Protein AF-A0AA38Y2V7-F1 (afdb_monomer_lite)

Radius of gyration: 34.86 Å; chains: 1; bounding box: 77×50×111 Å

pLDDT: mean 77.85, std 14.24, range [28.84, 93.88]

Organism: NCBI:txid1002370

Sequence (461 aa):
MAALSSLKLQSGSRLTAGSDRFQRSSAPWQPYGTHKTETGMARQELNAADKAVRKSFVPEAESLGCKTKVDQMDNILAVRPGKNSRAPPIVIGLHLDAQPTDGQYDGILGVLSGLEVLRTLHENAHQSEGSIGVVNWTKYAPTSRTKVVFTEVTNVTGWSDGVSFILGVGTCMYAYIATEGASHIAEEIPNPGKGVPRTMMLSLGISAVSVIPWTLAFLFSTNDLDAVASSTFPVLEVYQQALNNRSGATFLAVWLLVIYFGSVVSVVAATGRLTWAFARDNGLPYSPTFARLHPTLQMSVNATIASSIVVACYGAIYVGSTTAFNSFISMSILSLNVTYAIPQGIVVFRGRDMVLPHARQFNLGKIFGPFCNIFCVCWVCLYTALFCLPIFLPAEVEDMNYVSVVVAGCALIIVIMWFSGKRKTFVGPIINMELLEAAKIQHVDAETQATVLAGEKELEN

Foldseek 3Di:
DPPCVPPPPPPPDDLDDDPVVLVPQPQPFAFQDDDPLFQWGPFAFPDPRLVVSLVSLVVLLVVLQWDWDQDPQRKIKTKHAAPDPPDDEAEWFFACGIDRRDHHCVRNVRQVVLSSVSVSCSVVVHGHNGMYMYIHDRDPPDPPLVCCLPPNDDDPFADDSVLLVVLVVLVCVVVLPPLQLCVLCLVVDQPSLPRRVVSSVVVVVVSVVVVVVVVVLLSSQDPDPVCLVPDPHSQLVSQCSNPVDNVRSVVVVVVVVVVVVVVVVSVLQSQLSVQLLCLVLVNDDVSVLQVDADPPVRGRPVSSVVVVVVVVVLVCVCVVAVLVNVLVVLLVSLVVLVVVLVVLVVCLVVDVVVPDDPPRPDDPDDPSSNVVSVCSNVVSVVSNVSSQAFSHPPDDPNRHNCNVVVVVVVVVVSVCSCVVPCVPRRDDDPDPVVVVVVVVVVSVVVVVVVVVVVVVVVVVD

InterPro domains:
  IPR002293 Amino acid/polyamine transporter I [PF13520] (155-408)

Secondary structure (DSSP, 8-state):
--SSTT----TT------HHHHHTSSS---BSSSSTT---BS--TTSHHHHHHHHHHHHHHHHTTPEEEE-TT--EEEEE--S-TTSPPEEEEE-S---TTS-TTTTHHHHHHHHHHHHHHHHTT---SS-EEEEE------SHHHHHHHH-----SSS-HHHHHHHHHHHHGGGGTTTTHHHHTGGGSSSHHHHHHHHHHHHHHHHHHHHHHHHHHHHHH-S-HHHHHH-SSHHHHHHHHHHS-HHHHHHHHHHHHHHHHHHHHHHHHHHHHHHHHHHHTT-STTHHHHTPPPTTT-S-HHHHHHHHHHHHHHHHHHHH-HHHHHHHHHHHHHHHHHHHHHHHHHHHHH-HHHHS-SS-SS--TTTHHHHHHHHHHHHHHHHHHHTTS-SSSS--TTT---HHHHHHHHHHHHHHHIIIIIHHH-------HHHHHHHHHHHHHHHHHHHHHHHHHHH--

Structure (mmCIF, N/CA/C/O backbone):
data_AF-A0AA38Y2V7-F1
#
_entry.id   AF-A0AA38Y2V7-F1
#
loop_
_atom_site.group_PDB
_atom_site.id
_atom_site.type_symbol
_atom_site.label_atom_id
_atom_site.label_alt_id
_atom_site.label_comp_id
_atom_site.label_asym_id
_atom_site.label_entity_id
_atom_site.label_seq_id
_atom_site.pdbx_PDB_ins_code
_atom_site.Cartn_x
_atom_site.Cartn_y
_atom_site.Cartn_z
_atom_site.occupancy
_atom_site.B_iso_or_equiv
_atom_site.auth_seq_id
_atom_site.auth_comp_id
_atom_site.auth_asym_id
_atom_site.auth_atom_id
_atom_site.pdbx_PDB_model_num
ATOM 1 N N . MET A 1 1 ? 9.267 6.075 -73.401 1.00 35.22 1 MET A N 1
ATOM 2 C CA . MET A 1 1 ? 10.513 5.299 -73.613 1.00 35.22 1 MET A CA 1
ATOM 3 C C . MET A 1 1 ? 11.680 6.112 -74.210 1.00 35.22 1 MET A C 1
ATOM 5 O O . MET A 1 1 ? 12.669 5.508 -74.589 1.00 35.22 1 MET A O 1
ATOM 9 N N . ALA A 1 2 ? 11.654 7.455 -74.234 1.00 31.31 2 ALA A N 1
ATOM 10 C CA . ALA A 1 2 ? 12.731 8.262 -74.842 1.00 31.31 2 ALA A CA 1
ATOM 11 C C . ALA A 1 2 ? 13.718 8.921 -73.843 1.00 31.31 2 ALA A C 1
ATOM 13 O O . ALA A 1 2 ? 14.652 9.582 -74.273 1.00 31.31 2 ALA A O 1
ATOM 14 N N . ALA A 1 3 ? 13.548 8.735 -72.524 1.00 34.91 3 ALA A N 1
ATOM 15 C CA . ALA A 1 3 ? 14.407 9.339 -71.487 1.00 34.91 3 ALA A CA 1
ATOM 16 C C . ALA A 1 3 ? 15.443 8.373 -70.867 1.00 34.91 3 ALA A C 1
ATOM 18 O O . ALA A 1 3 ? 16.230 8.775 -70.019 1.00 34.91 3 ALA A O 1
ATOM 19 N N . LEU A 1 4 ? 15.454 7.101 -71.286 1.00 33.53 4 LEU A N 1
ATOM 20 C CA . LEU A 1 4 ? 16.393 6.072 -70.808 1.00 33.53 4 LEU A CA 1
ATOM 21 C C . LEU A 1 4 ? 17.615 5.893 -71.728 1.00 33.53 4 LEU A C 1
ATOM 23 O O . LEU A 1 4 ? 18.554 5.195 -71.365 1.00 33.53 4 LEU A O 1
ATOM 27 N N . SER A 1 5 ? 17.635 6.526 -72.906 1.00 28.84 5 SER A N 1
ATOM 28 C CA . SER A 1 5 ? 18.707 6.380 -73.905 1.00 28.84 5 SER A CA 1
ATOM 29 C C . SER A 1 5 ? 19.94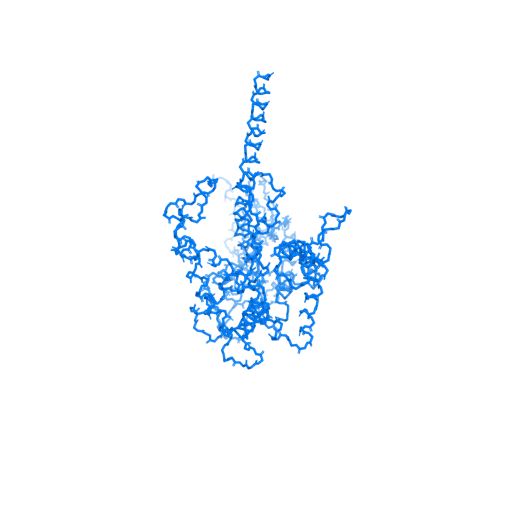3 7.253 -73.643 1.00 28.84 5 SER A C 1
ATOM 31 O O . SER A 1 5 ? 20.964 7.069 -74.304 1.00 28.84 5 SER A O 1
ATOM 33 N N . SER A 1 6 ? 19.894 8.176 -72.676 1.00 31.44 6 SER A N 1
ATOM 34 C CA . SER A 1 6 ? 21.051 8.983 -72.252 1.00 31.44 6 SER A CA 1
ATOM 35 C C . SER A 1 6 ? 21.864 8.348 -71.117 1.00 31.44 6 SER A C 1
ATOM 37 O O . SER A 1 6 ? 22.943 8.840 -70.788 1.00 31.44 6 SER A O 1
ATOM 39 N N . LEU A 1 7 ? 21.411 7.219 -70.562 1.00 34.72 7 LEU A N 1
ATOM 40 C CA . LEU A 1 7 ? 22.193 6.379 -69.654 1.00 34.72 7 LEU A CA 1
ATOM 41 C C . LEU A 1 7 ? 23.211 5.560 -70.459 1.00 34.72 7 LEU A C 1
ATOM 43 O O . LEU A 1 7 ? 23.081 4.349 -70.632 1.00 34.72 7 LEU A O 1
ATOM 47 N N . LYS A 1 8 ? 24.275 6.216 -70.937 1.00 30.91 8 LYS A N 1
ATOM 48 C CA . LYS A 1 8 ? 25.525 5.510 -71.241 1.00 30.91 8 LYS A CA 1
ATOM 49 C C . LYS A 1 8 ? 26.168 5.105 -69.914 1.00 30.91 8 LYS A C 1
ATOM 51 O O . LYS A 1 8 ? 27.098 5.749 -69.442 1.00 30.91 8 LYS A O 1
ATOM 56 N N . LEU A 1 9 ? 25.662 4.030 -69.312 1.00 37.00 9 LEU A N 1
ATOM 57 C CA . LEU A 1 9 ? 26.455 3.228 -68.388 1.00 37.00 9 LEU A CA 1
ATOM 58 C C . LEU A 1 9 ? 27.639 2.704 -69.207 1.00 37.00 9 LEU A C 1
ATOM 60 O O . LEU A 1 9 ? 27.469 1.833 -70.061 1.00 37.00 9 LEU A O 1
ATOM 64 N N . GLN A 1 10 ? 28.821 3.298 -69.026 1.00 33.59 10 GLN A N 1
ATOM 65 C CA . GLN A 1 10 ? 30.044 2.719 -69.567 1.00 33.59 10 GLN A CA 1
ATOM 66 C C . GLN A 1 10 ? 30.139 1.289 -69.031 1.00 33.59 10 GLN A C 1
ATOM 68 O O . GLN A 1 10 ? 30.156 1.066 -67.821 1.00 33.59 10 GLN A O 1
ATOM 73 N N . SER A 1 11 ? 30.146 0.319 -69.944 1.00 35.00 11 SER A N 1
ATOM 74 C CA . SER A 1 11 ? 30.354 -1.095 -69.644 1.00 35.00 11 SER A CA 1
ATOM 75 C C . SER A 1 11 ? 31.752 -1.264 -69.040 1.00 35.00 11 SER A C 1
ATOM 77 O O . SER A 1 11 ? 32.722 -1.466 -69.763 1.00 35.00 11 SER A O 1
ATOM 79 N N . GLY A 1 12 ? 31.858 -1.095 -67.720 1.00 34.78 12 GLY A N 1
ATOM 80 C CA . GLY A 1 12 ? 33.118 -1.138 -66.978 1.00 34.78 12 GLY A CA 1
ATOM 81 C C . GLY A 1 12 ? 33.041 -0.651 -65.525 1.00 34.78 12 GLY A C 1
ATOM 82 O O . GLY A 1 12 ? 33.829 -1.116 -64.709 1.00 34.78 12 GLY A O 1
ATOM 83 N N . SER A 1 13 ? 32.084 0.205 -65.150 1.00 34.28 13 SER A N 1
ATOM 84 C CA . SER A 1 13 ? 31.950 0.700 -63.769 1.00 34.28 13 SER A CA 1
ATOM 85 C C . SER A 1 13 ? 30.692 0.155 -63.091 1.00 34.28 13 SER A C 1
ATOM 87 O O . SER A 1 13 ? 29.621 0.760 -63.097 1.00 34.28 13 SER A O 1
ATOM 89 N N . ARG A 1 14 ? 30.812 -1.015 -62.454 1.00 34.31 14 ARG A N 1
ATOM 90 C CA . ARG A 1 14 ? 29.877 -1.372 -61.378 1.00 34.31 14 ARG A CA 1
ATOM 91 C C . ARG A 1 14 ? 30.003 -0.290 -60.299 1.00 34.31 14 ARG A C 1
ATOM 93 O O . ARG A 1 14 ? 31.118 0.014 -59.887 1.00 34.31 14 ARG A O 1
ATOM 100 N N . LEU A 1 15 ? 28.889 0.274 -59.834 1.00 36.06 15 LEU A N 1
ATOM 101 C CA . LEU A 1 15 ? 28.863 1.042 -58.587 1.00 36.06 15 LEU A CA 1
ATOM 102 C C . LEU A 1 15 ? 29.192 0.066 -57.449 1.00 36.06 15 LEU A C 1
ATOM 104 O O . LEU A 1 15 ? 28.314 -0.626 -56.939 1.00 36.06 15 LEU A O 1
ATOM 108 N N . THR A 1 16 ? 30.473 -0.095 -57.132 1.00 38.25 16 THR A N 1
ATOM 109 C CA . THR A 1 16 ? 30.928 -0.986 -56.064 1.00 38.25 16 THR A CA 1
ATOM 110 C C . THR A 1 16 ? 31.008 -0.203 -54.762 1.00 38.25 16 THR A C 1
ATOM 112 O O . THR A 1 16 ? 31.886 0.646 -54.604 1.00 38.25 16 THR A O 1
ATOM 115 N N . ALA A 1 17 ? 30.111 -0.509 -53.823 1.00 39.97 17 ALA A N 1
ATOM 116 C CA . ALA A 1 17 ? 30.271 -0.117 -52.427 1.00 39.97 17 ALA A CA 1
ATOM 117 C C . ALA A 1 17 ? 31.561 -0.758 -51.881 1.00 39.97 17 ALA A C 1
ATOM 119 O O . ALA A 1 17 ? 31.767 -1.964 -52.023 1.00 39.97 17 ALA A O 1
ATOM 120 N N . GLY A 1 18 ? 32.460 0.048 -51.315 1.00 40.62 18 GLY A N 1
ATOM 121 C CA . GLY A 1 18 ? 33.759 -0.431 -50.833 1.00 40.62 18 GLY A CA 1
ATOM 122 C C . GLY A 1 18 ? 33.665 -0.992 -49.413 1.00 40.62 18 GLY A C 1
ATOM 123 O O . GLY A 1 18 ? 33.327 -0.249 -48.493 1.00 40.62 18 GLY A O 1
ATOM 124 N N . SER A 1 19 ? 34.026 -2.264 -49.211 1.00 40.84 19 SER A N 1
ATOM 125 C CA . SER A 1 19 ? 34.099 -2.906 -47.882 1.00 40.84 19 SER A CA 1
ATOM 126 C C . SER A 1 19 ? 35.005 -2.149 -46.902 1.00 40.84 19 SER A C 1
ATOM 128 O O . SER A 1 19 ? 34.692 -2.033 -45.719 1.00 40.84 19 SER A O 1
ATOM 130 N N . ASP A 1 20 ? 36.085 -1.555 -47.408 1.00 40.97 20 ASP A N 1
ATOM 131 C CA . ASP A 1 20 ? 37.102 -0.864 -46.606 1.00 40.97 20 ASP A CA 1
ATOM 132 C C . ASP A 1 20 ? 36.594 0.465 -46.021 1.00 40.97 20 ASP A C 1
ATOM 134 O O . ASP A 1 20 ? 37.109 0.959 -45.017 1.00 40.97 20 ASP A O 1
ATOM 138 N N . ARG A 1 21 ? 35.554 1.055 -46.629 1.00 50.12 21 ARG A N 1
ATOM 139 C CA . ARG A 1 21 ? 34.921 2.295 -46.149 1.00 50.12 21 ARG A CA 1
ATOM 140 C C . ARG A 1 21 ? 33.938 2.044 -45.008 1.00 50.12 21 ARG A C 1
ATOM 142 O O . ARG A 1 21 ? 33.753 2.919 -44.168 1.00 50.12 21 ARG A O 1
ATOM 149 N N . PHE A 1 22 ? 33.375 0.839 -44.935 1.00 48.75 22 PHE A N 1
ATOM 150 C CA . PHE A 1 22 ? 32.491 0.411 -43.851 1.00 48.75 22 PHE A CA 1
ATOM 151 C C . PHE A 1 22 ? 33.241 0.327 -42.507 1.00 48.75 22 PHE A C 1
ATOM 153 O O . PHE A 1 22 ? 32.727 0.745 -41.469 1.00 48.75 22 PHE A O 1
ATOM 160 N N . GLN A 1 23 ? 34.501 -0.124 -42.546 1.00 45.75 23 GLN A N 1
ATOM 161 C CA . GLN A 1 23 ? 35.381 -0.244 -41.375 1.00 45.75 23 GLN A CA 1
ATOM 162 C C . GLN A 1 23 ? 35.992 1.089 -40.905 1.00 45.75 23 GLN A C 1
ATOM 164 O O . GLN A 1 23 ? 36.409 1.188 -39.756 1.00 45.75 23 GLN A O 1
ATOM 169 N N . ARG A 1 24 ? 36.039 2.120 -41.764 1.00 44.22 24 ARG A N 1
ATOM 170 C CA . ARG A 1 24 ? 36.603 3.450 -41.443 1.00 44.22 24 ARG A CA 1
ATOM 171 C C . ARG A 1 24 ? 35.622 4.417 -40.778 1.00 44.22 24 ARG A C 1
ATOM 173 O O . ARG A 1 24 ? 36.034 5.522 -40.429 1.00 44.22 24 ARG A O 1
ATOM 180 N N . SER A 1 25 ? 34.350 4.046 -40.614 1.00 51.22 25 SER A N 1
ATOM 181 C CA . SER A 1 25 ? 33.422 4.873 -39.834 1.00 51.22 25 SER A CA 1
ATOM 182 C C . SER A 1 25 ? 33.950 4.996 -38.399 1.00 51.22 25 SER A C 1
ATOM 184 O O . SER A 1 25 ? 34.342 4.009 -37.783 1.00 51.22 25 SER A O 1
ATOM 186 N N . SER A 1 26 ? 34.031 6.227 -37.892 1.00 40.75 26 SER A N 1
ATOM 187 C CA . SER A 1 26 ? 34.765 6.649 -36.684 1.00 40.75 26 SER A CA 1
ATOM 188 C C . SER A 1 26 ? 34.208 6.123 -35.352 1.00 40.75 26 SER A C 1
ATOM 190 O O . SER A 1 26 ? 34.566 6.617 -34.282 1.00 40.75 26 SER A O 1
ATOM 192 N N . ALA A 1 27 ? 33.331 5.123 -35.392 1.00 49.03 27 ALA A N 1
ATOM 193 C CA . ALA A 1 27 ? 32.748 4.523 -34.211 1.00 49.03 27 ALA A CA 1
ATOM 194 C C . ALA A 1 27 ? 33.721 3.497 -33.603 1.00 49.03 27 ALA A C 1
ATOM 196 O O . ALA A 1 27 ? 34.149 2.583 -34.312 1.00 49.03 27 ALA A O 1
ATOM 197 N N . PRO A 1 28 ? 34.064 3.586 -32.305 1.00 51.97 28 PRO A N 1
ATOM 198 C CA . PRO A 1 28 ? 34.851 2.547 -31.659 1.00 51.97 28 PRO A CA 1
ATOM 199 C C . PRO A 1 28 ? 34.069 1.230 -31.686 1.00 51.97 28 PRO A C 1
ATOM 201 O O . PRO A 1 28 ? 32.980 1.117 -31.120 1.00 51.97 28 PRO A O 1
ATOM 204 N N . TRP A 1 29 ? 34.632 0.234 -32.367 1.00 57.38 29 TRP A N 1
ATOM 205 C CA . TRP A 1 29 ? 34.098 -1.117 -32.400 1.00 57.38 29 TRP A CA 1
ATOM 206 C C . TRP A 1 29 ? 34.487 -1.831 -31.099 1.00 57.38 29 TRP A C 1
ATOM 208 O O . TRP A 1 29 ? 35.524 -2.483 -31.037 1.00 57.38 29 TRP A O 1
ATOM 218 N N . GLN A 1 30 ? 33.687 -1.666 -30.043 1.00 59.66 30 GLN A N 1
ATOM 219 C CA . GLN A 1 30 ? 33.859 -2.418 -28.797 1.00 59.66 30 GLN A CA 1
ATOM 220 C C . GLN A 1 30 ? 32.959 -3.663 -28.797 1.00 59.66 30 GLN A C 1
ATOM 222 O O . GLN A 1 30 ? 31.734 -3.505 -28.815 1.00 59.66 30 GLN A O 1
ATOM 227 N N . PRO A 1 31 ? 33.534 -4.881 -28.782 1.00 59.44 31 PRO A N 1
ATOM 228 C CA . PRO A 1 31 ? 32.766 -6.113 -28.645 1.00 59.44 31 PRO A CA 1
ATOM 229 C C . PRO A 1 31 ? 31.970 -6.114 -27.342 1.00 59.44 31 PRO A C 1
ATOM 231 O O . PRO A 1 31 ? 32.443 -5.619 -26.314 1.00 59.44 31 PRO A O 1
ATOM 234 N N . TYR A 1 32 ? 30.765 -6.670 -27.385 1.00 49.84 32 TYR A N 1
ATOM 235 C CA . TYR A 1 32 ? 30.033 -6.994 -26.173 1.00 49.84 32 TYR A CA 1
ATOM 236 C C . TYR A 1 32 ? 30.567 -8.314 -25.607 1.00 49.84 32 TYR A C 1
ATOM 238 O O . TYR A 1 32 ? 30.495 -9.336 -26.278 1.00 49.84 32 TYR A O 1
ATOM 246 N N . GLY A 1 33 ? 31.094 -8.275 -24.381 1.00 56.34 33 GLY A N 1
ATOM 247 C CA . GLY A 1 33 ? 31.579 -9.459 -23.673 1.00 56.34 33 GLY A CA 1
ATOM 248 C C . GLY A 1 33 ? 32.958 -9.970 -24.123 1.00 56.34 33 GLY A C 1
ATOM 249 O O . GLY A 1 33 ? 33.659 -9.342 -24.918 1.00 56.34 33 GLY A O 1
ATOM 250 N N . THR A 1 34 ? 33.406 -11.073 -23.519 1.00 58.62 34 THR A N 1
ATOM 251 C CA . THR A 1 34 ? 34.747 -11.666 -23.723 1.00 58.62 34 THR A CA 1
ATOM 252 C C . THR A 1 34 ? 34.689 -13.078 -24.306 1.00 58.62 34 THR A C 1
ATOM 254 O O . THR A 1 34 ? 35.732 -13.667 -24.614 1.00 58.62 34 THR A O 1
ATOM 257 N N . HIS A 1 35 ? 33.488 -13.639 -24.468 1.00 61.03 35 HIS A N 1
ATOM 258 C CA . HIS A 1 35 ? 33.290 -15.008 -24.914 1.00 61.03 35 HIS A CA 1
ATOM 259 C C . HIS A 1 35 ? 33.268 -15.101 -26.447 1.00 61.03 35 HIS A C 1
ATOM 261 O O . HIS A 1 35 ? 32.719 -14.254 -27.142 1.00 61.03 35 HIS A O 1
ATOM 267 N N . LYS A 1 36 ? 33.826 -16.182 -27.013 1.00 61.06 36 LYS A N 1
ATOM 268 C CA . LYS A 1 36 ? 34.000 -16.348 -28.475 1.00 61.06 36 LYS A CA 1
ATOM 269 C C . LYS A 1 36 ? 32.698 -16.359 -29.288 1.00 61.06 36 LYS A C 1
ATOM 271 O O . LYS A 1 36 ? 32.749 -16.231 -30.506 1.00 61.06 36 LYS A O 1
ATOM 276 N N . THR A 1 37 ? 31.561 -16.584 -28.637 1.00 61.28 37 THR A N 1
ATOM 277 C CA . THR A 1 37 ? 30.232 -16.630 -29.267 1.00 61.28 37 THR A CA 1
ATOM 278 C C . THR A 1 37 ? 29.480 -15.305 -29.169 1.00 61.28 37 THR A C 1
ATOM 280 O O . THR A 1 37 ? 28.398 -15.189 -29.735 1.00 61.28 37 THR A O 1
ATOM 283 N N . GLU A 1 38 ? 30.018 -14.321 -28.450 1.00 58.94 38 GLU A N 1
ATOM 284 C CA . GLU A 1 38 ? 29.422 -12.995 -28.315 1.00 58.94 38 GLU A CA 1
ATOM 285 C C . GLU A 1 38 ? 29.921 -12.125 -29.475 1.00 58.94 38 GLU A C 1
ATOM 287 O O . GLU A 1 38 ? 31.047 -11.636 -29.487 1.00 58.94 38 GLU A O 1
ATOM 292 N N . THR A 1 39 ? 29.094 -11.998 -30.514 1.00 58.56 39 THR A N 1
ATOM 293 C CA . THR A 1 39 ? 29.419 -11.239 -31.737 1.00 58.56 39 THR A CA 1
ATOM 294 C C . THR A 1 39 ? 28.753 -9.862 -31.786 1.00 58.56 39 THR A C 1
ATOM 296 O O . THR A 1 39 ? 28.762 -9.214 -32.833 1.00 58.56 39 THR A O 1
ATOM 299 N N . GLY A 1 40 ? 28.105 -9.450 -30.694 1.00 59.69 40 GLY A N 1
ATOM 300 C CA . GLY A 1 40 ? 27.424 -8.164 -30.580 1.00 59.69 40 GLY A CA 1
ATOM 301 C C . GLY A 1 40 ? 28.366 -7.023 -30.212 1.00 59.69 40 GLY A C 1
ATOM 302 O O . GLY A 1 40 ? 29.548 -7.220 -29.924 1.00 59.69 40 GLY A O 1
ATOM 303 N N . MET A 1 41 ? 27.835 -5.802 -30.224 1.00 68.94 41 MET A N 1
ATOM 304 C CA . MET A 1 41 ? 28.604 -4.578 -29.985 1.00 68.94 41 MET A CA 1
ATOM 305 C C . MET A 1 41 ? 28.085 -3.847 -28.747 1.00 68.94 41 MET A C 1
ATOM 307 O O . MET A 1 41 ? 26.877 -3.711 -28.558 1.00 68.94 41 MET A O 1
ATOM 311 N N . ALA A 1 42 ? 28.991 -3.303 -27.932 1.00 64.19 42 ALA A N 1
ATOM 312 C CA . ALA A 1 42 ? 28.669 -2.525 -26.734 1.00 64.19 42 ALA A CA 1
ATOM 313 C C . ALA A 1 42 ? 28.246 -1.077 -27.072 1.00 64.19 42 ALA A C 1
ATOM 315 O O . ALA A 1 42 ? 28.792 -0.101 -26.553 1.00 64.19 42 ALA A O 1
ATOM 316 N N . ARG A 1 43 ? 27.267 -0.919 -27.970 1.00 68.62 43 ARG A N 1
ATOM 317 C CA . ARG A 1 43 ? 26.726 0.382 -28.393 1.00 68.62 43 ARG A CA 1
ATOM 318 C C . ARG A 1 43 ? 25.216 0.431 -28.199 1.00 68.62 43 ARG A C 1
ATOM 320 O O . ARG A 1 43 ? 24.467 0.607 -29.148 1.00 68.62 43 ARG A O 1
ATOM 327 N N . GLN A 1 44 ? 24.792 0.254 -26.955 1.00 67.69 44 GLN A N 1
ATOM 328 C CA . GLN A 1 44 ? 23.390 0.373 -26.579 1.00 67.69 44 GLN A CA 1
ATOM 329 C C . GLN A 1 44 ? 22.875 1.794 -26.805 1.00 67.69 44 GLN A C 1
ATOM 331 O O . GLN A 1 44 ? 23.608 2.775 -26.682 1.00 67.69 44 GLN A O 1
ATOM 336 N N . GLU A 1 45 ? 21.593 1.883 -27.116 1.00 68.25 45 GLU A N 1
ATOM 337 C CA . GLU A 1 45 ? 20.905 3.138 -27.361 1.00 68.25 45 GLU A CA 1
ATOM 338 C C . GLU A 1 45 ? 21.069 4.152 -26.213 1.00 68.25 45 GLU A C 1
ATOM 340 O O . GLU A 1 45 ? 21.094 3.779 -25.037 1.00 68.25 45 GLU A O 1
ATOM 345 N N . LEU A 1 46 ? 21.199 5.441 -26.555 1.00 66.94 46 LEU A N 1
ATOM 346 C CA . LEU A 1 46 ? 21.335 6.576 -25.626 1.00 66.94 46 LEU A CA 1
ATOM 347 C C . LEU A 1 46 ? 22.568 6.539 -24.706 1.00 66.94 46 LEU A C 1
ATOM 349 O O . LEU A 1 46 ? 22.756 7.439 -23.881 1.00 66.94 46 LEU A O 1
ATOM 353 N N . ASN A 1 47 ? 23.458 5.560 -24.870 1.00 69.12 47 ASN A N 1
ATOM 354 C CA . ASN A 1 47 ? 24.736 5.549 -24.178 1.00 69.12 47 ASN A CA 1
ATOM 355 C C . ASN A 1 47 ? 25.743 6.509 -24.853 1.00 69.12 47 ASN A C 1
ATOM 357 O O . ASN A 1 47 ? 25.517 7.050 -25.940 1.00 69.12 47 ASN A O 1
ATOM 361 N N . ALA A 1 48 ? 26.885 6.753 -24.204 1.00 71.88 48 ALA A N 1
ATOM 362 C CA . ALA A 1 48 ? 27.889 7.688 -24.721 1.00 71.88 48 ALA A CA 1
ATOM 363 C C . ALA A 1 48 ? 28.429 7.296 -26.114 1.00 71.88 48 ALA A C 1
ATOM 365 O O . ALA A 1 48 ? 28.765 8.177 -26.908 1.00 71.88 48 ALA A O 1
ATOM 366 N N . ALA A 1 49 ? 28.482 5.995 -26.419 1.00 67.94 49 ALA A N 1
ATOM 367 C CA . ALA A 1 49 ? 28.942 5.481 -27.704 1.00 67.94 49 ALA A CA 1
ATOM 368 C C . ALA A 1 49 ? 27.898 5.692 -28.814 1.00 67.94 49 ALA A C 1
ATOM 370 O O . ALA A 1 49 ? 28.261 6.150 -29.896 1.00 67.94 49 ALA A O 1
ATOM 371 N N . ASP A 1 50 ? 26.611 5.445 -28.550 1.00 75.62 50 ASP A N 1
ATOM 372 C CA . ASP A 1 50 ? 25.519 5.755 -29.484 1.00 75.62 50 ASP A CA 1
ATOM 373 C C . ASP A 1 50 ? 25.446 7.266 -29.755 1.00 75.62 50 ASP A C 1
ATOM 375 O O . ASP A 1 50 ? 25.459 7.707 -30.907 1.00 75.62 50 ASP A O 1
ATOM 379 N N . LYS A 1 51 ? 25.533 8.090 -28.703 1.00 76.81 51 LYS A N 1
ATOM 380 C CA . LYS A 1 51 ? 25.572 9.555 -28.834 1.00 76.81 51 LYS A CA 1
ATOM 381 C C . LYS A 1 51 ? 26.729 10.040 -29.712 1.00 76.81 51 LYS A C 1
ATOM 383 O O . LYS A 1 51 ? 26.545 10.966 -30.504 1.00 76.81 51 LYS A O 1
ATOM 388 N N . ALA A 1 52 ? 27.915 9.441 -29.587 1.00 72.06 52 ALA A N 1
ATOM 389 C CA . ALA A 1 52 ? 29.070 9.797 -30.410 1.00 72.06 52 ALA A CA 1
ATOM 390 C C . ALA A 1 52 ? 28.832 9.489 -31.898 1.00 72.06 52 ALA A C 1
ATOM 392 O O . ALA A 1 52 ? 29.125 10.331 -32.748 1.00 72.06 52 ALA A O 1
ATOM 393 N N . VAL A 1 53 ? 28.238 8.332 -32.204 1.00 75.69 53 VAL A N 1
ATOM 394 C CA . VAL A 1 53 ? 27.942 7.895 -33.578 1.00 75.69 53 VAL A CA 1
ATOM 395 C C . VAL A 1 53 ? 26.812 8.709 -34.208 1.00 75.69 53 VAL A C 1
ATOM 397 O O . VAL A 1 53 ? 26.919 9.151 -35.354 1.00 75.69 53 VAL A O 1
ATOM 400 N N . ARG A 1 54 ? 25.751 9.001 -33.451 1.00 83.12 54 ARG A N 1
ATOM 401 C CA . ARG A 1 54 ? 24.676 9.901 -33.896 1.00 83.12 54 ARG A CA 1
ATOM 402 C C . ARG A 1 54 ? 25.204 11.310 -34.180 1.00 83.12 54 ARG A C 1
ATOM 404 O O . ARG A 1 54 ? 24.825 11.924 -35.177 1.00 83.12 54 ARG A O 1
ATOM 411 N N . LYS A 1 55 ? 26.133 11.803 -33.351 1.00 80.62 55 LYS A N 1
ATOM 412 C CA . LYS A 1 55 ? 26.782 13.110 -33.539 1.00 80.62 55 LYS A CA 1
ATOM 413 C C . LYS A 1 55 ? 27.703 13.147 -34.762 1.00 80.62 55 LYS A C 1
ATOM 415 O O . LYS A 1 55 ? 27.812 14.205 -35.375 1.00 80.62 55 LYS A O 1
ATOM 420 N N . SER A 1 56 ? 28.350 12.039 -35.132 1.00 76.56 56 SER A N 1
ATOM 421 C CA . SER A 1 56 ? 29.156 11.976 -36.360 1.00 76.56 56 SER A CA 1
ATOM 422 C C . SER A 1 56 ? 28.309 11.823 -37.626 1.00 76.56 56 SER A C 1
ATOM 424 O O . SER A 1 56 ? 28.703 12.323 -38.674 1.00 76.56 56 SER A O 1
ATOM 426 N N . PHE A 1 57 ? 27.137 11.187 -37.531 1.00 84.19 57 PHE A N 1
ATOM 427 C CA . PHE A 1 57 ? 26.245 10.946 -38.671 1.00 84.19 57 PHE A CA 1
ATOM 428 C C . PHE A 1 57 ? 25.666 12.233 -39.282 1.00 84.19 57 PHE A C 1
ATOM 430 O O . PHE A 1 57 ? 25.619 12.368 -40.504 1.00 84.19 57 PHE A O 1
ATOM 437 N N . VAL A 1 58 ? 25.239 13.193 -38.453 1.00 86.00 58 VAL A N 1
ATOM 438 C CA . VAL A 1 58 ? 24.572 14.422 -38.930 1.00 86.00 58 VAL A CA 1
ATOM 439 C C . VAL A 1 58 ? 25.484 15.278 -39.829 1.00 86.00 58 VAL A C 1
ATOM 441 O O . VAL A 1 58 ? 25.095 15.517 -40.974 1.00 86.00 58 VAL A O 1
ATOM 444 N N . PRO A 1 59 ? 26.705 15.678 -39.406 1.00 84.88 59 PRO A N 1
ATOM 445 C CA . PRO A 1 59 ? 27.602 16.469 -40.253 1.00 84.88 59 PRO A CA 1
ATOM 446 C C . PRO A 1 59 ? 27.997 15.741 -41.538 1.00 84.88 59 PRO A C 1
ATOM 448 O O . PRO A 1 59 ? 28.161 16.353 -42.593 1.00 84.88 59 PRO A O 1
ATOM 451 N N . GLU A 1 60 ? 28.142 14.420 -41.459 1.00 84.31 60 GLU A N 1
ATOM 452 C CA . GLU A 1 60 ? 28.484 13.601 -42.610 1.00 84.31 60 GLU A CA 1
ATOM 453 C C . GLU A 1 60 ? 27.364 13.605 -43.656 1.00 84.31 60 GLU A C 1
ATOM 455 O O . GLU A 1 60 ? 27.621 13.871 -44.831 1.00 84.31 60 GLU A O 1
ATOM 460 N N . ALA A 1 61 ? 26.112 13.401 -43.246 1.00 87.25 61 ALA A N 1
ATOM 461 C CA . ALA A 1 61 ? 24.975 13.453 -44.159 1.00 87.25 61 ALA A CA 1
ATOM 462 C C . ALA A 1 61 ? 24.771 14.860 -44.760 1.00 87.25 61 ALA A C 1
ATOM 464 O O . ALA A 1 61 ? 24.454 14.989 -45.947 1.00 87.25 61 ALA A O 1
ATOM 465 N N . GLU A 1 62 ? 24.993 15.916 -43.974 1.00 90.12 62 GLU A N 1
ATOM 466 C CA . GLU A 1 62 ? 24.922 17.308 -44.441 1.00 90.12 62 GLU A CA 1
ATOM 467 C C . GLU A 1 62 ? 25.998 17.627 -45.483 1.00 90.12 62 GLU A C 1
ATOM 469 O O . GLU A 1 62 ? 25.695 18.274 -46.489 1.00 90.12 62 GLU A O 1
ATOM 474 N N . SER A 1 63 ? 27.218 17.099 -45.319 1.00 87.50 63 SER A N 1
ATOM 475 C CA . SER A 1 63 ? 28.300 17.264 -46.303 1.00 87.50 63 SER A CA 1
ATOM 476 C C . SER A 1 63 ? 27.948 16.705 -47.691 1.00 87.50 63 SER A C 1
ATOM 478 O O . SER A 1 63 ? 28.434 17.198 -48.708 1.00 87.50 63 SER A O 1
ATOM 480 N N . LEU A 1 64 ? 27.030 15.734 -47.754 1.00 88.75 64 LEU A N 1
ATOM 481 C CA . LEU A 1 64 ? 26.539 15.128 -48.995 1.00 88.75 64 LEU A CA 1
ATOM 482 C C . LEU A 1 64 ? 25.374 15.905 -49.634 1.00 88.75 64 LEU A C 1
ATOM 484 O O . LEU A 1 64 ? 24.835 15.479 -50.663 1.00 88.75 64 LEU A O 1
ATOM 488 N N . GL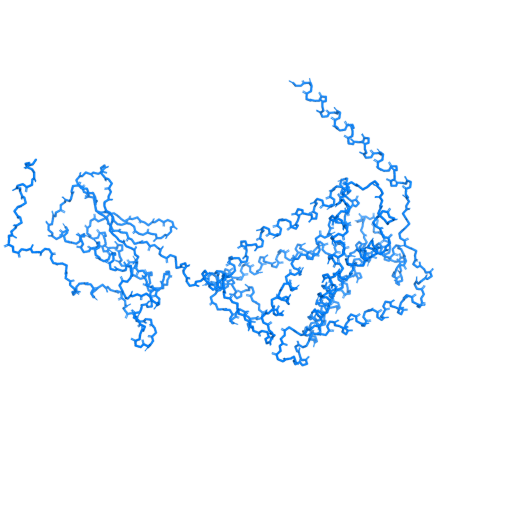Y A 1 65 ? 24.994 17.049 -49.057 1.00 88.56 65 GLY A N 1
ATOM 489 C CA . GLY A 1 65 ? 23.907 17.907 -49.529 1.00 88.56 65 GLY A CA 1
ATOM 490 C C . GLY A 1 65 ? 22.527 17.523 -48.988 1.00 88.56 65 GLY A C 1
ATOM 491 O O . GLY A 1 65 ? 21.514 17.844 -49.617 1.00 88.56 65 GLY A O 1
ATOM 492 N N . CYS A 1 66 ? 22.465 16.814 -47.856 1.00 91.94 66 CYS A N 1
ATOM 493 C CA . CYS A 1 66 ? 21.200 16.471 -47.207 1.00 91.94 66 CYS A CA 1
ATOM 494 C C . CYS A 1 66 ? 20.714 17.579 -46.272 1.00 91.94 66 CYS A C 1
ATOM 496 O O . CYS A 1 66 ? 21.503 18.270 -45.636 1.00 91.94 66 CYS A O 1
ATOM 498 N N . LYS A 1 67 ? 19.393 17.682 -46.123 1.00 91.81 67 LYS A N 1
ATOM 499 C CA . LYS A 1 67 ? 18.753 18.378 -45.005 1.00 91.81 67 LYS A CA 1
ATOM 500 C C . LYS A 1 67 ? 18.434 17.366 -43.916 1.00 91.81 67 LYS A C 1
ATOM 502 O O . LYS A 1 67 ? 17.762 16.372 -44.195 1.00 91.81 67 LYS A O 1
ATOM 507 N N . THR A 1 68 ? 18.906 17.619 -42.705 1.00 91.88 68 THR A N 1
ATOM 508 C CA . THR A 1 68 ? 18.691 16.750 -41.547 1.00 91.88 68 THR A CA 1
ATOM 509 C C . THR A 1 68 ? 17.521 17.258 -40.704 1.00 91.88 68 THR A C 1
ATOM 511 O O . THR A 1 68 ? 17.259 18.459 -40.613 1.00 91.88 68 THR A O 1
ATOM 514 N N . LYS A 1 69 ? 16.767 16.333 -40.112 1.00 90.75 69 LYS A N 1
ATOM 515 C CA . LYS A 1 69 ? 15.727 16.612 -39.124 1.00 90.75 69 LYS A CA 1
ATOM 516 C C . LYS A 1 69 ? 15.819 15.565 -38.026 1.00 90.75 69 LYS A C 1
ATOM 518 O O . LYS A 1 69 ? 15.859 14.376 -38.328 1.00 90.75 69 LYS A O 1
ATOM 523 N N . VAL A 1 70 ? 15.812 16.025 -36.780 1.00 87.25 70 VAL A N 1
ATOM 524 C CA . VAL A 1 70 ? 15.661 15.176 -35.597 1.00 87.25 70 VAL A CA 1
ATOM 525 C C . VAL A 1 70 ? 14.242 15.362 -35.064 1.00 87.25 70 VAL A C 1
ATOM 527 O O . VAL A 1 70 ? 13.773 16.502 -34.980 1.00 87.25 70 VAL A O 1
ATOM 530 N N . ASP A 1 71 ? 13.522 14.272 -34.805 1.00 84.62 71 ASP A N 1
ATOM 531 C CA . ASP A 1 71 ? 12.178 14.329 -34.217 1.00 84.62 71 ASP A CA 1
ATOM 532 C C . ASP A 1 71 ? 12.202 14.216 -32.682 1.00 84.62 71 ASP A C 1
ATOM 534 O O . ASP A 1 71 ? 13.257 14.163 -32.059 1.00 84.62 71 ASP A O 1
ATOM 538 N N . GLN A 1 72 ? 11.023 14.226 -32.053 1.00 75.56 72 GLN A N 1
ATOM 539 C CA . GLN A 1 72 ? 10.893 14.153 -30.591 1.00 75.56 72 GLN A CA 1
ATOM 540 C C . GLN A 1 72 ? 11.304 12.797 -30.001 1.00 75.56 72 GLN A C 1
ATOM 542 O O . GLN A 1 72 ? 11.481 12.701 -28.791 1.00 75.56 72 GLN A O 1
ATOM 547 N N . MET A 1 73 ? 11.445 11.770 -30.841 1.00 74.06 73 MET A N 1
ATOM 548 C CA . MET A 1 73 ? 11.905 10.435 -30.463 1.00 74.06 73 MET A CA 1
ATOM 549 C C . MET A 1 73 ? 13.391 10.256 -30.819 1.00 74.06 73 MET A C 1
ATOM 551 O O . MET A 1 73 ? 13.869 9.131 -30.920 1.00 74.06 73 MET A O 1
ATOM 555 N N . ASP A 1 74 ? 14.121 11.347 -31.072 1.00 79.94 74 ASP A N 1
ATOM 556 C CA . ASP A 1 74 ? 15.523 11.355 -31.506 1.00 79.94 74 ASP A CA 1
ATOM 557 C C . ASP A 1 74 ? 15.804 10.573 -32.808 1.00 79.94 74 ASP A C 1
ATOM 559 O O . ASP A 1 74 ? 16.960 10.245 -33.106 1.00 79.94 74 ASP A O 1
ATOM 563 N N . ASN A 1 75 ? 14.780 10.307 -33.633 1.00 87.69 75 ASN A N 1
ATOM 564 C CA . ASN A 1 75 ? 14.998 9.740 -34.962 1.00 87.69 75 ASN A CA 1
ATOM 565 C C . ASN A 1 75 ? 15.664 10.789 -35.846 1.00 87.69 75 ASN A C 1
ATOM 567 O O . ASN A 1 75 ? 15.218 11.938 -35.900 1.00 87.69 75 ASN A O 1
ATOM 571 N N . ILE A 1 76 ? 16.690 10.391 -36.594 1.00 90.19 76 ILE A N 1
ATOM 572 C CA . ILE A 1 76 ? 17.421 11.294 -37.486 1.00 90.19 76 ILE A CA 1
ATOM 573 C C . ILE A 1 76 ? 17.067 10.953 -38.927 1.00 90.19 76 ILE A C 1
ATOM 575 O O . ILE A 1 76 ? 17.393 9.872 -39.415 1.00 90.19 76 ILE A O 1
ATOM 579 N N . LEU A 1 77 ? 16.443 11.894 -39.628 1.00 92.38 77 LEU A N 1
ATOM 580 C CA . LEU A 1 77 ? 16.155 11.789 -41.052 1.00 92.38 77 LEU A CA 1
ATOM 581 C C . LEU A 1 77 ? 17.035 12.769 -41.828 1.00 92.38 77 LEU A C 1
ATOM 583 O O . LEU A 1 77 ? 16.946 13.977 -41.621 1.00 92.38 77 LEU A O 1
ATOM 587 N N . ALA A 1 78 ? 17.849 12.265 -42.749 1.00 93.12 78 ALA A N 1
ATOM 588 C CA . ALA A 1 78 ? 18.669 13.063 -43.652 1.00 93.12 78 ALA A CA 1
ATOM 589 C C . ALA A 1 78 ? 18.163 12.904 -45.088 1.00 93.12 78 ALA A C 1
ATOM 591 O O . ALA A 1 78 ? 18.191 11.802 -45.619 1.00 93.12 78 ALA A O 1
ATOM 592 N N . VAL A 1 79 ? 17.701 13.976 -45.736 1.00 92.81 79 VAL A N 1
ATOM 593 C CA . VAL A 1 79 ? 17.114 13.908 -47.087 1.00 92.81 79 VAL A CA 1
ATOM 594 C C . VAL A 1 79 ? 17.882 14.783 -48.065 1.00 92.81 79 VAL A C 1
ATOM 596 O O . VAL A 1 79 ? 17.967 15.999 -47.885 1.00 92.81 79 VAL A O 1
ATOM 599 N N . ARG A 1 80 ? 18.376 14.183 -49.147 1.00 92.50 80 ARG A N 1
ATOM 600 C CA . ARG A 1 80 ? 18.930 14.899 -50.294 1.00 92.50 80 ARG A CA 1
ATOM 601 C C . ARG A 1 80 ? 17.817 15.213 -51.306 1.00 92.50 80 ARG A C 1
ATOM 603 O O . ARG A 1 80 ? 17.124 14.292 -51.750 1.00 92.50 80 ARG A O 1
ATOM 610 N N . PRO A 1 81 ? 17.627 16.489 -51.688 1.00 90.69 81 PRO A N 1
ATOM 611 C CA . PRO A 1 81 ? 16.554 16.880 -52.594 1.00 90.69 81 PRO A CA 1
ATOM 612 C C . PRO A 1 81 ? 16.785 16.362 -54.022 1.00 90.69 81 PRO A C 1
ATOM 614 O O . PRO A 1 81 ? 17.862 16.536 -54.596 1.00 90.69 81 PRO A O 1
ATOM 617 N N . GLY A 1 82 ? 15.745 15.760 -54.602 1.00 88.69 82 GLY A N 1
ATOM 618 C CA . GLY A 1 82 ? 15.690 15.407 -56.024 1.00 88.69 82 GLY A CA 1
ATOM 619 C C . GLY A 1 82 ? 15.164 16.549 -56.901 1.00 88.69 82 GLY A C 1
ATOM 620 O O . GLY A 1 82 ? 14.887 17.647 -56.415 1.00 88.69 82 GLY A O 1
ATOM 621 N N . LYS A 1 83 ? 14.997 16.290 -58.202 1.00 88.75 83 LYS A N 1
ATOM 622 C CA . LYS A 1 83 ? 14.442 17.262 -59.165 1.00 88.75 83 LYS A CA 1
ATOM 623 C C . LYS A 1 83 ? 12.962 17.566 -58.912 1.00 88.75 83 LYS A C 1
ATOM 625 O O . LYS A 1 83 ? 12.528 18.704 -59.075 1.00 88.75 83 LYS A O 1
ATOM 630 N N . ASN A 1 84 ? 12.187 16.562 -58.507 1.00 88.56 84 ASN A N 1
ATOM 631 C CA . ASN A 1 84 ? 10.775 16.695 -58.178 1.00 88.56 84 ASN A CA 1
ATOM 632 C C . ASN A 1 84 ? 10.578 16.776 -56.659 1.00 88.56 84 ASN A C 1
ATOM 634 O O . ASN A 1 84 ? 10.539 15.763 -55.961 1.00 88.56 84 ASN A O 1
ATOM 638 N N . SER A 1 85 ? 10.383 17.994 -56.157 1.00 76.88 85 SER A N 1
ATOM 639 C CA . SER A 1 85 ? 10.137 18.263 -54.736 1.00 76.88 85 SER A CA 1
ATOM 640 C C . SER A 1 85 ? 8.749 17.844 -54.239 1.00 76.88 85 SER A C 1
ATOM 642 O O . SER A 1 85 ? 8.519 17.856 -53.032 1.00 76.88 85 SER A O 1
ATOM 644 N N . ARG A 1 86 ? 7.820 17.478 -55.136 1.00 80.88 86 ARG A N 1
ATOM 645 C CA . ARG A 1 86 ? 6.466 17.017 -54.774 1.00 80.88 86 ARG A CA 1
ATOM 646 C C . ARG A 1 86 ? 6.367 15.500 -54.633 1.00 80.88 86 ARG A C 1
ATOM 648 O O . ARG A 1 86 ? 5.366 15.011 -54.119 1.00 80.88 86 ARG A O 1
ATOM 655 N N . ALA A 1 87 ? 7.365 14.757 -55.111 1.00 81.25 87 ALA A N 1
ATOM 656 C CA . ALA A 1 87 ? 7.411 13.311 -54.949 1.00 81.25 87 ALA A CA 1
ATOM 657 C C . ALA A 1 87 ? 7.858 12.948 -53.517 1.00 81.25 87 ALA A C 1
ATOM 659 O O . ALA A 1 87 ? 8.795 13.573 -53.007 1.00 81.25 87 ALA A O 1
ATOM 660 N N . PRO A 1 88 ? 7.238 11.941 -52.872 1.00 82.19 88 PRO A N 1
ATOM 661 C CA . PRO A 1 88 ? 7.692 11.446 -51.575 1.00 82.19 88 PRO A CA 1
ATOM 662 C C . PRO A 1 88 ? 9.161 10.991 -51.627 1.00 82.19 88 PRO A C 1
ATOM 664 O O . PRO A 1 88 ? 9.574 10.403 -52.632 1.00 82.19 88 PRO A O 1
ATOM 667 N N . PRO A 1 89 ? 9.960 11.243 -50.574 1.00 85.50 89 PRO A N 1
ATOM 668 C CA . PRO A 1 89 ? 11.340 10.783 -50.529 1.00 85.50 89 PRO A CA 1
ATOM 669 C C . PRO A 1 89 ? 11.412 9.256 -50.402 1.00 85.50 89 PRO A C 1
ATOM 671 O O . PRO A 1 89 ? 10.658 8.654 -49.639 1.00 85.50 89 PRO A O 1
ATOM 674 N N . ILE A 1 90 ? 12.362 8.638 -51.102 1.00 91.31 90 ILE A N 1
ATOM 675 C CA . ILE A 1 90 ? 12.737 7.237 -50.877 1.00 91.31 90 ILE A CA 1
ATOM 676 C C . ILE A 1 90 ? 13.743 7.213 -49.733 1.00 91.31 90 ILE A C 1
ATOM 678 O O . ILE A 1 90 ? 14.789 7.851 -49.828 1.00 91.31 90 ILE A O 1
ATOM 682 N N . VAL A 1 91 ? 13.431 6.492 -48.659 1.00 90.44 91 VAL A N 1
ATOM 683 C CA . VAL A 1 91 ? 14.242 6.478 -47.438 1.00 90.44 91 VAL A CA 1
ATOM 684 C C . VAL A 1 91 ? 14.855 5.097 -47.224 1.00 90.44 91 VAL A C 1
ATOM 686 O O . VAL A 1 91 ? 14.156 4.090 -47.302 1.00 90.44 91 VAL A O 1
ATOM 689 N N . ILE A 1 92 ? 16.159 5.061 -46.952 1.00 91.06 92 ILE A N 1
ATOM 690 C CA . ILE A 1 92 ? 16.933 3.840 -46.699 1.00 91.06 92 ILE A CA 1
ATOM 691 C C . ILE A 1 92 ? 17.561 3.950 -45.315 1.00 91.06 92 ILE A C 1
ATOM 693 O O . ILE A 1 92 ? 18.267 4.910 -45.032 1.00 91.06 92 ILE A O 1
ATOM 697 N N . GLY A 1 93 ? 17.346 2.982 -44.439 1.00 87.06 93 GLY A N 1
ATOM 698 C CA . GLY A 1 93 ? 17.971 3.025 -43.126 1.00 87.06 93 GLY A CA 1
ATOM 699 C C . GLY A 1 93 ? 17.350 2.059 -42.139 1.00 87.06 93 GLY A C 1
ATOM 700 O O . GLY A 1 93 ? 16.356 1.403 -42.445 1.00 87.06 93 GLY A O 1
ATOM 701 N N . LEU A 1 94 ? 17.968 1.969 -40.965 1.00 85.75 94 LEU A N 1
ATOM 702 C CA . LEU A 1 94 ? 17.447 1.209 -39.838 1.00 85.75 94 LEU A CA 1
ATOM 703 C C . LEU A 1 94 ? 17.825 1.919 -38.533 1.00 85.75 94 LEU A C 1
ATOM 705 O O . LEU A 1 94 ? 17.251 2.964 -38.281 1.00 85.75 94 LEU A O 1
ATOM 709 N N . HIS A 1 95 ? 18.783 1.436 -37.746 1.00 86.00 95 HIS A N 1
ATOM 710 C CA . HIS A 1 95 ? 19.244 2.080 -36.511 1.00 86.00 95 HIS A CA 1
ATOM 711 C C . HIS A 1 95 ? 20.773 1.952 -36.376 1.00 86.00 95 HIS A C 1
ATOM 713 O O . HIS A 1 95 ? 21.370 1.035 -36.939 1.00 86.00 95 HIS A O 1
ATOM 719 N N . LEU A 1 96 ? 21.430 2.897 -35.701 1.00 80.00 96 LEU A N 1
ATOM 720 C CA . LEU A 1 96 ? 22.888 2.930 -35.513 1.00 80.00 96 LEU A CA 1
ATOM 721 C C . LEU A 1 96 ? 23.334 2.342 -34.170 1.00 80.00 96 LEU A C 1
ATOM 723 O O . LEU A 1 96 ? 24.522 2.051 -34.019 1.00 80.00 96 LEU A O 1
ATOM 727 N N . ASP A 1 97 ? 22.440 2.145 -33.206 1.00 74.50 97 ASP A N 1
ATOM 728 C CA . ASP A 1 97 ? 22.741 1.407 -31.979 1.00 74.50 97 ASP A CA 1
ATOM 729 C C . ASP A 1 97 ? 22.906 -0.096 -32.271 1.00 74.50 97 ASP A C 1
ATOM 731 O O . ASP A 1 97 ? 22.536 -0.595 -33.335 1.00 74.50 97 ASP A O 1
ATOM 735 N N . ALA A 1 98 ? 23.494 -0.814 -31.323 1.00 70.69 98 ALA A N 1
ATOM 736 C CA . ALA A 1 98 ? 23.653 -2.256 -31.352 1.00 70.69 98 ALA A CA 1
ATOM 737 C C . ALA A 1 98 ? 23.259 -2.851 -30.003 1.00 70.69 98 ALA A C 1
ATOM 739 O O . ALA A 1 98 ? 23.600 -2.314 -28.944 1.00 70.69 98 ALA A O 1
ATOM 740 N N . GLN A 1 99 ? 22.579 -3.994 -30.049 1.00 66.38 99 GLN A N 1
ATOM 741 C CA . GLN A 1 99 ? 22.273 -4.749 -28.846 1.00 66.38 99 GLN A CA 1
ATOM 742 C C . GLN A 1 99 ? 23.366 -5.785 -28.562 1.00 66.38 99 GLN A C 1
ATOM 744 O O . GLN A 1 99 ? 23.923 -6.370 -29.494 1.00 66.38 99 GLN A O 1
ATOM 749 N N . PRO A 1 100 ? 23.628 -6.062 -27.276 1.00 61.00 100 PRO A N 1
ATOM 750 C CA . PRO A 1 100 ? 24.543 -7.098 -26.808 1.00 61.00 100 PRO A CA 1
ATOM 751 C C . PRO A 1 100 ? 24.494 -8.451 -27.529 1.00 61.00 100 PRO A C 1
ATOM 753 O O . PRO A 1 100 ? 25.530 -9.056 -27.791 1.00 61.00 100 PRO A O 1
ATOM 756 N N . THR A 1 101 ? 23.288 -8.929 -27.832 1.00 61.22 101 THR A N 1
ATOM 757 C CA . THR A 1 101 ? 23.033 -10.266 -28.386 1.00 61.22 101 THR A CA 1
ATOM 758 C C . THR A 1 101 ? 22.811 -10.272 -29.895 1.00 61.22 101 THR A C 1
ATOM 760 O O . THR A 1 101 ? 22.728 -11.346 -30.487 1.00 61.22 101 THR A O 1
ATOM 763 N N . ASP A 1 102 ? 22.687 -9.097 -30.511 1.00 65.25 102 ASP A N 1
ATOM 764 C C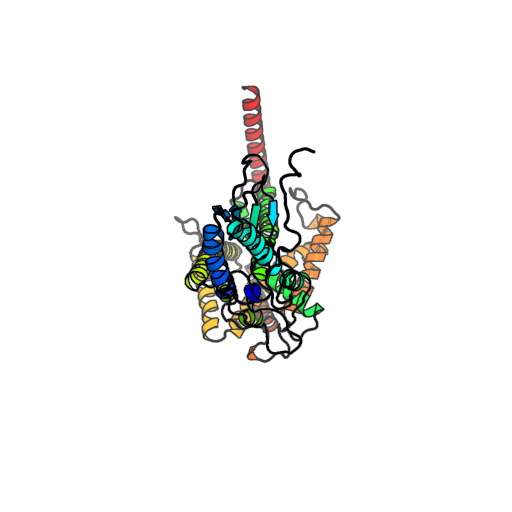A . ASP A 1 102 ? 22.417 -8.974 -31.941 1.00 65.25 102 ASP A CA 1
ATOM 765 C C . ASP A 1 102 ? 23.733 -9.046 -32.735 1.00 65.25 102 ASP A C 1
ATOM 767 O O . ASP A 1 102 ? 24.833 -8.895 -32.199 1.00 65.25 102 ASP A O 1
ATOM 771 N N . GLY A 1 103 ? 23.647 -9.317 -34.037 1.00 64.25 103 GLY A N 1
ATOM 772 C CA . GLY A 1 103 ? 24.836 -9.356 -34.889 1.00 64.25 103 GLY A CA 1
ATOM 773 C C . GLY A 1 103 ? 25.497 -7.978 -35.006 1.00 64.25 103 GLY A C 1
ATOM 774 O O . GLY A 1 103 ? 24.813 -6.960 -35.034 1.00 64.25 103 GLY A O 1
ATOM 775 N N . GLN A 1 104 ? 26.820 -7.935 -35.186 1.00 64.62 104 GLN A N 1
ATOM 776 C CA . GLN A 1 104 ? 27.610 -6.695 -35.332 1.00 64.62 104 GLN A CA 1
ATOM 777 C C . GLN A 1 104 ? 27.142 -5.714 -36.432 1.00 64.62 104 GLN A C 1
ATOM 779 O O . GLN A 1 104 ? 27.604 -4.576 -36.487 1.00 64.62 104 GLN A O 1
ATOM 784 N N . TYR A 1 105 ? 26.268 -6.161 -37.336 1.00 68.69 105 TYR A N 1
ATOM 785 C CA . TYR A 1 105 ? 25.716 -5.381 -38.444 1.00 68.69 105 TYR A CA 1
ATOM 786 C C . TYR A 1 105 ? 24.208 -5.133 -38.334 1.00 68.69 105 TYR A C 1
ATOM 788 O O . TYR A 1 105 ? 23.654 -4.476 -39.222 1.00 68.69 105 TYR A O 1
ATOM 796 N N . ASP A 1 106 ? 23.555 -5.652 -37.289 1.00 74.31 106 ASP A N 1
ATOM 797 C CA . ASP A 1 106 ? 22.127 -5.444 -37.062 1.00 74.31 106 ASP A CA 1
ATOM 798 C C . ASP A 1 106 ? 21.832 -3.946 -36.953 1.00 74.31 106 ASP A C 1
ATOM 800 O O . ASP A 1 106 ? 22.502 -3.220 -36.220 1.00 74.31 106 ASP A O 1
ATOM 804 N N . GLY A 1 107 ? 20.897 -3.463 -37.768 1.00 75.56 107 GLY A N 1
ATOM 805 C CA . GLY A 1 107 ? 20.609 -2.036 -37.930 1.00 75.56 107 GLY A CA 1
ATOM 806 C C . GLY A 1 107 ? 21.638 -1.226 -38.705 1.00 75.56 107 GLY A C 1
ATOM 807 O O . GLY A 1 107 ? 21.311 -0.577 -39.707 1.00 75.56 107 GLY A O 1
ATOM 808 N N . ILE A 1 108 ? 22.888 -1.283 -38.260 1.00 79.56 108 ILE A N 1
ATOM 809 C CA . ILE A 1 108 ? 23.982 -0.402 -38.678 1.00 79.56 108 ILE A CA 1
ATOM 810 C C . ILE A 1 108 ? 24.199 -0.479 -40.189 1.00 79.56 108 ILE A C 1
ATOM 812 O O . ILE A 1 108 ? 24.407 0.540 -40.855 1.00 79.56 108 ILE A O 1
ATOM 816 N N . LEU A 1 109 ? 24.109 -1.690 -40.745 1.00 79.62 109 LEU A N 1
ATOM 817 C CA . LEU A 1 109 ? 24.269 -1.922 -42.176 1.00 79.62 109 LEU A CA 1
ATOM 818 C C . LEU A 1 109 ? 23.233 -1.159 -43.002 1.00 79.62 109 LEU A C 1
ATOM 820 O O . LEU A 1 109 ? 23.581 -0.641 -44.060 1.00 79.62 109 LEU A O 1
ATOM 824 N N . GLY A 1 110 ? 21.992 -1.041 -42.528 1.00 83.38 110 GLY A N 1
ATOM 825 C CA . GLY A 1 110 ? 20.940 -0.311 -43.236 1.00 83.38 110 GLY A CA 1
ATOM 826 C C . GLY A 1 110 ? 21.262 1.177 -43.363 1.00 83.38 110 GLY A C 1
ATOM 827 O O . GLY A 1 110 ? 21.165 1.746 -44.452 1.00 83.38 110 GLY A O 1
ATOM 828 N N . VAL A 1 111 ? 21.713 1.797 -42.269 1.00 85.69 111 VAL A N 1
ATOM 829 C CA . VAL A 1 111 ? 22.050 3.230 -42.238 1.00 85.69 111 VAL A CA 1
ATOM 830 C C . VAL A 1 111 ? 23.312 3.524 -43.053 1.00 85.69 111 VAL A C 1
ATOM 832 O O . VAL A 1 111 ? 23.317 4.442 -43.875 1.00 85.69 111 VAL A O 1
ATOM 835 N N . LEU A 1 112 ? 24.364 2.715 -42.893 1.00 83.00 112 LEU A N 1
ATOM 836 C CA . LEU A 1 112 ? 25.610 2.883 -43.649 1.00 83.00 112 LEU A CA 1
ATOM 837 C C . LEU A 1 112 ? 25.427 2.609 -45.147 1.00 83.00 112 LEU A C 1
ATOM 839 O O . LEU A 1 112 ? 26.015 3.313 -45.967 1.00 83.00 112 LEU A O 1
ATOM 843 N N . SER A 1 113 ? 24.574 1.649 -45.518 1.00 81.25 113 SER A N 1
ATOM 844 C CA . SER A 1 113 ? 24.229 1.405 -46.925 1.00 81.25 113 SER A CA 1
ATOM 845 C C . SER A 1 113 ? 23.508 2.603 -47.534 1.00 81.25 113 SER A C 1
ATOM 847 O O . SER A 1 113 ? 23.841 3.023 -48.641 1.00 81.25 113 SER A O 1
ATOM 849 N N . GLY A 1 114 ? 22.563 3.200 -46.801 1.00 86.38 114 GLY A N 1
ATOM 850 C CA . GLY A 1 114 ? 21.899 4.428 -47.230 1.00 86.38 114 GLY A CA 1
ATOM 851 C C . GLY A 1 114 ? 22.885 5.585 -47.428 1.00 86.38 114 GLY A C 1
ATOM 852 O O . GLY A 1 114 ? 22.814 6.307 -48.425 1.00 86.38 114 GLY A O 1
ATOM 853 N N . LEU A 1 115 ? 23.848 5.736 -46.518 1.00 84.31 115 LEU A N 1
ATOM 854 C CA . LEU A 1 115 ? 24.870 6.777 -46.613 1.00 84.31 115 LEU A CA 1
ATOM 855 C C . LEU A 1 115 ? 25.798 6.567 -47.819 1.00 84.31 115 LEU A C 1
ATOM 857 O O . LEU A 1 115 ? 26.116 7.525 -48.522 1.00 84.31 115 LEU A O 1
ATOM 861 N N . GLU A 1 116 ? 26.176 5.323 -48.119 1.00 83.75 116 GLU A N 1
ATOM 862 C CA . GLU A 1 116 ? 26.984 5.001 -49.302 1.00 83.75 116 GLU A CA 1
ATOM 863 C C . GLU A 1 116 ? 26.226 5.282 -50.611 1.00 83.75 116 GLU A C 1
ATOM 865 O O . GLU A 1 116 ? 26.820 5.776 -51.574 1.00 83.75 116 GLU A O 1
ATOM 870 N N . VAL A 1 117 ? 24.906 5.057 -50.645 1.00 84.56 117 VAL A N 1
ATOM 871 C CA . VAL A 1 117 ? 24.058 5.471 -51.777 1.00 84.56 117 VAL A CA 1
ATOM 872 C C . VAL A 1 117 ? 24.138 6.987 -51.974 1.00 84.56 117 VAL A C 1
ATOM 874 O O . VAL A 1 117 ? 24.360 7.453 -53.094 1.00 84.56 117 VAL A O 1
ATOM 877 N N . LEU A 1 118 ? 24.026 7.772 -50.898 1.00 86.44 118 LEU A N 1
ATOM 878 C CA . LEU A 1 118 ? 24.133 9.232 -50.976 1.00 86.44 118 LEU A CA 1
ATOM 879 C C . LEU A 1 118 ? 25.523 9.706 -51.421 1.00 86.44 118 LEU A C 1
ATOM 881 O O . LEU A 1 118 ? 25.601 10.607 -52.263 1.00 86.44 118 LEU A O 1
ATOM 885 N N . ARG A 1 119 ? 26.599 9.090 -50.912 1.00 83.25 119 ARG A N 1
ATOM 886 C CA . ARG A 1 119 ? 27.985 9.372 -51.332 1.00 83.25 119 ARG A CA 1
ATOM 887 C C . ARG A 1 119 ? 28.179 9.098 -52.813 1.00 83.25 119 ARG A C 1
ATOM 889 O O . ARG A 1 119 ? 28.638 9.969 -53.542 1.00 83.25 119 ARG A O 1
ATOM 896 N N . THR A 1 120 ? 27.725 7.939 -53.275 1.00 81.12 120 THR A N 1
ATOM 897 C CA . THR A 1 120 ? 27.818 7.543 -54.683 1.00 81.12 120 THR A CA 1
ATOM 898 C C . THR A 1 120 ? 27.127 8.560 -55.591 1.00 81.12 120 THR A C 1
ATOM 900 O O . THR A 1 120 ? 27.684 8.992 -56.600 1.00 81.12 120 THR A O 1
ATOM 903 N N . LEU A 1 121 ? 25.925 9.004 -55.218 1.00 85.38 121 LEU A N 1
ATOM 904 C CA . LEU A 1 121 ? 25.200 10.038 -55.958 1.00 85.38 121 LEU A CA 1
ATOM 905 C C . LEU A 1 121 ? 25.919 11.396 -55.925 1.00 85.38 121 LEU A C 1
ATOM 907 O O . LEU A 1 121 ? 25.754 12.208 -56.834 1.00 85.38 121 LEU A O 1
ATOM 911 N N . HIS A 1 122 ? 26.631 11.703 -54.839 1.00 85.75 122 HIS A N 1
ATOM 912 C CA . HIS A 1 122 ? 27.352 12.964 -54.662 1.00 85.75 122 HIS A CA 1
ATOM 913 C C . HIS A 1 122 ? 28.622 12.988 -55.521 1.00 85.75 122 HIS A C 1
ATOM 915 O O . HIS A 1 122 ? 28.797 13.908 -56.315 1.00 85.75 122 HIS A O 1
ATOM 921 N N . GLU A 1 123 ? 29.439 11.936 -55.449 1.00 84.19 123 GLU A N 1
ATOM 922 C CA . GLU A 1 123 ? 30.678 11.776 -56.224 1.00 84.19 123 GLU A CA 1
ATOM 923 C C . GLU A 1 123 ? 30.429 11.773 -57.738 1.00 84.19 123 GLU A C 1
ATOM 925 O O . GLU A 1 123 ? 31.210 12.334 -58.501 1.00 84.19 123 GLU A O 1
ATOM 930 N N . ASN A 1 124 ? 29.308 11.196 -58.180 1.00 83.75 124 ASN A N 1
ATOM 931 C CA . ASN A 1 124 ? 28.925 11.176 -59.595 1.00 83.75 124 ASN A CA 1
ATOM 932 C C . ASN A 1 124 ? 28.171 12.442 -60.042 1.00 83.75 124 ASN A C 1
ATOM 934 O O . ASN A 1 124 ? 27.643 12.470 -61.154 1.00 83.75 124 ASN A O 1
ATOM 938 N N . ALA A 1 125 ? 28.060 13.461 -59.176 1.00 85.38 125 ALA A N 1
ATOM 939 C CA . ALA A 1 125 ? 27.290 14.685 -59.412 1.00 85.38 125 ALA A CA 1
ATOM 940 C C . ALA A 1 125 ? 25.866 14.417 -59.951 1.00 85.38 125 ALA A C 1
ATOM 942 O O . ALA A 1 125 ? 25.311 15.195 -60.730 1.00 85.38 125 ALA A O 1
ATOM 943 N N . HIS A 1 126 ? 25.263 13.294 -59.548 1.00 84.12 126 HIS A N 1
ATOM 944 C CA . HIS A 1 126 ? 23.980 12.845 -60.067 1.00 84.12 126 HIS A CA 1
ATOM 945 C C . HIS A 1 126 ? 22.836 13.371 -59.200 1.00 84.12 126 HIS A C 1
ATOM 947 O O . HIS A 1 126 ? 22.829 13.184 -57.981 1.00 84.12 126 HIS A O 1
ATOM 953 N N . GLN A 1 127 ? 21.842 13.997 -59.831 1.00 85.00 127 GLN A N 1
ATOM 954 C CA . GLN A 1 127 ? 20.611 14.425 -59.171 1.00 85.00 127 GLN A CA 1
ATOM 955 C C . GLN A 1 127 ? 19.459 13.490 -59.553 1.00 85.00 127 GLN A C 1
ATOM 957 O O . GLN A 1 127 ? 19.080 13.409 -60.724 1.00 85.00 127 GLN A O 1
ATOM 962 N N . SER A 1 128 ? 18.898 12.807 -58.556 1.00 87.31 128 SER A N 1
ATOM 963 C CA . SER A 1 128 ? 17.778 11.878 -58.714 1.00 87.31 128 SER A CA 1
ATOM 964 C C . SER A 1 128 ? 16.466 12.599 -59.043 1.00 87.31 128 SER A C 1
ATOM 966 O O . SER A 1 128 ? 16.267 13.763 -58.691 1.00 87.31 128 SER A O 1
ATOM 968 N N . GLU A 1 129 ? 15.539 11.902 -59.708 1.00 87.19 129 GLU A N 1
ATOM 969 C CA . GLU A 1 129 ? 14.212 12.448 -60.037 1.00 87.19 129 GLU A CA 1
ATOM 970 C C . GLU A 1 129 ? 13.381 12.741 -58.776 1.00 87.19 129 GLU A C 1
ATOM 972 O O . GLU A 1 129 ? 12.818 13.823 -58.649 1.00 87.19 129 GLU A O 1
ATOM 977 N N . GLY A 1 130 ? 13.354 11.814 -57.813 1.00 87.81 130 GLY A N 1
ATOM 978 C CA . GLY A 1 130 ? 12.774 12.010 -56.479 1.00 87.81 130 GLY A CA 1
ATOM 979 C C . GLY A 1 130 ? 13.846 12.232 -55.412 1.00 87.81 130 GLY A C 1
ATOM 980 O O . GLY A 1 130 ? 15.022 11.938 -55.632 1.00 87.81 130 GLY A O 1
ATOM 981 N N . SER A 1 131 ? 13.452 12.756 -54.252 1.00 92.19 131 SER A N 1
ATOM 982 C CA . SER A 1 131 ? 14.362 12.912 -53.111 1.00 92.19 131 SER A CA 1
ATOM 983 C C . SER A 1 131 ? 14.767 11.550 -52.544 1.00 92.19 131 SER A C 1
ATOM 985 O O . SER A 1 131 ? 13.948 10.632 -52.488 1.00 92.19 131 SER A O 1
ATOM 987 N N . ILE A 1 132 ? 16.019 11.420 -52.114 1.00 92.12 132 ILE A N 1
ATOM 988 C CA . ILE A 1 132 ? 16.545 10.197 -51.493 1.00 92.12 132 ILE A CA 1
ATOM 989 C C . ILE A 1 132 ? 17.041 10.565 -50.103 1.00 92.12 132 ILE A C 1
ATOM 991 O O . ILE A 1 132 ? 17.736 11.567 -49.938 1.00 92.12 132 ILE A O 1
ATOM 995 N N . GLY A 1 133 ? 16.668 9.780 -49.101 1.00 91.38 133 GLY A N 1
ATOM 996 C CA . GLY A 1 133 ? 17.041 10.024 -47.721 1.00 91.38 133 GLY A CA 1
ATOM 997 C C . GLY A 1 133 ? 17.550 8.791 -46.996 1.00 91.38 133 GLY A C 1
ATOM 998 O O . GLY A 1 133 ? 17.354 7.657 -47.428 1.00 91.38 133 GLY A O 1
ATOM 999 N N . VAL A 1 134 ? 18.196 9.048 -45.867 1.00 93.44 134 VAL A N 1
ATOM 1000 C CA . VAL A 1 134 ? 18.662 8.050 -44.916 1.00 93.44 134 VAL A CA 1
ATOM 1001 C C . VAL A 1 134 ? 18.001 8.301 -43.577 1.00 93.44 134 VAL A C 1
ATOM 1003 O O . VAL A 1 134 ? 17.909 9.451 -43.147 1.00 93.44 134 VAL A O 1
ATOM 1006 N N . VAL A 1 135 ? 17.536 7.236 -42.931 1.00 92.75 135 VAL A N 1
ATOM 1007 C CA . VAL A 1 135 ? 16.937 7.315 -41.596 1.00 92.75 135 VAL A CA 1
ATOM 1008 C C . VAL A 1 135 ? 17.731 6.500 -40.589 1.00 92.75 135 VAL A C 1
ATOM 1010 O O . VAL A 1 135 ? 18.126 5.369 -40.858 1.00 92.75 135 VAL A O 1
ATOM 1013 N N . ASN A 1 136 ? 17.952 7.093 -39.424 1.00 89.56 136 ASN A N 1
ATOM 1014 C CA . ASN A 1 136 ? 18.404 6.411 -38.228 1.00 89.56 136 ASN A CA 1
ATOM 1015 C C . ASN A 1 136 ? 17.265 6.446 -37.203 1.00 89.56 136 ASN A C 1
ATOM 1017 O O . ASN A 1 136 ? 16.990 7.498 -36.622 1.00 89.56 136 ASN A O 1
ATOM 1021 N N . TRP A 1 137 ? 16.595 5.313 -37.031 1.00 86.44 137 TRP A N 1
ATOM 1022 C CA . TRP A 1 137 ? 15.562 5.095 -36.032 1.00 86.44 137 TRP A CA 1
ATOM 1023 C C . TRP A 1 137 ? 16.178 4.899 -34.649 1.00 86.44 137 TRP A C 1
ATOM 1025 O O . TRP A 1 137 ? 17.215 4.257 -34.492 1.00 86.44 137 TRP A O 1
ATOM 1035 N N . THR A 1 138 ? 15.491 5.421 -33.646 1.00 79.12 138 THR A N 1
ATOM 1036 C CA . THR A 1 138 ? 15.715 5.151 -32.228 1.00 79.12 138 THR A CA 1
ATOM 1037 C C . THR A 1 138 ? 15.059 3.801 -31.897 1.00 79.12 138 THR A C 1
ATOM 1039 O O . THR A 1 138 ? 13.830 3.693 -31.834 1.00 79.12 138 THR A O 1
ATOM 1042 N N . LYS A 1 139 ? 15.872 2.734 -31.804 1.00 64.12 139 LYS A N 1
ATOM 1043 C CA . LYS A 1 139 ? 15.454 1.384 -31.394 1.00 64.12 139 LYS A CA 1
ATOM 1044 C C . LYS A 1 139 ? 15.344 1.311 -29.868 1.00 64.12 139 LYS A C 1
ATOM 1046 O O . LYS A 1 139 ? 16.228 0.780 -29.201 1.00 64.12 139 LYS A O 1
ATOM 1051 N N . TYR A 1 140 ? 14.179 1.688 -29.341 1.00 52.56 140 TYR A N 1
ATOM 1052 C CA . TYR A 1 140 ? 13.793 1.310 -27.980 1.00 52.56 140 TYR A CA 1
ATOM 1053 C C . TYR A 1 140 ? 13.790 -0.216 -27.875 1.00 52.56 140 TYR A C 1
ATOM 1055 O O . TYR A 1 140 ? 12.915 -0.858 -28.448 1.00 52.56 140 TYR A O 1
ATOM 1063 N N . ALA A 1 141 ? 14.757 -0.817 -27.184 1.00 47.31 141 ALA A N 1
ATOM 1064 C CA . ALA A 1 141 ? 14.852 -2.270 -27.045 1.00 47.31 141 ALA A CA 1
ATOM 1065 C C . ALA A 1 141 ? 13.623 -2.852 -26.306 1.00 47.31 141 ALA A C 1
ATOM 1067 O O . ALA A 1 141 ? 13.519 -2.652 -25.094 1.00 47.31 141 ALA A O 1
ATOM 1068 N N . PRO A 1 142 ? 12.712 -3.619 -26.953 1.00 47.09 142 PRO A N 1
ATOM 1069 C CA . PRO A 1 142 ? 11.504 -4.107 -26.291 1.00 47.09 142 PRO A CA 1
ATOM 1070 C C . PRO A 1 142 ? 11.479 -5.626 -26.037 1.00 47.09 142 PRO A C 1
ATOM 1072 O O . PRO A 1 142 ? 10.445 -6.135 -25.612 1.00 47.09 142 PRO A O 1
ATOM 1075 N N . THR A 1 143 ? 12.555 -6.391 -26.258 1.00 46.03 143 THR A N 1
ATOM 1076 C CA . THR A 1 143 ? 12.460 -7.870 -26.260 1.00 46.03 143 THR A CA 1
ATOM 1077 C C . THR A 1 143 ? 12.941 -8.574 -24.989 1.00 46.03 143 THR A C 1
ATOM 1079 O O . THR A 1 143 ? 12.226 -9.448 -24.501 1.00 46.03 143 THR A O 1
ATOM 1082 N N . SER A 1 144 ? 14.075 -8.201 -24.387 1.00 51.53 144 SER A N 1
ATOM 1083 C CA . SER A 1 144 ? 14.524 -8.867 -23.146 1.00 51.53 144 SER A CA 1
ATOM 1084 C C . SER A 1 144 ? 13.754 -8.381 -21.918 1.00 51.53 144 SER A C 1
ATOM 1086 O O . SER A 1 144 ? 13.300 -9.186 -21.113 1.00 51.53 144 SER A O 1
ATOM 1088 N N . ARG A 1 145 ? 13.520 -7.067 -21.801 1.00 60.56 145 ARG A N 1
ATOM 1089 C CA . ARG A 1 145 ? 12.913 -6.475 -20.598 1.00 60.56 145 ARG A CA 1
ATOM 1090 C C . ARG A 1 145 ? 11.435 -6.830 -20.443 1.00 60.56 145 ARG A C 1
ATOM 1092 O O . ARG A 1 145 ? 11.012 -7.187 -19.357 1.00 60.56 145 ARG A O 1
ATOM 1099 N N . THR A 1 146 ? 10.666 -6.831 -21.530 1.00 64.88 146 THR A N 1
ATOM 1100 C CA . THR A 1 146 ? 9.246 -7.226 -21.511 1.00 64.88 146 THR A CA 1
ATOM 1101 C C . THR A 1 146 ? 9.073 -8.672 -21.044 1.00 64.88 146 THR A C 1
ATOM 1103 O O . THR A 1 146 ? 8.186 -8.968 -20.250 1.00 64.88 146 THR A O 1
ATOM 1106 N N . LYS A 1 147 ? 9.951 -9.578 -21.493 1.00 67.62 147 LYS A N 1
ATOM 1107 C CA . LYS A 1 147 ? 9.913 -10.978 -21.066 1.00 67.62 147 LYS A CA 1
ATOM 1108 C C . LYS A 1 147 ? 10.236 -11.113 -19.576 1.00 67.62 147 LYS A C 1
ATOM 1110 O O . LYS A 1 147 ? 9.487 -11.784 -18.873 1.00 67.62 147 LYS A O 1
ATOM 1115 N N . VAL A 1 148 ? 11.276 -10.432 -19.095 1.00 72.62 148 VAL A N 1
ATOM 1116 C CA . VAL A 1 148 ? 11.634 -10.417 -17.666 1.00 72.62 148 VAL A CA 1
ATOM 1117 C C . VAL A 1 148 ? 10.461 -9.887 -16.828 1.00 72.62 148 VAL A C 1
ATOM 1119 O O . VAL A 1 148 ? 9.992 -10.571 -15.929 1.00 72.62 148 VAL A O 1
ATOM 1122 N N . VAL A 1 149 ? 9.902 -8.725 -17.191 1.00 78.69 149 VAL A N 1
ATOM 1123 C CA . VAL A 1 149 ? 8.825 -8.050 -16.440 1.00 78.69 149 VAL A CA 1
ATOM 1124 C C . VAL A 1 149 ? 7.538 -8.879 -16.348 1.00 78.69 149 VAL A C 1
ATOM 1126 O O . VAL A 1 149 ? 6.879 -8.858 -15.312 1.00 78.69 149 VAL A O 1
ATOM 1129 N N . PHE A 1 150 ? 7.152 -9.587 -17.414 1.00 81.62 150 PHE A N 1
ATOM 1130 C CA . PHE A 1 150 ? 5.868 -10.300 -17.454 1.00 81.62 150 PHE A CA 1
ATOM 1131 C C . PHE A 1 150 ? 5.953 -11.805 -17.186 1.00 81.62 150 PHE A C 1
ATOM 1133 O O . PHE A 1 150 ? 4.921 -12.407 -16.894 1.00 81.62 150 PHE A O 1
ATOM 1140 N N . THR A 1 151 ? 7.122 -12.436 -17.336 1.00 78.25 151 THR A N 1
ATOM 1141 C CA . THR A 1 151 ? 7.217 -13.910 -17.307 1.00 78.25 151 THR A CA 1
ATOM 1142 C C . THR A 1 151 ? 8.265 -14.466 -16.359 1.00 78.25 151 THR A C 1
ATOM 1144 O O . THR A 1 151 ? 8.171 -15.641 -16.008 1.00 78.25 151 THR A O 1
ATOM 1147 N N . GLU A 1 152 ? 9.245 -13.671 -15.937 1.00 79.12 152 GLU A N 1
ATOM 1148 C CA . GLU A 1 152 ? 10.304 -14.155 -15.057 1.00 79.12 152 GLU A CA 1
ATOM 1149 C C . GLU A 1 152 ? 9.921 -13.938 -13.592 1.00 79.12 152 GLU A C 1
ATOM 1151 O O . GLU A 1 152 ? 9.499 -12.854 -13.194 1.00 79.12 152 GLU A O 1
ATOM 1156 N N . VAL A 1 153 ? 10.032 -14.998 -12.790 1.00 78.56 153 VAL A N 1
ATOM 1157 C CA . VAL A 1 153 ? 9.757 -14.963 -11.352 1.00 78.56 153 VAL A CA 1
ATOM 1158 C C . VAL A 1 153 ? 11.081 -15.130 -10.625 1.00 78.56 153 VAL A C 1
ATOM 1160 O O . VAL A 1 153 ? 11.671 -16.208 -10.650 1.00 78.56 153 VAL A O 1
ATOM 1163 N N . THR A 1 154 ? 11.533 -14.068 -9.965 1.00 77.25 154 THR A N 1
ATOM 1164 C CA . THR A 1 154 ? 12.734 -14.103 -9.126 1.00 77.25 154 THR A CA 1
ATOM 1165 C C . THR A 1 154 ? 12.326 -14.323 -7.678 1.00 77.25 154 THR A C 1
ATOM 1167 O O . THR A 1 154 ? 11.655 -13.483 -7.077 1.00 77.25 154 THR A O 1
ATOM 1170 N N . ASN A 1 155 ? 12.733 -15.453 -7.107 1.00 81.19 155 ASN A N 1
ATOM 1171 C CA . ASN A 1 155 ? 12.456 -15.796 -5.720 1.00 81.19 155 ASN A CA 1
ATOM 1172 C C . ASN A 1 155 ? 13.754 -15.825 -4.907 1.00 81.19 155 ASN A C 1
ATOM 1174 O O . ASN A 1 155 ? 14.585 -16.715 -5.067 1.00 81.19 155 ASN A O 1
ATOM 1178 N N . VAL A 1 156 ? 13.895 -14.849 -4.013 1.00 78.69 156 VAL A N 1
ATOM 1179 C CA . VAL A 1 156 ? 15.044 -14.698 -3.102 1.00 78.69 156 VAL A CA 1
ATOM 1180 C C . VAL A 1 156 ? 14.699 -15.060 -1.655 1.00 78.69 156 VAL A C 1
ATOM 1182 O O . VAL A 1 156 ? 15.502 -14.869 -0.750 1.00 78.69 156 VAL A O 1
ATOM 1185 N N . THR A 1 157 ? 13.486 -15.562 -1.410 1.00 79.00 157 THR A N 1
ATOM 1186 C CA . THR A 1 157 ? 12.954 -15.756 -0.052 1.00 79.00 157 THR A CA 1
ATOM 1187 C C . THR A 1 157 ? 13.378 -17.078 0.586 1.00 79.00 157 THR A C 1
ATOM 1189 O O . THR A 1 157 ? 13.212 -17.263 1.786 1.00 79.00 157 THR A O 1
ATOM 1192 N N . GLY A 1 158 ? 13.874 -18.036 -0.203 1.00 82.50 158 GLY A N 1
ATOM 1193 C CA . GLY A 1 158 ? 14.145 -19.405 0.251 1.00 82.50 158 GLY A CA 1
ATOM 1194 C C . GLY A 1 158 ? 12.888 -20.269 0.447 1.00 82.50 158 GLY A C 1
ATOM 1195 O O . GLY A 1 158 ? 12.997 -21.480 0.633 1.00 82.50 158 GLY A O 1
ATOM 1196 N N . TRP A 1 159 ? 11.687 -19.686 0.360 1.00 86.06 159 TRP A N 1
ATOM 1197 C CA . TRP A 1 159 ? 10.427 -20.423 0.282 1.00 86.06 159 TRP A CA 1
ATOM 1198 C C . TRP A 1 159 ? 10.192 -20.971 -1.128 1.00 86.06 159 TRP A C 1
ATOM 1200 O O . TRP A 1 159 ? 10.742 -20.467 -2.101 1.00 86.06 159 TRP A O 1
ATOM 1210 N N . SER A 1 160 ? 9.314 -21.969 -1.274 1.00 89.56 160 SER A N 1
ATOM 1211 C CA . SER A 1 160 ? 8.823 -22.374 -2.602 1.00 89.56 160 SER A CA 1
ATOM 1212 C C . SER A 1 160 ? 8.116 -21.208 -3.304 1.00 89.56 160 SER A C 1
ATOM 1214 O O . SER A 1 160 ? 7.418 -20.443 -2.632 1.00 89.56 160 SER A O 1
ATOM 1216 N N . ASP A 1 161 ? 8.191 -21.136 -4.634 1.00 87.69 161 ASP A N 1
ATOM 1217 C CA . ASP A 1 161 ? 7.641 -20.024 -5.430 1.00 87.69 161 ASP A CA 1
ATOM 1218 C C . ASP A 1 161 ? 6.174 -19.703 -5.119 1.00 87.69 161 ASP A C 1
ATOM 1220 O O . ASP A 1 161 ? 5.803 -18.537 -5.011 1.00 87.69 161 ASP A O 1
ATOM 1224 N N . GLY A 1 162 ? 5.338 -20.722 -4.888 1.00 87.12 162 GLY A N 1
ATOM 1225 C CA . GLY A 1 162 ? 3.931 -20.522 -4.527 1.00 87.12 162 GLY A CA 1
ATOM 1226 C C . GLY A 1 162 ? 3.740 -19.811 -3.182 1.00 87.12 162 GLY A C 1
ATOM 1227 O O . GLY A 1 162 ? 2.883 -18.940 -3.058 1.00 87.12 162 GLY A O 1
ATOM 1228 N N . VAL A 1 163 ? 4.560 -20.136 -2.180 1.00 86.50 163 VAL A N 1
ATOM 1229 C CA . VAL A 1 163 ? 4.518 -19.470 -0.868 1.00 86.50 163 VAL A CA 1
ATOM 1230 C C . VAL A 1 163 ? 5.083 -18.056 -0.976 1.00 86.50 163 VAL A C 1
ATOM 1232 O O . VAL A 1 163 ? 4.447 -17.126 -0.487 1.00 86.50 163 VAL A O 1
ATOM 1235 N N . SER A 1 164 ? 6.202 -17.872 -1.687 1.00 85.94 164 SER A N 1
ATOM 1236 C CA . SER A 1 164 ? 6.771 -16.544 -1.959 1.00 85.94 164 SER A CA 1
ATOM 1237 C C . SER A 1 164 ? 5.759 -15.628 -2.657 1.00 85.94 164 SER A C 1
ATOM 1239 O O . SER A 1 164 ? 5.617 -14.462 -2.290 1.00 85.94 164 SER A O 1
ATOM 1241 N N . PHE A 1 165 ? 5.002 -16.159 -3.621 1.00 87.06 165 PHE A N 1
ATOM 1242 C CA . PHE A 1 165 ? 3.949 -15.419 -4.310 1.00 87.06 165 PHE A CA 1
ATOM 1243 C C . PHE A 1 165 ? 2.839 -14.967 -3.351 1.00 87.06 165 PHE A C 1
ATOM 1245 O O . PHE A 1 165 ? 2.486 -13.789 -3.327 1.00 87.06 165 PHE A O 1
ATOM 1252 N N . ILE A 1 166 ? 2.307 -15.873 -2.521 1.00 85.81 166 ILE A N 1
ATOM 1253 C CA . ILE A 1 166 ? 1.226 -15.531 -1.582 1.00 85.81 166 ILE A CA 1
ATOM 1254 C C . ILE A 1 166 ? 1.716 -14.544 -0.509 1.00 85.81 166 ILE A C 1
ATOM 1256 O O . ILE A 1 166 ? 0.980 -13.612 -0.169 1.00 85.81 166 ILE A O 1
ATOM 1260 N N . LEU A 1 167 ? 2.950 -14.703 -0.015 1.00 82.88 167 LEU A N 1
ATOM 1261 C CA . LEU A 1 167 ? 3.585 -13.754 0.907 1.00 82.88 167 LEU A CA 1
ATOM 1262 C C . LEU A 1 167 ? 3.718 -12.362 0.269 1.00 82.88 167 LEU A C 1
ATOM 1264 O O . LEU A 1 167 ? 3.359 -11.370 0.905 1.00 82.88 167 LEU A O 1
ATOM 1268 N N . GLY A 1 168 ? 4.134 -12.286 -1.000 1.00 82.00 168 GLY A N 1
ATOM 1269 C CA . GLY A 1 168 ? 4.200 -11.036 -1.764 1.00 82.00 168 GLY A CA 1
ATOM 1270 C C . GLY A 1 168 ? 2.835 -10.364 -1.951 1.00 82.00 168 GLY A C 1
ATOM 1271 O O . GLY A 1 168 ? 2.701 -9.161 -1.745 1.00 82.00 168 GLY A O 1
ATOM 1272 N N . VAL A 1 169 ? 1.779 -11.129 -2.245 1.00 82.88 169 VAL A N 1
ATOM 1273 C CA . VAL A 1 169 ? 0.405 -10.584 -2.288 1.00 82.88 169 VAL A CA 1
ATOM 1274 C C . VAL A 1 169 ? -0.005 -10.015 -0.923 1.00 82.88 169 VAL A C 1
ATOM 1276 O O . VAL A 1 169 ? -0.676 -8.984 -0.857 1.00 82.88 169 VAL A O 1
ATOM 1279 N N . GLY A 1 170 ? 0.425 -10.654 0.168 1.00 76.12 170 GLY A N 1
ATOM 1280 C CA . GLY A 1 170 ? 0.161 -10.197 1.531 1.00 76.12 170 GLY A CA 1
ATOM 1281 C C . GLY A 1 170 ? 0.763 -8.829 1.827 1.00 76.12 170 GLY A C 1
ATOM 1282 O O . GLY A 1 170 ? 0.067 -7.957 2.346 1.00 76.12 170 GLY A O 1
ATOM 1283 N N . THR A 1 171 ? 2.021 -8.596 1.451 1.00 74.69 171 THR A N 1
ATOM 1284 C CA . THR A 1 171 ? 2.670 -7.292 1.670 1.00 74.69 171 THR A CA 1
ATOM 1285 C C . THR A 1 171 ? 2.004 -6.180 0.857 1.00 74.69 171 THR A C 1
ATOM 1287 O O . THR A 1 171 ? 1.858 -5.062 1.358 1.00 74.69 171 THR A O 1
ATOM 1290 N N . CYS A 1 172 ? 1.480 -6.485 -0.337 1.00 78.69 172 CYS A N 1
ATOM 1291 C CA . CYS A 1 172 ? 0.702 -5.533 -1.134 1.00 78.69 172 CYS A CA 1
ATOM 1292 C C . CYS A 1 172 ? -0.613 -5.090 -0.467 1.00 78.69 172 CYS A C 1
ATOM 1294 O O . CYS A 1 172 ? -1.118 -4.016 -0.802 1.00 78.69 172 CYS A O 1
ATOM 1296 N N . MET A 1 173 ? -1.161 -5.843 0.497 1.00 76.00 173 MET A N 1
ATOM 1297 C CA . MET A 1 173 ? -2.369 -5.425 1.227 1.00 76.00 173 MET A CA 1
ATOM 1298 C C . MET A 1 173 ? -2.157 -4.109 1.990 1.00 76.00 173 MET A C 1
ATOM 1300 O O . MET A 1 173 ? -3.111 -3.351 2.170 1.00 76.00 173 MET A O 1
ATOM 1304 N N . TYR A 1 174 ? -0.914 -3.792 2.377 1.00 75.44 174 TYR A N 1
ATOM 1305 C CA . TYR A 1 174 ? -0.574 -2.519 3.018 1.00 75.44 174 TYR A CA 1
ATOM 1306 C C . TYR A 1 174 ? -0.954 -1.304 2.162 1.00 75.44 174 TYR A C 1
ATOM 1308 O O . TYR A 1 174 ? -1.409 -0.295 2.693 1.00 75.44 174 TYR A O 1
ATOM 1316 N N . ALA A 1 175 ? -0.834 -1.409 0.835 1.00 76.75 175 ALA A N 1
ATOM 1317 C CA . ALA A 1 175 ? -1.124 -0.305 -0.079 1.00 76.75 175 ALA A CA 1
ATOM 1318 C C . ALA A 1 175 ? -2.607 0.118 -0.081 1.00 76.75 175 ALA A C 1
ATOM 1320 O O . ALA A 1 175 ? -2.933 1.199 -0.565 1.00 76.75 175 ALA A O 1
ATOM 1321 N N . TYR A 1 176 ? -3.499 -0.719 0.460 1.00 77.31 176 TYR A N 1
ATOM 1322 C CA . TYR A 1 176 ? -4.948 -0.497 0.481 1.00 77.31 176 TYR A CA 1
ATOM 1323 C C . TYR A 1 176 ? -5.521 -0.314 1.895 1.00 77.31 176 TYR A C 1
ATOM 1325 O O . TYR A 1 176 ? -6.743 -0.309 2.080 1.00 77.31 176 TYR A O 1
ATOM 1333 N N . ILE A 1 177 ? -4.654 -0.145 2.897 1.00 74.00 177 ILE A N 1
ATOM 1334 C CA . ILE A 1 177 ? -5.060 0.222 4.257 1.00 74.00 177 ILE A CA 1
ATOM 1335 C C . ILE A 1 177 ? -5.700 1.617 4.285 1.00 74.00 177 ILE A C 1
ATOM 1337 O O . ILE A 1 177 ? -5.408 2.466 3.444 1.00 74.00 177 ILE A O 1
ATOM 1341 N N . ALA A 1 178 ? -6.563 1.853 5.279 1.00 71.25 178 ALA A N 1
ATOM 1342 C CA . ALA A 1 178 ? -7.224 3.134 5.548 1.00 71.25 178 ALA A CA 1
ATOM 1343 C C . ALA A 1 178 ? -8.239 3.585 4.478 1.00 71.25 178 ALA A C 1
ATOM 1345 O O . ALA A 1 178 ? -8.668 4.743 4.456 1.00 71.25 178 ALA A O 1
ATOM 1346 N N . THR A 1 179 ? -8.680 2.678 3.602 1.00 73.94 179 THR A N 1
ATOM 1347 C CA . THR A 1 179 ? -9.733 2.959 2.609 1.00 73.94 179 THR A CA 1
ATOM 1348 C C . THR A 1 179 ? -11.089 3.257 3.255 1.00 73.94 179 THR A C 1
ATOM 1350 O O . THR A 1 179 ? -11.924 3.942 2.663 1.00 73.94 179 THR A O 1
ATOM 1353 N N . GLU A 1 180 ? -11.288 2.838 4.502 1.00 76.38 180 GLU A N 1
ATOM 1354 C CA . GLU A 1 180 ? -12.417 3.169 5.366 1.00 76.38 180 GLU A CA 1
ATOM 1355 C C . GLU A 1 180 ? -12.339 4.560 5.998 1.00 76.38 180 GLU A C 1
ATOM 1357 O O . GLU A 1 180 ? -13.243 4.910 6.754 1.00 76.38 180 GLU A O 1
ATOM 1362 N N . GLY A 1 181 ? -11.332 5.383 5.683 1.00 75.56 181 GLY A N 1
ATOM 1363 C CA . GLY A 1 181 ? -11.207 6.740 6.226 1.00 75.56 181 GLY A CA 1
ATOM 1364 C C . GLY A 1 181 ? -12.487 7.578 6.088 1.00 75.56 181 GLY A C 1
ATOM 1365 O O . GLY A 1 181 ? -12.851 8.321 6.999 1.00 75.56 181 GLY A O 1
ATOM 1366 N N . ALA A 1 182 ? -13.245 7.375 5.002 1.00 77.94 182 ALA A N 1
ATOM 1367 C CA . ALA A 1 182 ? -14.552 8.002 4.786 1.00 77.94 182 ALA A CA 1
ATOM 1368 C C . ALA A 1 182 ? -15.598 7.641 5.862 1.00 77.94 182 ALA A C 1
ATOM 1370 O O . ALA A 1 182 ? -16.486 8.438 6.151 1.00 77.94 182 ALA A O 1
ATOM 1371 N N . SER A 1 183 ? -15.497 6.462 6.481 1.00 80.56 183 SER A N 1
ATOM 1372 C CA . SER A 1 183 ? -16.388 6.033 7.566 1.00 80.56 183 SER A CA 1
ATOM 1373 C C . SER A 1 183 ? -16.147 6.800 8.870 1.00 80.56 183 SER A C 1
ATOM 1375 O O . SER A 1 183 ? -17.090 7.023 9.625 1.00 80.56 183 SER A O 1
ATOM 1377 N N . HIS A 1 184 ? -14.920 7.275 9.119 1.00 80.44 184 HIS A N 1
ATOM 1378 C CA . HIS A 1 184 ? -14.582 8.045 10.326 1.00 80.44 184 HIS A CA 1
ATOM 1379 C C . HIS A 1 184 ? -15.157 9.464 10.321 1.00 80.44 184 HIS A C 1
ATOM 1381 O O . HIS A 1 184 ? -15.261 10.099 11.370 1.00 80.44 184 HIS A O 1
ATOM 1387 N N . ILE A 1 185 ? -15.523 9.956 9.139 1.00 77.19 185 ILE A N 1
ATOM 1388 C CA . ILE A 1 185 ? -16.158 11.258 8.931 1.00 77.19 185 ILE A CA 1
ATOM 1389 C C . ILE A 1 185 ? -17.571 11.099 8.362 1.00 77.19 185 ILE A C 1
ATOM 1391 O O . ILE A 1 185 ? -18.106 12.023 7.760 1.00 77.19 185 ILE A O 1
ATOM 1395 N N . ALA A 1 186 ? -18.196 9.931 8.555 1.00 79.81 186 ALA A N 1
ATOM 1396 C CA . ALA A 1 186 ? -19.535 9.652 8.041 1.00 79.81 186 ALA A CA 1
ATOM 1397 C C . ALA A 1 186 ? -20.582 10.671 8.523 1.00 79.81 186 ALA A C 1
ATOM 1399 O O . ALA A 1 186 ? -21.517 10.968 7.788 1.00 79.81 186 ALA A O 1
ATOM 1400 N N . GLU A 1 187 ? -20.405 11.238 9.718 1.00 72.69 187 GLU A N 1
ATOM 1401 C CA . GLU A 1 187 ? -21.278 12.280 10.279 1.00 72.69 187 GLU A CA 1
ATOM 1402 C C . GLU A 1 187 ? -21.214 13.613 9.505 1.00 72.69 187 GLU A C 1
ATOM 1404 O O . GLU A 1 187 ? -22.143 14.410 9.583 1.00 72.69 187 GLU A O 1
ATOM 1409 N N . GLU A 1 188 ? -20.155 13.845 8.723 1.00 78.81 188 GLU A N 1
ATOM 1410 C CA . GLU A 1 188 ? -19.947 15.058 7.916 1.00 78.81 188 GLU A CA 1
ATOM 1411 C C . GLU A 1 188 ? -20.301 14.851 6.432 1.00 78.81 188 GLU A C 1
ATOM 1413 O O . GLU A 1 188 ? -20.310 15.803 5.649 1.00 78.81 188 GLU A O 1
ATOM 1418 N N . ILE A 1 189 ? -20.589 13.611 6.018 1.00 79.75 189 ILE A N 1
ATOM 1419 C CA . ILE A 1 189 ? -20.881 13.268 4.624 1.00 79.75 189 ILE A CA 1
ATOM 1420 C C . ILE A 1 189 ? -22.378 13.461 4.342 1.00 79.75 189 ILE A C 1
ATOM 1422 O O . ILE A 1 189 ? -23.208 12.837 5.008 1.00 79.75 189 ILE A O 1
ATOM 1426 N N . PRO A 1 190 ? -22.757 14.227 3.300 1.00 74.31 190 PRO A N 1
ATOM 1427 C CA . PRO A 1 190 ? -24.141 14.283 2.843 1.00 74.31 190 PRO A CA 1
ATOM 1428 C C . PRO A 1 190 ? -24.641 12.886 2.444 1.00 74.31 190 PRO A C 1
ATOM 1430 O O . PRO A 1 190 ? -24.053 12.231 1.583 1.00 74.31 190 PRO A O 1
ATOM 1433 N N . ASN A 1 191 ? -25.737 12.428 3.058 1.00 79.25 191 ASN A N 1
ATOM 1434 C CA . ASN A 1 191 ? -26.341 11.109 2.820 1.00 79.25 191 ASN A CA 1
ATOM 1435 C C . ASN A 1 191 ? -25.336 9.938 2.996 1.00 79.25 191 ASN A C 1
ATOM 1437 O O . ASN A 1 191 ? -24.982 9.248 2.027 1.00 79.25 191 ASN A O 1
ATOM 1441 N N . PRO A 1 192 ? -24.871 9.665 4.232 1.00 79.81 192 PRO A N 1
ATOM 1442 C CA . PRO A 1 192 ? -23.759 8.744 4.482 1.00 79.81 192 PRO A CA 1
ATOM 1443 C C . PRO A 1 192 ? -24.043 7.302 4.045 1.00 79.81 192 PRO A C 1
ATOM 1445 O O . PRO A 1 192 ? -23.118 6.583 3.669 1.00 79.81 192 PRO A O 1
ATOM 1448 N N . GLY A 1 193 ? -25.315 6.888 4.011 1.00 80.62 193 GLY A N 1
ATOM 1449 C CA . GLY A 1 193 ? -25.715 5.546 3.577 1.00 80.62 193 GLY A CA 1
ATOM 1450 C C . GLY A 1 193 ? -25.385 5.228 2.110 1.00 80.62 193 GLY A C 1
ATOM 1451 O O . GLY A 1 193 ? -25.169 4.060 1.781 1.00 80.62 193 GLY A O 1
ATOM 1452 N N . LYS A 1 194 ? -25.288 6.247 1.243 1.00 81.12 194 LYS A N 1
ATOM 1453 C CA . LYS A 1 194 ? -24.813 6.130 -0.151 1.00 81.12 194 LYS A CA 1
ATOM 1454 C C . LYS A 1 194 ? -23.410 6.702 -0.329 1.00 81.12 194 LYS A C 1
ATOM 1456 O O . LYS A 1 194 ? -22.631 6.145 -1.103 1.00 81.12 194 LYS A O 1
ATOM 1461 N N . GLY A 1 195 ? -23.104 7.805 0.354 1.00 84.44 195 GLY A N 1
ATOM 1462 C CA . GLY A 1 195 ? -21.838 8.521 0.222 1.00 84.44 195 GLY A CA 1
ATOM 1463 C C . GLY A 1 195 ? -20.644 7.676 0.653 1.00 84.44 195 GLY A C 1
ATOM 1464 O O . GLY A 1 195 ? -19.715 7.498 -0.130 1.00 84.44 195 GLY A O 1
ATOM 1465 N N . VAL A 1 196 ? -20.701 7.072 1.846 1.00 87.50 196 VAL A N 1
ATOM 1466 C CA . VAL A 1 196 ? -19.574 6.296 2.393 1.00 87.50 196 VAL A CA 1
ATOM 1467 C C . VAL A 1 196 ? -19.214 5.100 1.495 1.00 87.50 196 VAL A C 1
ATOM 1469 O O . VAL A 1 196 ? -18.059 5.029 1.072 1.00 87.50 196 VAL A O 1
ATOM 1472 N N . PRO A 1 197 ? -20.151 4.204 1.102 1.00 86.81 197 PRO A N 1
ATOM 1473 C CA . PRO A 1 197 ? -19.807 3.072 0.239 1.00 86.81 197 PRO A CA 1
ATOM 1474 C C . PRO A 1 197 ? -19.254 3.496 -1.126 1.00 86.81 197 PRO A C 1
ATOM 1476 O O . PRO A 1 197 ? -18.322 2.874 -1.630 1.00 86.81 197 PRO A O 1
ATOM 1479 N N . ARG A 1 198 ? -19.801 4.561 -1.730 1.00 86.94 198 ARG A N 1
ATOM 1480 C CA . ARG A 1 198 ? -19.316 5.071 -3.021 1.00 86.94 198 ARG A CA 1
ATOM 1481 C C . ARG A 1 198 ? -17.894 5.600 -2.911 1.00 86.94 198 ARG A C 1
ATOM 1483 O O . ARG A 1 198 ? -17.072 5.235 -3.742 1.00 86.94 198 ARG A O 1
ATOM 1490 N N . THR A 1 199 ? -17.596 6.400 -1.890 1.00 87.56 199 THR A N 1
ATOM 1491 C CA . THR A 1 199 ? -16.249 6.944 -1.675 1.00 87.56 199 THR A CA 1
ATOM 1492 C C . THR A 1 199 ? -15.224 5.831 -1.478 1.00 87.56 199 THR A C 1
ATOM 1494 O O . THR A 1 199 ? -14.170 5.870 -2.107 1.00 87.56 199 THR A O 1
ATOM 1497 N N . MET A 1 200 ? -15.552 4.805 -0.684 1.00 88.38 200 MET A N 1
ATOM 1498 C CA . MET A 1 200 ? -14.669 3.651 -0.468 1.00 88.38 200 MET A CA 1
ATOM 1499 C C . MET A 1 200 ? -14.430 2.843 -1.754 1.00 88.38 200 MET A C 1
ATOM 1501 O O . MET A 1 200 ? -13.306 2.452 -2.049 1.00 88.38 200 MET A O 1
ATOM 1505 N N . MET A 1 201 ? -15.474 2.600 -2.551 1.00 87.81 201 MET A N 1
ATOM 1506 C CA . MET A 1 201 ? -15.334 1.850 -3.807 1.00 87.81 201 MET A CA 1
ATOM 1507 C C . MET A 1 201 ? -14.592 2.648 -4.885 1.00 87.81 201 MET A C 1
ATOM 1509 O O . MET A 1 201 ? -13.802 2.081 -5.636 1.00 87.81 201 MET A O 1
ATOM 1513 N N . LEU A 1 202 ? -14.829 3.961 -4.963 1.00 89.44 202 LEU A N 1
ATOM 1514 C CA . LEU A 1 202 ? -14.139 4.844 -5.902 1.00 89.44 202 LEU A CA 1
ATOM 1515 C C . LEU A 1 202 ? -12.655 4.970 -5.563 1.00 89.44 202 LEU A C 1
ATOM 1517 O O . LEU A 1 202 ? -11.837 4.892 -6.475 1.00 89.44 202 LEU A O 1
ATOM 1521 N N . SER A 1 203 ? -12.293 5.115 -4.284 1.00 87.00 203 SER A N 1
ATOM 1522 C CA . SER A 1 203 ? -10.884 5.176 -3.880 1.00 87.00 203 SER A CA 1
ATOM 1523 C C . SER A 1 203 ? -10.150 3.878 -4.221 1.00 87.00 203 SER A C 1
ATOM 1525 O O . SER A 1 203 ? -9.090 3.931 -4.839 1.00 87.00 203 SER A O 1
ATOM 1527 N N . LEU A 1 204 ? -10.754 2.717 -3.939 1.00 88.00 204 LEU A N 1
ATOM 1528 C CA . LEU A 1 204 ? -10.217 1.413 -4.341 1.00 88.00 204 LEU A CA 1
ATOM 1529 C C . LEU A 1 204 ? -10.056 1.291 -5.862 1.00 88.00 204 LEU A C 1
ATOM 1531 O O . LEU A 1 204 ? -9.021 0.821 -6.331 1.00 88.00 204 LEU A O 1
ATOM 1535 N N . GLY A 1 205 ? -11.049 1.737 -6.637 1.00 88.81 205 GLY A N 1
ATOM 1536 C CA . GLY A 1 205 ? -10.995 1.716 -8.100 1.00 88.81 205 GLY A CA 1
ATOM 1537 C C . GLY A 1 205 ? -9.891 2.609 -8.670 1.00 88.81 205 GLY A C 1
ATOM 1538 O O . GLY A 1 205 ? -9.135 2.173 -9.537 1.00 88.81 205 GLY A O 1
ATOM 1539 N N . ILE A 1 206 ? -9.755 3.834 -8.154 1.00 89.38 206 ILE A N 1
ATOM 1540 C CA . ILE A 1 206 ? -8.690 4.765 -8.553 1.00 89.38 206 ILE A CA 1
ATOM 1541 C C . ILE A 1 206 ? -7.321 4.165 -8.218 1.00 89.38 206 ILE A C 1
ATOM 1543 O O . ILE A 1 206 ? -6.434 4.158 -9.074 1.00 89.38 206 ILE A O 1
ATOM 1547 N N . SER A 1 207 ? -7.151 3.607 -7.017 1.00 87.25 207 SER A N 1
ATOM 1548 C CA . SER A 1 207 ? -5.902 2.951 -6.616 1.00 87.25 207 SER A CA 1
ATOM 1549 C C . SER A 1 207 ? -5.571 1.750 -7.510 1.00 87.25 207 SER A C 1
ATOM 1551 O O . SER A 1 207 ? -4.450 1.648 -7.999 1.00 87.25 207 SER A O 1
ATOM 1553 N N . ALA A 1 208 ? -6.549 0.893 -7.824 1.00 85.88 208 ALA A N 1
ATOM 1554 C CA . ALA A 1 208 ? -6.347 -0.267 -8.696 1.00 85.88 208 ALA A CA 1
ATOM 1555 C C . ALA A 1 208 ? -5.932 0.116 -10.130 1.00 85.88 208 ALA A C 1
ATOM 1557 O O . ALA A 1 208 ? -5.107 -0.562 -10.740 1.00 85.88 208 ALA A O 1
ATOM 1558 N N . VAL A 1 209 ? -6.475 1.209 -10.675 1.00 90.31 209 VAL A N 1
ATOM 1559 C CA . VAL A 1 209 ? -6.113 1.684 -12.021 1.00 90.31 209 VAL A CA 1
ATOM 1560 C C . VAL A 1 209 ? -4.768 2.408 -12.022 1.00 90.31 209 VAL A C 1
ATOM 1562 O O . VAL A 1 209 ? -3.988 2.239 -12.953 1.00 90.31 209 VAL A O 1
ATOM 1565 N N . SER A 1 210 ? -4.479 3.205 -10.992 1.00 89.81 210 SER A N 1
ATOM 1566 C CA . SER A 1 210 ? -3.248 4.004 -10.910 1.00 89.81 210 SER A CA 1
ATOM 1567 C C . SER A 1 210 ? -2.007 3.188 -10.540 1.00 89.81 210 SER A C 1
ATOM 1569 O O . SER A 1 210 ? -0.911 3.526 -10.993 1.00 89.81 210 SER A O 1
ATOM 1571 N N . VAL A 1 211 ? -2.160 2.093 -9.785 1.00 88.56 211 VAL A N 1
ATOM 1572 C CA . VAL A 1 211 ? -1.024 1.243 -9.395 1.00 88.56 211 VAL A CA 1
ATOM 1573 C C . VAL A 1 211 ? -0.418 0.514 -10.594 1.00 88.56 211 VAL A C 1
ATOM 1575 O O . VAL A 1 211 ? 0.794 0.361 -10.648 1.00 88.56 211 VAL A O 1
ATOM 1578 N N . ILE A 1 212 ? -1.219 0.124 -11.594 1.00 89.19 212 ILE A N 1
ATOM 1579 C CA . ILE A 1 212 ? -0.728 -0.662 -12.737 1.00 89.19 212 ILE A CA 1
ATOM 1580 C C . ILE A 1 212 ? 0.312 0.123 -13.563 1.00 89.19 212 ILE A C 1
ATOM 1582 O O . ILE A 1 212 ? 1.430 -0.375 -13.708 1.00 89.19 212 ILE A O 1
ATOM 1586 N N . PRO A 1 213 ? 0.031 1.345 -14.070 1.00 90.31 213 PRO A N 1
ATOM 1587 C CA . PRO A 1 213 ? 1.037 2.143 -14.771 1.00 90.31 213 PRO A CA 1
ATOM 1588 C C . PRO A 1 213 ? 2.256 2.452 -13.904 1.00 90.31 213 PRO A C 1
ATOM 1590 O O . PRO A 1 213 ? 3.377 2.458 -14.407 1.00 90.31 213 PRO A O 1
ATOM 1593 N N . TRP A 1 214 ? 2.045 2.691 -12.607 1.00 86.31 214 TRP A N 1
ATOM 1594 C CA . TRP A 1 214 ? 3.123 2.998 -11.673 1.00 86.31 214 TRP A CA 1
ATOM 1595 C C . TRP A 1 214 ? 4.067 1.803 -11.481 1.00 86.31 214 TRP A C 1
ATOM 1597 O O . TRP A 1 214 ? 5.275 1.942 -11.658 1.00 86.31 214 TRP A O 1
ATOM 1607 N N . THR A 1 215 ? 3.531 0.608 -11.223 1.00 87.12 215 THR A N 1
ATOM 1608 C CA . THR A 1 215 ? 4.316 -0.629 -11.110 1.00 87.12 215 THR A CA 1
ATOM 1609 C C . THR A 1 215 ? 5.032 -0.958 -12.416 1.00 87.12 215 THR A C 1
ATOM 1611 O O . THR A 1 215 ? 6.208 -1.310 -12.381 1.00 87.12 215 THR A O 1
ATOM 1614 N N . LEU A 1 216 ? 4.377 -0.793 -13.571 1.00 87.56 216 LEU A N 1
ATOM 1615 C CA . LEU A 1 216 ? 5.031 -0.993 -14.868 1.00 87.56 216 LEU A CA 1
ATOM 1616 C C . LEU A 1 216 ? 6.198 -0.018 -15.057 1.00 87.56 216 LEU A C 1
ATOM 1618 O O . LEU A 1 216 ? 7.288 -0.449 -15.421 1.00 87.56 216 LEU A O 1
ATOM 1622 N N . ALA A 1 217 ? 6.011 1.269 -14.758 1.00 86.44 217 ALA A N 1
ATOM 1623 C CA . ALA A 1 217 ? 7.089 2.250 -14.846 1.00 86.44 217 ALA A CA 1
ATOM 1624 C C . ALA A 1 217 ? 8.280 1.869 -13.953 1.00 86.44 217 ALA A C 1
ATOM 1626 O O . ALA A 1 217 ? 9.420 1.967 -14.401 1.00 86.44 217 ALA A O 1
ATOM 1627 N N . PHE A 1 218 ? 8.031 1.379 -12.735 1.00 85.25 218 PHE A N 1
ATOM 1628 C CA . PHE A 1 218 ? 9.080 0.888 -11.837 1.00 85.25 218 PHE A CA 1
ATOM 1629 C C . PHE A 1 218 ? 9.809 -0.323 -12.424 1.00 85.25 218 PHE A C 1
ATOM 1631 O O . PHE A 1 218 ? 11.022 -0.269 -12.596 1.00 85.25 218 PHE A O 1
ATOM 1638 N N . LEU A 1 219 ? 9.078 -1.370 -12.812 1.00 84.50 219 LEU A N 1
ATOM 1639 C CA . LEU A 1 219 ? 9.664 -2.604 -13.346 1.00 84.50 219 LEU A CA 1
ATOM 1640 C C . LEU A 1 219 ? 10.460 -2.369 -14.638 1.00 84.50 219 LEU A C 1
ATOM 1642 O O . LEU A 1 219 ? 11.516 -2.965 -14.827 1.00 84.50 219 LEU A O 1
ATOM 1646 N N . PHE A 1 220 ? 10.000 -1.472 -15.515 1.00 83.94 220 PHE A N 1
ATOM 1647 C CA . PHE A 1 220 ? 10.743 -1.104 -16.723 1.00 83.94 220 PHE A CA 1
ATOM 1648 C C . PHE A 1 220 ? 11.939 -0.185 -16.451 1.00 83.94 220 PHE A C 1
ATOM 1650 O O . PHE A 1 220 ? 12.835 -0.116 -17.296 1.00 83.94 220 PHE A O 1
ATOM 1657 N N . SER A 1 221 ? 11.968 0.508 -15.312 1.00 83.88 221 SER A N 1
ATOM 1658 C CA . SER A 1 221 ? 13.063 1.411 -14.936 1.00 83.88 221 SER A CA 1
ATOM 1659 C C . SER A 1 221 ? 14.144 0.740 -14.089 1.00 83.88 221 SER A C 1
ATOM 1661 O O . SER A 1 221 ? 15.268 1.239 -14.039 1.00 83.88 221 SER A O 1
ATOM 1663 N N . THR A 1 222 ? 13.834 -0.380 -13.435 1.00 82.00 222 THR A N 1
ATOM 1664 C CA . THR A 1 222 ? 14.809 -1.154 -12.664 1.00 82.00 222 THR A CA 1
ATOM 1665 C C . THR A 1 222 ? 15.709 -1.958 -13.598 1.00 82.00 222 THR A C 1
ATOM 1667 O O . THR A 1 222 ? 15.244 -2.783 -14.383 1.00 82.00 222 THR A O 1
ATOM 1670 N N . ASN A 1 223 ? 17.014 -1.707 -13.512 1.00 78.62 223 ASN A N 1
ATOM 1671 C CA . ASN A 1 223 ? 18.033 -2.423 -14.281 1.00 78.62 223 ASN A CA 1
ATOM 1672 C C . ASN A 1 223 ? 18.724 -3.501 -13.435 1.00 78.62 223 ASN A C 1
ATOM 1674 O O . ASN A 1 223 ? 19.098 -4.538 -13.973 1.00 78.62 223 ASN A O 1
ATOM 1678 N N . ASP A 1 224 ? 18.879 -3.250 -12.134 1.00 79.44 224 ASP A N 1
ATOM 1679 C CA . ASP A 1 224 ? 19.544 -4.142 -11.184 1.00 79.44 224 ASP A CA 1
ATOM 1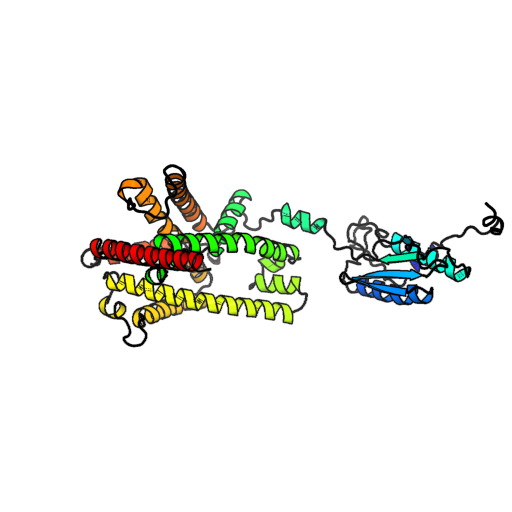680 C C . ASP A 1 224 ? 18.614 -4.390 -9.988 1.00 79.44 224 ASP A C 1
ATOM 1682 O O . ASP A 1 224 ? 18.417 -3.512 -9.141 1.00 79.44 224 ASP A O 1
ATOM 1686 N N . LEU A 1 225 ? 17.995 -5.576 -9.970 1.00 78.31 225 LEU A N 1
ATOM 1687 C CA . LEU A 1 225 ? 17.073 -5.999 -8.915 1.00 78.31 225 LEU A CA 1
ATOM 1688 C C . LEU A 1 225 ? 17.802 -6.275 -7.596 1.00 78.31 225 LEU A C 1
ATOM 1690 O O . LEU A 1 225 ? 17.238 -5.996 -6.539 1.00 78.31 225 LEU A O 1
ATOM 1694 N N . ASP A 1 226 ? 19.041 -6.763 -7.647 1.00 79.88 226 ASP A N 1
ATOM 1695 C CA . ASP A 1 226 ? 19.825 -7.087 -6.454 1.00 79.88 226 ASP A CA 1
ATOM 1696 C C . ASP A 1 226 ? 20.250 -5.803 -5.732 1.00 79.88 226 ASP A C 1
ATOM 1698 O O . ASP A 1 226 ? 20.099 -5.683 -4.511 1.00 79.88 226 ASP A O 1
ATOM 1702 N N . ALA A 1 227 ? 20.679 -4.786 -6.486 1.00 80.31 227 ALA A N 1
ATOM 1703 C CA . ALA A 1 227 ? 20.971 -3.465 -5.934 1.00 80.31 227 ALA A CA 1
ATOM 1704 C C . ALA A 1 227 ? 19.738 -2.851 -5.250 1.00 80.31 227 ALA A C 1
ATOM 1706 O O . ALA A 1 227 ? 19.845 -2.330 -4.139 1.00 80.31 227 ALA A O 1
ATOM 1707 N N . VAL A 1 228 ? 18.553 -2.967 -5.862 1.00 83.25 228 VAL A N 1
ATOM 1708 C CA . VAL A 1 228 ? 17.294 -2.485 -5.266 1.00 83.25 228 VAL A CA 1
ATOM 1709 C C . VAL A 1 228 ? 16.928 -3.282 -4.012 1.00 83.25 228 VAL A C 1
ATOM 1711 O O . VAL A 1 228 ? 16.546 -2.675 -3.012 1.00 83.25 228 VAL A O 1
ATOM 1714 N N . ALA A 1 229 ? 17.066 -4.610 -4.037 1.00 77.81 229 ALA A N 1
ATOM 1715 C CA . ALA A 1 229 ? 16.738 -5.484 -2.910 1.00 77.81 229 ALA A CA 1
ATOM 1716 C C . ALA A 1 229 ? 17.675 -5.291 -1.706 1.00 77.81 229 ALA A C 1
ATOM 1718 O O . ALA A 1 229 ? 17.225 -5.354 -0.565 1.00 77.81 229 ALA A O 1
ATOM 1719 N N . SER A 1 230 ? 18.960 -5.016 -1.947 1.00 80.38 230 SER A N 1
ATOM 1720 C CA . SER A 1 230 ? 19.952 -4.753 -0.891 1.00 80.38 230 SER A CA 1
ATOM 1721 C C . SER A 1 230 ? 19.958 -3.307 -0.373 1.00 80.38 230 SER A C 1
ATOM 1723 O O . SER A 1 230 ? 20.616 -3.003 0.625 1.00 80.38 230 SER A O 1
ATOM 1725 N N . SER A 1 231 ? 19.259 -2.394 -1.052 1.00 83.62 231 SER A N 1
ATOM 1726 C CA . SER A 1 231 ? 19.269 -0.975 -0.707 1.00 83.62 231 SER A CA 1
ATOM 1727 C C . SER A 1 231 ? 18.477 -0.710 0.569 1.00 83.62 231 SER A C 1
ATOM 1729 O O . SER A 1 231 ? 17.359 -1.189 0.747 1.00 83.62 231 SER A O 1
ATOM 1731 N N . THR A 1 232 ? 19.005 0.160 1.433 1.00 79.75 232 THR A N 1
ATOM 1732 C CA . THR A 1 232 ? 18.263 0.677 2.595 1.00 79.75 232 THR A CA 1
ATOM 1733 C C . THR A 1 232 ? 17.015 1.461 2.174 1.00 79.75 232 THR A C 1
ATOM 1735 O O . THR A 1 232 ? 16.031 1.505 2.910 1.00 79.75 232 THR A O 1
ATOM 1738 N N . PHE A 1 233 ? 17.037 2.071 0.983 1.00 82.75 233 PHE A N 1
ATOM 1739 C CA . PHE A 1 233 ? 15.916 2.826 0.422 1.00 82.75 233 PHE A CA 1
ATOM 1740 C C . PHE A 1 233 ? 15.643 2.380 -1.024 1.00 82.75 233 PHE A C 1
ATOM 1742 O O . PHE A 1 233 ? 15.997 3.100 -1.964 1.00 82.75 233 PHE A O 1
ATOM 1749 N N . PRO A 1 234 ? 14.971 1.230 -1.225 1.00 86.50 234 PRO A N 1
ATOM 1750 C CA . PRO A 1 234 ? 14.770 0.638 -2.550 1.00 86.50 234 PRO A CA 1
ATOM 1751 C C . PRO A 1 234 ? 14.133 1.596 -3.565 1.00 86.50 234 PRO A C 1
ATOM 1753 O O . PRO A 1 234 ? 14.548 1.665 -4.716 1.00 86.50 234 PRO A O 1
ATOM 1756 N N . VAL A 1 235 ? 13.167 2.411 -3.130 1.00 87.62 235 VAL A N 1
ATOM 1757 C CA . VAL A 1 235 ? 12.478 3.382 -3.999 1.00 87.62 235 VAL A CA 1
ATOM 1758 C C . VAL A 1 235 ? 13.430 4.455 -4.539 1.00 87.62 235 VAL A C 1
ATOM 1760 O O . VAL A 1 235 ? 13.326 4.840 -5.702 1.00 87.62 235 VAL A O 1
ATOM 1763 N N . LEU A 1 236 ? 14.371 4.932 -3.717 1.00 89.50 236 LEU A N 1
ATOM 1764 C CA . LEU A 1 236 ? 15.364 5.918 -4.152 1.00 89.50 236 LEU A CA 1
ATOM 1765 C C . LEU A 1 236 ? 16.328 5.307 -5.173 1.00 89.50 236 LEU A C 1
ATOM 1767 O O . LEU A 1 236 ? 16.664 5.965 -6.156 1.00 89.50 236 LEU A O 1
ATOM 1771 N N . GLU A 1 237 ? 16.728 4.054 -4.956 1.00 88.62 237 GLU A N 1
ATOM 1772 C CA . GLU A 1 237 ? 17.600 3.321 -5.873 1.00 88.62 237 GLU A CA 1
ATOM 1773 C C . GLU A 1 237 ? 16.937 3.157 -7.246 1.00 88.62 237 GLU A C 1
ATOM 1775 O O . GLU A 1 237 ? 17.542 3.481 -8.267 1.00 88.62 237 GLU A O 1
ATOM 1780 N N . VAL A 1 238 ? 15.649 2.794 -7.284 1.00 88.56 238 VAL A N 1
ATOM 1781 C CA . VAL A 1 238 ? 14.888 2.739 -8.543 1.00 88.56 238 VAL A CA 1
ATOM 1782 C C . VAL A 1 238 ? 14.852 4.104 -9.235 1.00 88.56 238 VAL A C 1
ATOM 1784 O O . VAL A 1 238 ? 15.091 4.176 -10.438 1.00 88.56 238 VAL A O 1
ATOM 1787 N N . TYR A 1 239 ? 14.616 5.205 -8.511 1.00 90.06 239 TYR A N 1
ATOM 1788 C CA . TYR A 1 239 ? 14.644 6.542 -9.120 1.00 90.06 239 TYR A CA 1
ATOM 1789 C C . TYR A 1 239 ? 16.022 6.921 -9.664 1.00 90.06 239 TYR A C 1
ATOM 1791 O O . TYR A 1 239 ? 16.113 7.601 -10.690 1.00 90.06 239 TYR A O 1
ATOM 1799 N N . GLN A 1 240 ? 17.091 6.487 -9.001 1.00 88.50 240 GLN A N 1
ATOM 1800 C CA . GLN A 1 240 ? 18.450 6.732 -9.460 1.00 88.50 240 GLN A CA 1
ATOM 1801 C C . GLN A 1 240 ? 18.777 5.918 -10.715 1.00 88.50 240 GLN A C 1
ATOM 1803 O O . GLN A 1 240 ? 19.341 6.481 -11.654 1.00 88.50 240 GLN A O 1
ATOM 1808 N N . GLN A 1 241 ? 18.350 4.655 -10.776 1.00 84.56 241 GLN A N 1
ATOM 1809 C CA . GLN A 1 241 ? 18.471 3.817 -11.971 1.00 84.56 241 GLN A CA 1
ATOM 1810 C C . GLN A 1 241 ? 17.622 4.345 -13.139 1.00 84.56 241 GLN A C 1
ATOM 1812 O O . GLN A 1 241 ? 18.077 4.325 -14.281 1.00 84.56 241 GLN A O 1
ATOM 1817 N N . ALA A 1 242 ? 16.429 4.875 -12.854 1.00 84.56 242 ALA A N 1
ATOM 1818 C CA . ALA A 1 242 ? 15.516 5.425 -13.854 1.00 84.56 242 ALA A CA 1
ATOM 1819 C C . ALA A 1 242 ? 16.038 6.728 -14.480 1.00 84.56 242 ALA A C 1
ATOM 1821 O O . ALA A 1 242 ? 16.014 6.902 -15.696 1.00 84.56 242 ALA A O 1
ATOM 1822 N N . LEU A 1 243 ? 16.483 7.670 -13.642 1.00 85.50 243 LEU A N 1
ATOM 1823 C CA . LEU A 1 243 ? 16.856 9.019 -14.081 1.00 85.50 243 LEU A CA 1
ATOM 1824 C C . LEU A 1 243 ? 18.339 9.154 -14.428 1.00 85.50 243 LEU A C 1
ATOM 1826 O O . LEU A 1 243 ? 18.727 10.158 -15.026 1.00 85.50 243 LEU A O 1
ATOM 1830 N N . ASN A 1 244 ? 19.172 8.204 -13.990 1.00 83.38 244 ASN A N 1
ATOM 1831 C CA . ASN A 1 244 ? 20.634 8.271 -14.043 1.00 83.38 244 ASN A CA 1
ATOM 1832 C C . ASN A 1 244 ? 21.190 9.620 -13.527 1.00 83.38 244 ASN A C 1
ATOM 1834 O O . ASN A 1 244 ? 22.198 10.145 -14.001 1.00 83.38 244 ASN A O 1
ATOM 1838 N N . ASN A 1 245 ? 20.472 10.231 -12.578 1.00 85.44 245 ASN A N 1
ATOM 1839 C CA . ASN A 1 245 ? 20.743 11.560 -12.049 1.00 85.44 245 ASN A CA 1
ATOM 1840 C C . ASN A 1 245 ? 20.350 11.623 -10.571 1.00 85.44 245 ASN A C 1
ATOM 1842 O O . ASN A 1 245 ? 19.171 11.550 -10.214 1.00 85.44 245 ASN A O 1
ATOM 1846 N N . ARG A 1 246 ? 21.347 11.850 -9.713 1.00 85.75 246 ARG A N 1
ATOM 1847 C CA . ARG A 1 246 ? 21.177 11.917 -8.258 1.00 85.75 246 ARG A CA 1
ATOM 1848 C C . ARG A 1 246 ? 20.238 13.042 -7.816 1.00 85.75 246 ARG A C 1
ATOM 1850 O O . ARG A 1 246 ? 19.444 12.850 -6.896 1.00 85.75 246 ARG A O 1
ATOM 1857 N N . SER A 1 247 ? 20.297 14.205 -8.465 1.00 89.69 247 SER A N 1
ATOM 1858 C CA . SER A 1 247 ? 19.441 15.348 -8.120 1.00 89.69 247 SER A CA 1
ATOM 1859 C C . SER A 1 247 ? 17.972 15.068 -8.436 1.00 89.69 247 SER A C 1
ATOM 1861 O O . SER A 1 247 ? 17.106 15.349 -7.612 1.00 89.69 247 SER A O 1
ATOM 1863 N N . GLY A 1 248 ? 17.696 14.461 -9.594 1.00 89.69 248 GLY A N 1
ATOM 1864 C CA . GLY A 1 248 ? 16.339 14.075 -9.980 1.00 89.69 248 GLY A CA 1
ATOM 1865 C C . GLY A 1 248 ? 15.766 12.982 -9.074 1.00 89.69 248 GLY A C 1
ATOM 1866 O O . GLY A 1 248 ? 14.635 13.103 -8.606 1.00 89.69 248 GLY A O 1
ATOM 1867 N N . ALA A 1 249 ? 16.571 11.966 -8.748 1.00 89.25 249 ALA A N 1
ATOM 1868 C CA . ALA A 1 249 ? 16.161 10.892 -7.844 1.00 89.25 249 ALA A CA 1
ATOM 1869 C C . ALA A 1 249 ? 15.835 11.410 -6.436 1.00 89.25 249 ALA A C 1
ATOM 1871 O O . ALA A 1 249 ? 14.812 11.054 -5.851 1.00 89.25 249 ALA A O 1
ATOM 1872 N N . THR A 1 250 ? 16.665 12.326 -5.927 1.00 90.31 250 THR A N 1
ATOM 1873 C CA . THR A 1 250 ? 16.447 12.965 -4.624 1.00 90.31 250 THR A CA 1
ATOM 1874 C C . THR A 1 250 ? 15.175 13.811 -4.630 1.00 90.31 250 THR A C 1
ATOM 1876 O O . THR A 1 250 ? 14.402 13.752 -3.678 1.00 90.31 250 THR A O 1
ATOM 1879 N N . PHE A 1 251 ? 14.916 14.564 -5.705 1.00 93.88 251 PHE A N 1
ATOM 1880 C CA . PHE A 1 251 ? 13.688 15.350 -5.840 1.00 93.88 251 PHE A CA 1
ATOM 1881 C C . PHE A 1 251 ? 12.429 14.471 -5.777 1.00 93.88 251 PHE A C 1
ATOM 1883 O O . PHE A 1 251 ? 11.518 14.777 -5.009 1.00 93.88 251 PHE A O 1
ATOM 1890 N N . LEU A 1 252 ? 12.392 13.356 -6.515 1.00 91.06 252 LEU A N 1
ATOM 1891 C CA . LEU A 1 252 ? 11.258 12.423 -6.479 1.00 91.06 252 LEU A CA 1
ATOM 1892 C C . LEU A 1 252 ? 11.089 11.751 -5.109 1.00 91.06 252 LEU A C 1
ATOM 1894 O O . LEU A 1 252 ? 9.963 11.568 -4.646 1.00 91.06 252 LEU A O 1
ATOM 1898 N N . ALA A 1 253 ? 12.190 11.425 -4.429 1.00 89.06 253 ALA A N 1
ATOM 1899 C CA . ALA A 1 253 ? 12.140 10.881 -3.074 1.00 89.06 253 ALA A CA 1
ATOM 1900 C C . ALA A 1 253 ? 11.595 11.901 -2.058 1.00 89.06 253 ALA A C 1
ATOM 1902 O O . ALA A 1 253 ? 10.753 11.558 -1.230 1.00 89.06 253 ALA A O 1
ATOM 1903 N N . VAL A 1 254 ? 12.007 13.170 -2.147 1.00 91.50 254 VAL A N 1
ATOM 1904 C CA . VAL A 1 254 ? 11.462 14.250 -1.305 1.00 91.50 254 VAL A CA 1
ATOM 1905 C C . VAL A 1 254 ? 9.988 14.499 -1.619 1.00 91.50 254 VAL A C 1
ATOM 1907 O O . VAL A 1 254 ? 9.189 14.684 -0.704 1.00 91.50 254 VAL A O 1
ATOM 1910 N N . TRP A 1 255 ? 9.597 14.451 -2.893 1.00 92.19 255 TRP A N 1
ATOM 1911 C CA . TRP A 1 255 ? 8.197 14.582 -3.290 1.00 92.19 255 TRP A CA 1
ATOM 1912 C C . TRP A 1 255 ? 7.317 13.494 -2.663 1.00 92.19 255 TRP A C 1
ATOM 1914 O O . TRP A 1 255 ? 6.229 13.783 -2.163 1.00 92.19 255 TRP A O 1
ATOM 1924 N N . LEU A 1 256 ? 7.818 12.258 -2.597 1.00 89.06 256 LEU A N 1
ATOM 1925 C CA . LEU A 1 256 ? 7.133 11.169 -1.906 1.00 89.06 256 LEU A CA 1
ATOM 1926 C C . LEU A 1 256 ? 6.924 11.484 -0.413 1.00 89.06 256 LEU A C 1
ATOM 1928 O O . LEU A 1 256 ? 5.836 11.247 0.109 1.00 89.06 256 LEU A O 1
ATOM 1932 N N . LEU A 1 257 ? 7.909 12.086 0.265 1.00 88.69 257 LEU A N 1
ATOM 1933 C CA . LEU A 1 257 ? 7.763 12.514 1.665 1.00 88.69 257 LEU A CA 1
ATOM 1934 C C . LEU A 1 257 ? 6.673 13.580 1.846 1.00 88.69 257 LEU A C 1
ATOM 1936 O O . LEU A 1 257 ? 5.940 13.534 2.833 1.00 88.69 257 LEU A O 1
ATOM 1940 N N . VAL A 1 258 ? 6.523 14.507 0.894 1.00 91.31 258 VAL A N 1
ATOM 1941 C CA . VAL A 1 258 ? 5.446 15.515 0.920 1.00 91.31 258 VAL A CA 1
ATOM 1942 C C . VAL A 1 258 ? 4.070 14.848 0.827 1.00 91.31 258 VAL A C 1
ATOM 1944 O O . VAL A 1 258 ? 3.158 15.212 1.572 1.00 91.31 258 VAL A O 1
ATOM 1947 N N . ILE A 1 259 ? 3.925 13.832 -0.029 1.00 89.31 259 ILE A N 1
ATOM 1948 C CA . ILE A 1 259 ? 2.688 13.039 -0.129 1.00 89.31 259 ILE A CA 1
ATOM 1949 C C . ILE A 1 259 ? 2.401 12.325 1.201 1.00 89.31 259 ILE A C 1
ATOM 1951 O O . ILE A 1 259 ? 1.280 12.393 1.713 1.00 89.31 259 ILE A O 1
ATOM 1955 N N . TYR A 1 260 ? 3.416 11.693 1.800 1.00 87.25 260 TYR A N 1
ATOM 1956 C CA . TYR A 1 260 ? 3.275 11.034 3.102 1.00 87.25 260 TYR A CA 1
ATOM 1957 C C . TYR A 1 260 ? 2.892 12.011 4.214 1.00 87.25 260 TYR A C 1
ATOM 1959 O O . TYR A 1 260 ? 2.057 11.667 5.048 1.00 87.25 260 TYR A O 1
ATOM 1967 N N . PHE A 1 261 ? 3.424 13.234 4.210 1.00 89.00 261 PHE A N 1
ATOM 1968 C CA . PHE A 1 261 ? 3.044 14.256 5.186 1.00 89.00 261 PHE A CA 1
ATOM 1969 C C . PHE A 1 261 ? 1.538 14.556 5.141 1.00 89.00 261 PHE A C 1
ATOM 1971 O O . PHE A 1 261 ? 0.885 14.583 6.185 1.00 89.00 261 PHE A O 1
ATOM 1978 N N . GLY A 1 262 ? 0.963 14.700 3.941 1.00 86.38 262 GLY A N 1
ATOM 1979 C CA . GLY A 1 262 ? -0.484 14.880 3.775 1.00 86.38 262 GLY A CA 1
ATOM 1980 C C . GLY A 1 262 ? -1.300 13.703 4.324 1.00 86.38 262 GLY A C 1
ATOM 1981 O O . GLY A 1 262 ? -2.302 13.909 5.011 1.00 86.38 262 GLY A O 1
ATOM 1982 N N . SER A 1 263 ? -0.834 12.472 4.090 1.00 84.94 263 SER A N 1
ATOM 1983 C CA . SER A 1 263 ? -1.462 11.258 4.630 1.00 84.94 263 SER A CA 1
ATOM 1984 C C . SER A 1 263 ? -1.417 11.213 6.165 1.00 84.94 263 SER A C 1
ATOM 1986 O O . SER A 1 263 ? -2.435 10.965 6.813 1.00 84.94 263 SER A O 1
ATOM 1988 N N . VAL A 1 264 ? -0.272 11.552 6.770 1.00 86.12 264 VAL A N 1
ATOM 1989 C CA . VAL A 1 264 ? -0.096 11.561 8.234 1.00 86.12 264 VAL A CA 1
ATOM 1990 C C . VAL A 1 264 ? -1.081 12.510 8.915 1.00 86.12 264 VAL A C 1
ATOM 1992 O O . VAL A 1 264 ? -1.682 12.137 9.921 1.00 86.12 264 VAL A O 1
ATOM 1995 N N . VAL A 1 265 ? -1.302 13.708 8.363 1.00 85.31 265 VAL A N 1
ATOM 1996 C CA . VAL A 1 265 ? -2.273 14.667 8.923 1.00 85.31 265 VAL A CA 1
ATOM 1997 C C . VAL A 1 265 ? -3.682 14.064 8.972 1.00 85.31 265 VAL A C 1
ATOM 1999 O O . VAL A 1 265 ? -4.373 14.193 9.985 1.00 85.31 265 VAL A O 1
ATOM 2002 N N . SER A 1 266 ? -4.090 13.357 7.914 1.00 82.38 266 SER A N 1
ATOM 2003 C CA . SER A 1 266 ? -5.388 12.676 7.859 1.00 82.38 266 SER A CA 1
ATOM 2004 C C . SER A 1 266 ? -5.501 11.567 8.912 1.00 82.38 266 SER A C 1
ATOM 2006 O O . SER A 1 266 ? -6.483 11.514 9.658 1.00 82.38 266 SER A O 1
ATOM 2008 N N . VAL A 1 267 ? -4.467 10.730 9.048 1.00 84.31 267 VAL A N 1
ATOM 2009 C CA . VAL A 1 267 ? -4.450 9.615 10.011 1.00 84.31 267 VAL A CA 1
ATOM 2010 C C . VAL A 1 267 ? -4.451 10.112 11.459 1.00 84.31 267 VAL A C 1
ATOM 2012 O O . VAL A 1 267 ? -5.152 9.545 12.300 1.00 84.31 267 VAL A O 1
ATOM 2015 N N . VAL A 1 268 ? -3.725 11.189 11.770 1.00 86.88 268 VAL A N 1
ATOM 2016 C CA . VAL A 1 268 ? -3.730 11.795 13.114 1.00 86.88 268 VAL A CA 1
ATOM 2017 C C . VAL A 1 268 ? -5.127 12.308 13.468 1.00 86.88 268 VAL A C 1
ATOM 2019 O O . VAL A 1 268 ? -5.612 12.051 14.574 1.00 86.88 268 VAL A O 1
ATOM 2022 N N . ALA A 1 269 ? -5.808 12.967 12.525 1.00 82.88 269 ALA A N 1
ATOM 2023 C CA . ALA A 1 269 ? -7.176 13.433 12.729 1.00 82.88 269 ALA A CA 1
ATOM 2024 C C . ALA A 1 269 ? -8.156 12.266 12.959 1.00 82.88 269 ALA A C 1
ATOM 2026 O O . ALA A 1 269 ? -8.964 12.314 13.890 1.00 82.88 269 ALA A O 1
ATOM 2027 N N . ALA A 1 270 ? -8.058 11.197 12.162 1.00 85.06 270 ALA A N 1
ATOM 2028 C CA . ALA A 1 270 ? -8.885 10.000 12.323 1.00 85.06 270 ALA A CA 1
ATOM 2029 C C . ALA A 1 270 ? -8.633 9.302 13.671 1.00 85.06 270 ALA A C 1
ATOM 2031 O O . ALA A 1 270 ? -9.575 8.980 14.398 1.00 85.06 270 ALA A O 1
ATOM 2032 N N . THR A 1 271 ? -7.364 9.145 14.053 1.00 88.25 271 THR A N 1
ATOM 2033 C CA . THR A 1 271 ? -6.963 8.507 15.315 1.00 88.25 271 THR A CA 1
ATOM 2034 C C . THR A 1 271 ? -7.497 9.284 16.518 1.00 88.25 271 THR A C 1
ATOM 2036 O O . THR A 1 271 ? -8.073 8.694 17.431 1.00 88.25 271 THR A O 1
ATOM 2039 N N . GLY A 1 272 ? -7.393 10.617 16.505 1.00 88.62 272 GLY A N 1
ATOM 2040 C CA . GLY A 1 272 ? -7.933 11.467 17.569 1.00 88.62 272 GLY A CA 1
ATOM 2041 C C . GLY A 1 272 ? -9.445 11.305 17.770 1.00 88.62 272 GLY A C 1
ATOM 2042 O O . GLY A 1 272 ? -9.920 11.292 18.913 1.00 88.62 272 GLY A O 1
ATOM 2043 N N . ARG A 1 273 ? -10.205 11.131 16.679 1.00 86.38 273 ARG A N 1
ATOM 2044 C CA . ARG A 1 273 ? -11.659 10.888 16.718 1.00 86.38 273 ARG A CA 1
ATOM 2045 C C . ARG A 1 273 ? -12.001 9.494 17.235 1.00 86.38 273 ARG A C 1
ATOM 2047 O O . ARG A 1 273 ? -12.886 9.371 18.076 1.00 86.38 273 ARG A O 1
ATOM 2054 N N . LEU A 1 274 ? -11.287 8.461 16.788 1.00 87.19 274 LEU A N 1
ATOM 2055 C CA . LEU A 1 274 ? -11.502 7.081 17.240 1.00 87.19 274 LEU A CA 1
ATOM 2056 C C . LEU A 1 274 ? -11.205 6.920 18.734 1.00 87.19 274 LEU A C 1
ATOM 2058 O O . LEU A 1 274 ? -12.024 6.375 19.476 1.00 87.19 274 LEU A O 1
ATOM 2062 N N . THR A 1 275 ? -10.076 7.462 19.193 1.00 89.50 275 THR A N 1
ATOM 2063 C CA . THR A 1 275 ? -9.701 7.461 20.613 1.00 89.50 275 THR A CA 1
ATOM 2064 C C . THR A 1 275 ? -10.738 8.208 21.454 1.00 89.50 275 THR A C 1
ATOM 2066 O O . THR A 1 275 ? -11.113 7.746 22.532 1.00 89.50 275 THR A O 1
ATOM 2069 N N . TRP A 1 276 ? -11.252 9.336 20.954 1.00 89.06 276 TRP A N 1
ATOM 2070 C CA . TRP A 1 276 ? -12.322 10.087 21.612 1.00 89.06 276 TRP A CA 1
ATOM 2071 C C . TRP A 1 276 ? -13.643 9.315 21.678 1.00 89.06 276 TRP A C 1
ATOM 2073 O O . TRP A 1 276 ? -14.237 9.237 22.752 1.00 89.06 276 TRP A O 1
ATOM 2083 N N . ALA A 1 277 ? -14.084 8.709 20.574 1.00 85.12 277 ALA A N 1
ATOM 2084 C CA . ALA A 1 277 ? -15.319 7.929 20.533 1.00 85.12 277 ALA A CA 1
ATOM 2085 C C . ALA A 1 277 ? -15.247 6.737 21.500 1.00 85.12 277 ALA A C 1
ATOM 2087 O O . ALA A 1 277 ? -16.179 6.490 22.263 1.00 85.12 277 ALA A O 1
ATOM 2088 N N . PHE A 1 278 ? -14.096 6.062 21.556 1.00 86.19 278 PHE A N 1
ATOM 2089 C CA . PHE A 1 278 ? -13.870 4.980 22.510 1.00 86.19 278 PHE A CA 1
ATOM 2090 C C . PHE A 1 278 ? -13.814 5.474 23.967 1.00 86.19 278 PHE A C 1
ATOM 2092 O O . PHE A 1 278 ? -14.292 4.791 24.874 1.00 86.19 278 PHE A O 1
ATOM 2099 N N . ALA A 1 279 ? -13.277 6.675 24.215 1.00 87.50 279 ALA A N 1
ATOM 2100 C CA . ALA A 1 279 ? -13.297 7.306 25.536 1.00 87.50 279 ALA A CA 1
ATOM 2101 C C . ALA A 1 279 ? -14.711 7.705 25.980 1.00 87.50 279 ALA A C 1
ATOM 2103 O O . ALA A 1 279 ? -15.058 7.518 27.144 1.00 87.50 279 ALA A O 1
ATOM 2104 N N . ARG A 1 280 ? -15.537 8.231 25.067 1.00 84.00 280 ARG A N 1
ATOM 2105 C CA . ARG A 1 280 ? -16.942 8.582 25.328 1.00 84.00 280 ARG A CA 1
ATOM 2106 C C . ARG A 1 280 ? -17.728 7.374 25.840 1.00 84.00 280 ARG A C 1
ATOM 2108 O O . ARG A 1 280 ? -18.495 7.499 26.790 1.00 84.00 280 ARG A O 1
ATOM 2115 N N . ASP A 1 281 ? -17.450 6.205 25.275 1.00 84.25 281 ASP A N 1
ATOM 2116 C CA . ASP A 1 281 ? -18.101 4.937 25.615 1.00 84.25 281 ASP A CA 1
ATOM 2117 C C . ASP A 1 281 ? -17.420 4.232 26.825 1.00 84.25 281 ASP A C 1
ATOM 2119 O O . ASP A 1 281 ? -17.607 3.043 27.086 1.00 84.25 281 ASP A O 1
ATOM 2123 N N . ASN A 1 282 ? -16.614 4.970 27.605 1.00 82.88 282 ASN A N 1
ATOM 2124 C CA . ASN A 1 282 ? -15.868 4.505 28.783 1.00 82.88 282 ASN A CA 1
ATOM 2125 C C . ASN A 1 282 ? -14.851 3.374 28.522 1.00 82.88 282 ASN A C 1
ATOM 2127 O O . ASN A 1 282 ? -14.453 2.644 29.445 1.00 82.88 282 ASN A O 1
ATOM 2131 N N . GLY A 1 283 ? -14.373 3.249 27.283 1.00 80.69 283 GLY A N 1
ATOM 2132 C CA . GLY A 1 283 ? -13.403 2.238 26.862 1.00 80.69 283 GLY A CA 1
ATOM 2133 C C . GLY A 1 283 ? -11.992 2.441 27.423 1.00 80.69 283 GLY A C 1
ATOM 2134 O O . GLY A 1 283 ? -11.313 1.469 27.752 1.00 80.69 283 GLY A O 1
ATOM 2135 N N . LEU A 1 284 ? -11.560 3.690 27.642 1.00 83.94 284 LEU A N 1
ATOM 2136 C CA . LEU A 1 284 ? -10.188 4.014 28.070 1.00 83.94 284 LEU A CA 1
ATOM 2137 C C . LEU A 1 284 ? -10.037 4.210 29.589 1.00 83.94 284 LEU A C 1
ATOM 2139 O O . LEU A 1 284 ? -10.976 4.660 30.260 1.00 83.94 284 LEU A O 1
ATOM 2143 N N . PRO A 1 285 ? -8.870 3.921 30.189 1.00 79.69 285 PRO A N 1
ATOM 2144 C CA . PRO A 1 285 ? -8.552 4.457 31.514 1.00 79.69 285 PRO A CA 1
ATOM 2145 C C . PRO A 1 285 ? -8.599 5.998 31.463 1.00 79.69 285 PRO A C 1
ATOM 2147 O O . PRO A 1 285 ? -8.206 6.591 30.466 1.00 79.69 285 PRO A O 1
ATOM 2150 N N . TYR A 1 286 ? -9.134 6.651 32.501 1.00 83.00 286 TYR A N 1
ATOM 2151 C CA . TYR A 1 286 ? -9.347 8.113 32.528 1.00 83.00 286 TYR A CA 1
ATOM 2152 C C . TYR A 1 286 ? -10.205 8.672 31.369 1.00 83.00 286 TYR A C 1
ATOM 2154 O O . TYR A 1 286 ? -10.014 9.802 30.920 1.00 83.00 286 TYR A O 1
ATOM 2162 N N . SER A 1 287 ? -11.201 7.894 30.925 1.00 82.81 287 SER A N 1
ATOM 2163 C CA . SER A 1 287 ? -12.157 8.250 29.858 1.00 82.81 287 SER A CA 1
ATOM 2164 C C . SER A 1 287 ? -12.710 9.691 29.899 1.00 82.81 287 SER A C 1
ATOM 2166 O O . SER A 1 287 ? -12.708 10.327 28.845 1.00 82.81 287 SER A O 1
ATOM 2168 N N . PRO A 1 288 ? -13.100 10.276 31.056 1.00 84.19 288 PRO A N 1
ATOM 2169 C CA . PRO A 1 288 ? -13.656 11.636 31.095 1.00 84.19 288 PRO A CA 1
ATOM 2170 C C . PRO A 1 288 ? -12.722 12.724 30.545 1.00 84.19 288 PRO A C 1
ATOM 2172 O O . PRO A 1 288 ? -13.184 13.709 29.972 1.00 84.19 288 PRO A O 1
ATOM 2175 N N . THR A 1 289 ? -11.405 12.552 30.684 1.00 86.19 289 THR A N 1
ATOM 2176 C CA . THR A 1 289 ? -10.416 13.524 30.196 1.00 86.19 289 THR A CA 1
ATOM 2177 C C . THR A 1 289 ? -10.287 13.476 28.676 1.00 86.19 289 THR A C 1
ATOM 2179 O O . THR A 1 289 ? -10.172 14.519 28.027 1.00 86.19 289 THR A O 1
ATOM 2182 N N . PHE A 1 290 ? -10.318 12.270 28.104 1.00 87.62 290 PHE A N 1
ATOM 2183 C CA . PHE A 1 290 ? -10.164 12.046 26.666 1.00 87.62 290 PHE A CA 1
ATOM 2184 C C . PHE A 1 290 ? -11.467 12.242 25.889 1.00 87.62 290 PHE A C 1
ATOM 2186 O O . PHE A 1 290 ? -11.416 12.586 24.713 1.00 87.62 290 PHE A O 1
ATOM 2193 N N . ALA A 1 291 ? -12.621 12.101 26.545 1.00 85.94 291 ALA A N 1
ATOM 2194 C CA . ALA A 1 291 ? -13.938 12.354 25.961 1.00 85.94 291 ALA A CA 1
ATOM 2195 C C . ALA A 1 291 ? -14.283 13.857 25.838 1.00 85.94 291 ALA A C 1
ATOM 2197 O O . ALA A 1 291 ? -15.293 14.213 25.230 1.00 85.94 291 ALA A O 1
ATOM 2198 N N . ARG A 1 292 ? -13.469 14.764 26.397 1.00 86.25 292 ARG A N 1
ATOM 2199 C CA . ARG A 1 292 ? -13.730 16.210 26.359 1.00 86.25 292 ARG A CA 1
ATOM 2200 C C . ARG A 1 292 ? -13.334 16.822 25.011 1.00 86.25 292 ARG A C 1
ATOM 2202 O O . ARG A 1 292 ? -12.187 16.703 24.582 1.00 86.25 292 ARG A O 1
ATOM 2209 N N . LEU A 1 293 ? -14.267 17.543 24.392 1.00 88.06 293 LEU A N 1
ATOM 2210 C CA . LEU A 1 293 ? -14.022 18.346 23.191 1.00 88.06 293 LEU A CA 1
ATOM 2211 C C . LEU A 1 293 ? -13.548 19.758 23.557 1.00 88.06 293 LEU A C 1
ATOM 2213 O O . LEU A 1 293 ? -13.978 20.335 24.561 1.00 88.06 293 LEU A O 1
ATOM 2217 N N . HIS A 1 294 ? -12.653 20.318 22.741 1.00 87.25 294 HIS A N 1
ATOM 2218 C CA . HIS A 1 294 ? -12.189 21.693 22.914 1.00 87.25 294 HIS A CA 1
ATOM 2219 C C . HIS A 1 294 ? -13.266 22.694 22.454 1.00 87.25 294 HIS A C 1
ATOM 2221 O O . HIS A 1 294 ? -13.729 22.585 21.318 1.00 87.25 294 HIS A O 1
ATOM 2227 N N . PRO A 1 295 ? -13.632 23.705 23.266 1.00 81.94 295 PRO A N 1
ATOM 2228 C CA . PRO A 1 295 ? -14.783 24.572 22.991 1.00 81.94 295 PRO A CA 1
ATOM 2229 C C . PRO A 1 295 ? -14.643 25.435 21.727 1.00 81.94 295 PRO A C 1
ATOM 2231 O O . PRO A 1 295 ? -15.640 25.715 21.073 1.00 81.94 295 PRO A O 1
ATOM 2234 N N . THR A 1 296 ? -13.428 25.847 21.351 1.00 86.06 296 THR A N 1
ATOM 2235 C CA . THR A 1 296 ? -13.210 26.696 20.161 1.00 86.06 296 THR A CA 1
ATOM 2236 C C . THR A 1 296 ? -12.802 25.923 18.910 1.00 86.06 296 THR A C 1
ATOM 2238 O O . THR A 1 296 ? -13.103 26.359 17.809 1.00 86.06 296 THR A O 1
ATOM 2241 N N . LEU A 1 297 ? -12.117 24.785 19.068 1.00 83.12 297 LEU A N 1
ATOM 2242 C CA . LEU A 1 297 ? -11.579 24.002 17.948 1.00 83.12 297 LEU A CA 1
ATOM 2243 C C . LEU A 1 297 ? -12.511 22.855 17.544 1.00 83.12 297 LEU A C 1
ATOM 2245 O O . LEU A 1 297 ? -12.274 22.229 16.519 1.00 83.12 297 LEU A O 1
ATOM 2249 N N . GLN A 1 298 ? -13.525 22.553 18.368 1.00 82.19 298 GLN A N 1
ATOM 2250 C CA . GLN A 1 298 ? -14.502 21.480 18.146 1.00 82.19 298 GLN A CA 1
ATOM 2251 C C . GLN A 1 298 ? -13.846 20.116 17.849 1.00 82.19 298 GLN A C 1
ATOM 2253 O O . GLN A 1 298 ? -14.385 19.287 17.128 1.00 82.19 298 GLN A O 1
ATOM 2258 N N . MET A 1 299 ? -12.663 19.875 18.428 1.00 83.38 299 MET A N 1
ATOM 2259 C CA . MET A 1 299 ? -11.885 18.647 18.245 1.00 83.38 299 MET A CA 1
ATOM 2260 C C . MET A 1 299 ? -11.416 18.058 19.578 1.00 83.38 299 MET A C 1
ATOM 2262 O O . MET A 1 299 ? -11.295 18.758 20.592 1.00 83.38 299 MET A O 1
ATOM 2266 N N . SER A 1 300 ? -11.112 16.762 19.571 1.00 87.62 300 SER A N 1
ATOM 2267 C CA . SER A 1 300 ? -10.628 15.991 20.717 1.00 87.62 300 SER A CA 1
ATOM 2268 C C . SER A 1 300 ? -9.118 16.166 20.936 1.00 87.62 300 SER A C 1
ATOM 2270 O O . SER A 1 300 ? -8.317 15.246 20.751 1.00 87.62 300 SER A O 1
ATOM 2272 N N . VAL A 1 301 ? -8.705 17.365 21.359 1.00 89.12 301 VAL A N 1
ATOM 2273 C CA . VAL A 1 301 ? -7.281 17.720 21.543 1.00 89.12 301 VAL A CA 1
ATOM 2274 C C . VAL A 1 301 ? -6.565 16.753 22.496 1.00 89.12 301 VAL A C 1
ATOM 2276 O O . VAL A 1 301 ? -5.511 16.226 22.151 1.00 89.12 301 VAL A O 1
ATOM 2279 N N . ASN A 1 302 ? -7.159 16.441 23.654 1.00 89.62 302 ASN A N 1
ATOM 2280 C CA . ASN A 1 302 ? -6.547 15.549 24.649 1.00 89.62 302 ASN A CA 1
ATOM 2281 C C . ASN A 1 302 ? -6.312 14.132 24.105 1.00 89.62 302 ASN A C 1
ATOM 2283 O O . ASN A 1 302 ? -5.247 13.556 24.318 1.00 89.62 302 ASN A O 1
ATOM 2287 N N . ALA A 1 303 ? -7.303 13.575 23.401 1.00 89.94 303 ALA A N 1
ATOM 2288 C CA . ALA A 1 303 ? -7.211 12.246 22.799 1.00 89.94 303 ALA A CA 1
ATOM 2289 C C . ALA A 1 303 ? -6.175 12.212 21.665 1.00 89.94 303 ALA A C 1
ATOM 2291 O O . ALA A 1 303 ? -5.415 11.251 21.547 1.00 89.94 303 ALA A O 1
ATOM 2292 N N . THR A 1 304 ? -6.109 13.285 20.873 1.00 91.50 304 THR A N 1
ATOM 2293 C CA . THR A 1 304 ? -5.144 13.431 19.777 1.00 91.50 304 THR A CA 1
ATOM 2294 C C . THR A 1 304 ? -3.718 13.520 20.315 1.00 91.50 304 THR A C 1
ATOM 2296 O O . THR A 1 304 ? -2.867 12.751 19.887 1.00 91.50 304 THR A O 1
ATOM 2299 N N . ILE A 1 305 ? -3.460 14.377 21.311 1.00 91.31 305 ILE A N 1
ATOM 2300 C CA . ILE A 1 305 ? -2.132 14.510 21.934 1.00 91.31 305 ILE A CA 1
ATOM 2301 C C . ILE A 1 305 ? -1.692 13.188 22.567 1.00 91.31 305 ILE A C 1
ATOM 2303 O O . ILE A 1 305 ? -0.563 12.759 22.347 1.00 91.31 305 ILE A O 1
ATOM 2307 N N . ALA A 1 306 ? -2.574 12.519 23.314 1.00 91.25 306 ALA A N 1
ATOM 2308 C CA . ALA A 1 306 ? -2.247 11.231 23.921 1.00 91.25 306 ALA A CA 1
ATOM 2309 C C . ALA A 1 306 ? -1.895 10.174 22.865 1.00 91.25 306 ALA A C 1
ATOM 2311 O O . ALA A 1 306 ? -0.893 9.477 23.010 1.00 91.25 306 ALA A O 1
ATOM 2312 N N . SER A 1 307 ? -2.669 10.104 21.778 1.00 90.94 307 SER A N 1
ATOM 2313 C CA . SER A 1 307 ? -2.386 9.195 20.662 1.00 90.94 307 SER A CA 1
ATOM 2314 C C . SER A 1 307 ? -1.040 9.528 20.005 1.00 90.94 307 SER A C 1
ATOM 2316 O O . SER A 1 307 ? -0.233 8.631 19.782 1.00 90.94 307 SER A O 1
ATOM 2318 N N . SER A 1 308 ? -0.739 10.811 19.785 1.00 91.00 308 SER A N 1
ATOM 2319 C CA . SER A 1 308 ? 0.545 11.258 19.231 1.00 91.00 308 SER A CA 1
ATOM 2320 C C . SER A 1 308 ? 1.735 10.945 20.141 1.00 91.00 308 SER A C 1
ATOM 2322 O O . SER A 1 308 ? 2.790 10.566 19.641 1.00 91.00 308 SER A O 1
ATOM 2324 N N . ILE A 1 309 ? 1.583 11.056 21.467 1.00 92.19 309 ILE A N 1
ATOM 2325 C CA . ILE A 1 309 ? 2.627 10.665 22.429 1.00 92.19 309 ILE A CA 1
ATOM 2326 C C . ILE A 1 309 ? 2.884 9.160 22.340 1.00 92.19 309 ILE A C 1
ATOM 2328 O O . ILE A 1 309 ? 4.038 8.748 22.256 1.00 92.19 309 ILE A O 1
ATOM 2332 N N . VAL A 1 310 ? 1.829 8.340 22.304 1.00 89.75 310 VAL A N 1
ATOM 2333 C CA . VAL A 1 310 ? 1.965 6.882 22.152 1.00 89.75 310 VAL A CA 1
ATOM 2334 C C . VAL A 1 310 ? 2.674 6.537 20.841 1.00 89.75 310 VAL A C 1
ATOM 2336 O O . VAL A 1 310 ? 3.590 5.720 20.852 1.00 89.75 310 VAL A O 1
ATOM 2339 N N . VAL A 1 311 ? 2.322 7.201 19.735 1.00 89.38 311 VAL A N 1
ATOM 2340 C CA . VAL A 1 311 ? 2.988 7.025 18.433 1.00 89.38 311 VAL A CA 1
ATOM 2341 C C . VAL A 1 311 ? 4.457 7.471 18.477 1.00 89.38 311 VAL A C 1
ATOM 2343 O O . VAL A 1 311 ? 5.311 6.799 17.904 1.00 89.38 311 VAL A O 1
ATOM 2346 N N . ALA A 1 312 ? 4.788 8.554 19.182 1.00 90.06 312 ALA A N 1
ATOM 2347 C CA . ALA A 1 312 ? 6.173 9.001 19.343 1.00 90.06 312 ALA A CA 1
ATOM 2348 C C . ALA A 1 312 ? 7.007 8.012 20.179 1.00 90.06 312 ALA A C 1
ATOM 2350 O O . ALA A 1 312 ? 8.125 7.668 19.794 1.00 90.06 312 ALA A O 1
ATOM 2351 N N . CYS A 1 313 ? 6.454 7.501 21.285 1.00 89.69 313 CYS A N 1
ATOM 2352 C CA . CYS A 1 313 ? 7.080 6.443 22.084 1.00 89.69 313 CYS A CA 1
ATOM 2353 C C . CYS A 1 313 ? 7.268 5.162 21.267 1.00 89.69 313 CYS A C 1
ATOM 2355 O O . CYS A 1 313 ? 8.309 4.516 21.354 1.00 89.69 313 CYS A O 1
ATOM 2357 N N . TYR A 1 314 ? 6.276 4.823 20.449 1.00 85.56 314 TYR A N 1
ATOM 2358 C CA . TYR A 1 314 ? 6.346 3.709 19.519 1.00 85.56 314 TYR A CA 1
ATOM 2359 C C . TYR A 1 314 ? 7.473 3.892 18.486 1.00 85.56 314 TYR A C 1
ATOM 2361 O O . TYR A 1 314 ? 8.272 2.983 18.277 1.00 85.56 314 TYR A O 1
ATOM 2369 N N . GLY A 1 315 ? 7.615 5.090 17.911 1.00 87.62 315 GLY A N 1
ATOM 2370 C CA . GLY A 1 315 ? 8.711 5.423 16.997 1.00 87.62 315 GLY A CA 1
ATOM 2371 C C . GLY A 1 315 ? 10.099 5.323 17.638 1.00 87.62 315 GLY A C 1
ATOM 2372 O O . GLY A 1 315 ? 11.055 4.933 16.971 1.00 87.62 315 GLY A O 1
ATOM 2373 N N . ALA A 1 316 ? 10.220 5.590 18.942 1.00 89.38 316 ALA A N 1
ATOM 2374 C CA . ALA A 1 316 ? 11.487 5.463 19.662 1.00 89.38 316 ALA A CA 1
ATOM 2375 C C . ALA A 1 316 ? 12.011 4.013 19.729 1.00 89.38 316 ALA A C 1
ATOM 2377 O O . ALA A 1 316 ? 13.217 3.819 19.885 1.00 89.38 316 ALA A O 1
ATOM 2378 N N . ILE A 1 317 ? 11.150 2.999 19.546 1.00 88.00 317 ILE A N 1
ATOM 2379 C CA . ILE A 1 317 ? 11.562 1.583 19.474 1.00 88.00 317 ILE A CA 1
ATOM 2380 C C . ILE A 1 317 ? 12.574 1.367 18.343 1.00 88.00 317 ILE A C 1
ATOM 2382 O O . ILE A 1 317 ? 13.515 0.593 18.513 1.00 88.00 317 ILE A O 1
ATOM 2386 N N . TYR A 1 318 ? 12.439 2.102 17.233 1.00 85.81 318 TYR A N 1
ATOM 2387 C CA . TYR A 1 318 ? 13.349 2.018 16.088 1.00 85.81 318 TYR A CA 1
ATOM 2388 C C . TYR A 1 318 ? 14.812 2.308 16.461 1.00 85.81 318 TYR A C 1
ATOM 2390 O O . TYR A 1 318 ? 15.719 1.734 15.868 1.00 85.81 318 TYR A O 1
ATOM 2398 N N . VAL A 1 319 ? 15.052 3.154 17.473 1.00 87.94 319 VAL A N 1
ATOM 2399 C CA . VAL A 1 319 ? 16.407 3.481 17.956 1.00 87.94 319 VAL A CA 1
ATOM 2400 C C . VAL A 1 319 ? 17.063 2.282 18.648 1.00 87.94 319 VAL A C 1
ATOM 2402 O O . VAL A 1 319 ? 18.280 2.138 18.596 1.00 87.94 319 VAL A O 1
ATOM 2405 N N . GLY A 1 320 ? 16.270 1.432 19.306 1.00 83.75 320 GLY A N 1
ATOM 2406 C CA . GLY A 1 320 ? 16.767 0.264 20.035 1.00 83.75 320 GLY A CA 1
ATOM 2407 C C . GLY A 1 320 ? 16.808 -1.014 19.198 1.00 83.75 320 GLY A C 1
ATOM 2408 O O . GLY A 1 320 ? 17.730 -1.809 19.348 1.00 83.75 320 GLY A O 1
ATOM 2409 N N . SER A 1 321 ? 15.811 -1.234 18.337 1.00 84.50 321 SER A N 1
ATOM 2410 C CA . SER A 1 321 ? 15.739 -2.417 17.475 1.00 84.50 321 SER A CA 1
ATOM 2411 C C . SER A 1 321 ? 14.844 -2.166 16.261 1.00 84.50 321 SER A C 1
ATOM 2413 O O . SER A 1 321 ? 13.632 -1.956 16.381 1.00 84.50 321 SER A O 1
ATOM 2415 N N . THR A 1 322 ? 15.438 -2.262 15.073 1.00 82.06 322 THR A N 1
ATOM 2416 C CA . THR A 1 322 ? 14.727 -2.214 13.790 1.00 82.06 322 THR A CA 1
ATOM 2417 C C . THR A 1 322 ? 13.818 -3.432 13.611 1.00 82.06 322 THR A C 1
ATOM 2419 O O . THR A 1 322 ? 12.688 -3.280 13.151 1.00 82.06 322 THR A O 1
ATOM 2422 N N . THR A 1 323 ? 14.244 -4.617 14.060 1.00 80.75 323 THR A N 1
ATOM 2423 C CA . THR A 1 323 ? 13.446 -5.857 14.045 1.00 80.75 323 THR A CA 1
ATOM 2424 C C . THR A 1 323 ? 12.172 -5.727 14.878 1.00 80.75 323 THR A C 1
ATOM 2426 O O . THR A 1 323 ? 11.078 -6.064 14.411 1.00 80.75 323 THR A O 1
ATOM 2429 N N . ALA A 1 324 ? 12.283 -5.189 16.099 1.00 81.12 324 ALA A N 1
ATOM 2430 C CA . ALA A 1 324 ? 11.125 -4.957 16.956 1.00 81.12 324 ALA A CA 1
ATOM 2431 C C . ALA A 1 324 ? 10.167 -3.947 16.311 1.00 81.12 324 ALA A C 1
ATOM 2433 O O . ALA A 1 324 ? 8.969 -4.216 16.213 1.00 81.12 324 ALA A O 1
ATOM 2434 N N . PHE A 1 325 ? 10.690 -2.826 15.805 1.00 84.31 325 PHE A N 1
ATOM 2435 C CA . PHE A 1 325 ? 9.888 -1.822 15.106 1.00 84.31 325 PHE A CA 1
ATOM 2436 C C . PHE A 1 325 ? 9.145 -2.411 13.893 1.00 84.31 325 PHE A C 1
ATOM 2438 O O . PHE A 1 325 ? 7.927 -2.264 13.783 1.00 84.31 325 PHE A O 1
ATOM 2445 N N . ASN A 1 326 ? 9.838 -3.156 13.028 1.00 79.06 326 ASN A N 1
ATOM 2446 C CA . ASN A 1 326 ? 9.242 -3.796 11.850 1.00 79.06 326 ASN A CA 1
ATOM 2447 C C . ASN A 1 326 ? 8.178 -4.846 12.221 1.00 79.06 326 ASN A C 1
ATOM 2449 O O . ASN A 1 326 ? 7.159 -4.972 11.531 1.00 79.06 326 ASN A O 1
ATOM 2453 N N . SER A 1 327 ? 8.360 -5.554 13.340 1.00 82.06 327 SER A N 1
ATOM 2454 C CA . SER A 1 327 ? 7.368 -6.506 13.859 1.00 82.06 327 SER A CA 1
ATOM 2455 C C . SER A 1 327 ? 6.075 -5.806 14.285 1.00 82.06 327 SER A C 1
ATOM 2457 O O . SER A 1 327 ? 4.982 -6.301 14.018 1.00 82.06 327 SER A O 1
ATOM 2459 N N . PHE A 1 328 ? 6.158 -4.620 14.889 1.00 80.38 328 PHE A N 1
ATOM 2460 C CA . PHE A 1 328 ? 4.964 -3.847 15.232 1.00 80.38 328 PHE A CA 1
ATOM 2461 C C . PHE A 1 328 ? 4.290 -3.186 14.017 1.00 80.38 328 PHE A C 1
ATOM 2463 O O . PHE A 1 328 ? 3.058 -3.093 13.984 1.00 80.38 328 PHE A O 1
ATOM 2470 N N . ILE A 1 329 ? 5.050 -2.761 13.000 1.00 79.81 329 ILE A N 1
ATOM 2471 C CA . ILE A 1 329 ? 4.468 -2.302 11.726 1.00 79.81 329 ILE A CA 1
ATOM 2472 C C . ILE A 1 329 ? 3.633 -3.433 11.120 1.00 79.81 329 ILE A C 1
ATOM 2474 O O . ILE A 1 329 ? 2.452 -3.250 10.822 1.00 79.81 329 ILE A O 1
ATOM 2478 N N . SER A 1 330 ? 4.207 -4.631 11.052 1.00 79.88 330 SER A N 1
ATOM 2479 C CA . SER A 1 330 ? 3.525 -5.826 10.551 1.00 79.88 330 SER A CA 1
ATOM 2480 C C . SER A 1 330 ? 2.314 -6.213 11.419 1.00 79.88 330 SER A C 1
ATOM 2482 O O . SER A 1 330 ? 1.254 -6.558 10.895 1.00 79.88 330 SER A O 1
ATOM 2484 N N . MET A 1 331 ? 2.408 -6.063 12.746 1.00 83.81 331 MET A N 1
ATOM 2485 C CA . MET A 1 331 ? 1.281 -6.263 13.666 1.00 83.81 331 MET A CA 1
ATOM 2486 C C . MET A 1 331 ? 0.142 -5.273 13.401 1.00 83.81 331 MET A C 1
ATOM 2488 O O . MET A 1 331 ? -1.023 -5.652 13.505 1.00 83.81 331 MET A O 1
ATOM 2492 N N . SER A 1 332 ? 0.447 -4.020 13.061 1.00 80.19 332 SER A N 1
ATOM 2493 C CA . SER A 1 332 ? -0.567 -2.995 12.782 1.00 80.19 332 SER A CA 1
ATOM 2494 C C . SER A 1 332 ? -1.410 -3.378 11.562 1.00 80.19 332 SER A C 1
ATOM 2496 O O . SER A 1 332 ? -2.637 -3.280 11.601 1.00 80.19 332 SER A O 1
ATOM 2498 N N . ILE A 1 333 ? -0.761 -3.916 10.523 1.00 78.81 333 ILE A N 1
ATOM 2499 C CA . ILE A 1 333 ? -1.420 -4.458 9.326 1.00 78.81 333 ILE A CA 1
ATOM 2500 C C . ILE A 1 333 ? -2.314 -5.634 9.705 1.00 78.81 333 ILE A C 1
ATOM 2502 O O . ILE A 1 333 ? -3.491 -5.682 9.338 1.00 78.81 333 ILE A O 1
ATOM 2506 N N . LEU A 1 334 ? -1.760 -6.584 10.456 1.00 84.12 334 LEU A N 1
ATOM 2507 C CA . LEU A 1 334 ? -2.480 -7.788 10.834 1.00 84.12 334 LEU A CA 1
ATOM 2508 C C . LEU A 1 334 ? -3.698 -7.474 11.713 1.00 84.12 334 LEU A C 1
ATOM 2510 O O . LEU A 1 334 ? -4.802 -7.941 11.440 1.00 84.12 334 LEU A O 1
ATOM 2514 N N . SER A 1 335 ? -3.510 -6.646 12.737 1.00 84.00 335 SER A N 1
ATOM 2515 C CA . SER A 1 335 ? -4.560 -6.279 13.692 1.00 84.00 335 SER A CA 1
ATOM 2516 C C . SER A 1 335 ? -5.725 -5.585 12.996 1.00 84.00 335 SER A C 1
ATOM 2518 O O . SER A 1 335 ? -6.876 -5.895 13.290 1.00 84.00 335 SER A O 1
ATOM 2520 N N . LEU A 1 336 ? -5.440 -4.702 12.035 1.00 82.69 336 LEU A N 1
ATOM 2521 C CA . LEU A 1 336 ? -6.467 -4.013 11.257 1.00 82.69 336 LEU A CA 1
ATOM 2522 C C . LEU A 1 336 ? -7.262 -4.975 10.355 1.00 82.69 336 LEU A C 1
ATOM 2524 O O . LEU A 1 336 ? -8.486 -4.914 10.291 1.00 82.69 336 LEU A O 1
ATOM 2528 N N . ASN A 1 337 ? -6.594 -5.933 9.710 1.00 84.31 337 ASN A N 1
ATOM 2529 C CA . ASN A 1 337 ? -7.296 -6.949 8.921 1.00 84.31 337 ASN A CA 1
ATOM 2530 C C . ASN A 1 337 ? -8.182 -7.845 9.801 1.00 84.31 337 ASN A C 1
ATOM 2532 O O . ASN A 1 337 ? -9.323 -8.147 9.441 1.00 84.31 337 ASN A O 1
ATOM 2536 N N . VAL A 1 338 ? -7.691 -8.234 10.983 1.00 86.75 338 VAL A N 1
ATOM 2537 C CA . VAL A 1 338 ? -8.464 -9.021 11.954 1.00 86.75 338 VAL A CA 1
ATOM 2538 C C . VAL A 1 338 ? -9.699 -8.249 12.426 1.00 86.75 338 VAL A C 1
ATOM 2540 O O . VAL A 1 338 ? -10.787 -8.830 12.485 1.00 86.75 338 VAL A O 1
ATOM 2543 N N . THR A 1 339 ? -9.587 -6.946 12.709 1.00 87.12 339 THR A N 1
ATOM 2544 C CA . THR A 1 339 ? -10.751 -6.139 13.114 1.00 87.12 339 THR A CA 1
ATOM 2545 C C . THR A 1 339 ? -11.791 -6.014 12.005 1.00 87.12 339 THR A C 1
ATOM 2547 O O . THR A 1 339 ? -12.978 -5.970 12.324 1.00 87.12 339 THR A O 1
ATOM 2550 N N . TYR A 1 340 ? -11.405 -6.051 10.726 1.00 85.88 340 TYR A N 1
ATOM 2551 C CA . TYR A 1 340 ? -12.367 -6.122 9.620 1.00 85.88 340 TYR A CA 1
ATOM 2552 C C . TYR A 1 340 ? -13.058 -7.482 9.510 1.00 85.88 340 TYR A C 1
ATOM 2554 O O . TYR A 1 340 ? -14.247 -7.536 9.192 1.00 85.88 340 TYR A O 1
ATOM 2562 N N . ALA A 1 341 ? -12.357 -8.580 9.799 1.00 90.44 341 ALA A N 1
ATOM 2563 C CA . ALA A 1 341 ? -12.935 -9.921 9.730 1.00 90.44 341 ALA A CA 1
ATOM 2564 C C . ALA A 1 341 ? -13.971 -10.184 10.836 1.00 90.44 341 ALA A C 1
ATOM 2566 O O . ALA A 1 341 ? -14.943 -10.904 10.598 1.00 90.44 341 ALA A O 1
ATOM 2567 N N . ILE A 1 342 ? -13.814 -9.586 12.025 1.00 90.25 342 ILE A N 1
ATOM 2568 C CA . ILE A 1 342 ? -14.705 -9.829 13.176 1.00 90.25 342 ILE A CA 1
ATOM 2569 C C . ILE A 1 342 ? -16.179 -9.484 12.863 1.00 90.25 342 ILE A C 1
ATOM 2571 O O . ILE A 1 342 ? -17.026 -10.374 13.007 1.00 90.25 342 ILE A O 1
ATOM 2575 N N . PRO A 1 343 ? -16.542 -8.267 12.396 1.00 89.06 343 PRO A N 1
ATOM 2576 C CA . PRO A 1 343 ? -17.919 -7.953 12.016 1.00 89.06 343 PRO A CA 1
ATOM 2577 C C . PRO A 1 343 ? -18.457 -8.867 10.914 1.00 89.06 343 PRO A C 1
ATOM 2579 O O . PRO A 1 343 ? -19.612 -9.288 10.981 1.00 89.06 343 PRO A O 1
ATOM 2582 N N . GLN A 1 344 ? -17.628 -9.224 9.926 1.00 90.75 344 GLN A N 1
ATOM 2583 C CA . GLN A 1 344 ? -18.050 -10.125 8.851 1.00 90.75 344 GLN A CA 1
ATOM 2584 C C . GLN A 1 344 ? -18.370 -11.520 9.389 1.00 90.75 344 GLN A C 1
ATOM 2586 O O . GLN A 1 344 ? -19.410 -12.081 9.040 1.00 90.75 344 GLN A O 1
ATOM 2591 N N . GLY A 1 345 ? -17.547 -12.032 10.307 1.00 90.69 345 GLY A N 1
ATOM 2592 C CA . GLY A 1 345 ? -17.784 -13.289 11.011 1.00 90.69 345 GLY A CA 1
ATOM 2593 C C . GLY A 1 345 ? -19.085 -13.270 11.809 1.00 90.69 345 GLY A C 1
ATOM 2594 O O . GLY A 1 345 ? -19.900 -14.179 11.660 1.00 90.69 345 GLY A O 1
ATOM 2595 N N . ILE A 1 346 ? -19.347 -12.210 12.583 1.00 89.81 346 ILE A N 1
ATOM 2596 C CA . ILE A 1 346 ? -20.606 -12.064 13.340 1.00 89.81 346 ILE A CA 1
ATOM 2597 C C . ILE A 1 346 ? -21.817 -12.154 12.405 1.00 89.81 346 ILE A C 1
ATOM 2599 O O . ILE A 1 346 ? -22.789 -12.844 12.718 1.00 89.81 346 ILE A O 1
ATOM 2603 N N . VAL A 1 347 ? -21.753 -11.492 11.249 1.00 89.38 347 VAL A N 1
ATOM 2604 C CA . VAL A 1 347 ? -22.834 -11.502 10.258 1.00 89.38 347 VAL A CA 1
ATOM 2605 C C . VAL A 1 347 ? -23.004 -12.882 9.604 1.00 89.38 347 VAL A C 1
ATOM 2607 O O . VAL A 1 347 ? -24.133 -13.265 9.294 1.00 89.38 347 VAL A O 1
ATOM 2610 N N . VAL A 1 348 ? -21.923 -13.645 9.407 1.00 89.38 348 VAL A N 1
ATOM 2611 C CA . VAL A 1 348 ? -21.993 -15.038 8.919 1.00 89.38 348 VAL A CA 1
ATOM 2612 C C . VAL A 1 348 ? -22.641 -15.949 9.961 1.00 89.38 348 VAL A C 1
ATOM 2614 O O . VAL A 1 348 ? -23.543 -16.706 9.615 1.00 89.38 348 VAL A O 1
ATOM 2617 N N . PHE A 1 349 ? -22.241 -15.847 11.232 1.00 88.38 349 PHE A N 1
ATOM 2618 C CA . PHE A 1 349 ? -22.739 -16.723 12.299 1.00 88.38 349 PHE A CA 1
ATOM 2619 C C . PHE A 1 349 ? -24.179 -16.419 12.727 1.00 88.38 349 PHE A C 1
ATOM 2621 O O . PHE A 1 349 ? -24.952 -17.343 12.961 1.00 88.38 349 PHE A O 1
ATOM 2628 N N . ARG A 1 350 ? -24.551 -15.139 12.856 1.00 86.25 350 ARG A N 1
ATOM 2629 C CA . ARG A 1 350 ? -25.903 -14.728 13.289 1.00 86.25 350 ARG A CA 1
ATOM 2630 C C . ARG A 1 350 ? -26.898 -14.571 12.140 1.00 86.25 350 ARG A C 1
ATOM 2632 O O . ARG A 1 350 ? -28.091 -14.436 12.387 1.00 86.25 350 ARG A O 1
ATOM 2639 N N . GLY A 1 351 ? -26.421 -14.579 10.898 1.00 84.00 351 GLY A N 1
ATOM 2640 C CA . GLY A 1 351 ? -27.236 -14.349 9.712 1.00 84.00 351 GLY A CA 1
ATOM 2641 C C . GLY A 1 351 ? -27.392 -12.864 9.366 1.00 84.00 351 GLY A C 1
ATOM 2642 O O . GLY A 1 351 ? -27.598 -11.999 10.222 1.00 84.00 351 GLY A O 1
ATOM 2643 N N . ARG A 1 352 ? -27.324 -12.564 8.062 1.00 81.25 352 ARG A N 1
ATOM 2644 C CA . ARG A 1 352 ? -27.375 -11.192 7.521 1.00 81.25 352 ARG A CA 1
ATOM 2645 C C . ARG A 1 352 ? -28.660 -10.451 7.861 1.00 81.25 352 ARG A C 1
ATOM 2647 O O . ARG A 1 352 ? -28.593 -9.255 8.115 1.00 81.25 352 ARG A O 1
ATOM 2654 N N . ASP A 1 353 ? -29.793 -11.141 7.852 1.00 78.75 353 ASP A N 1
ATOM 2655 C CA . ASP A 1 353 ? -31.107 -10.512 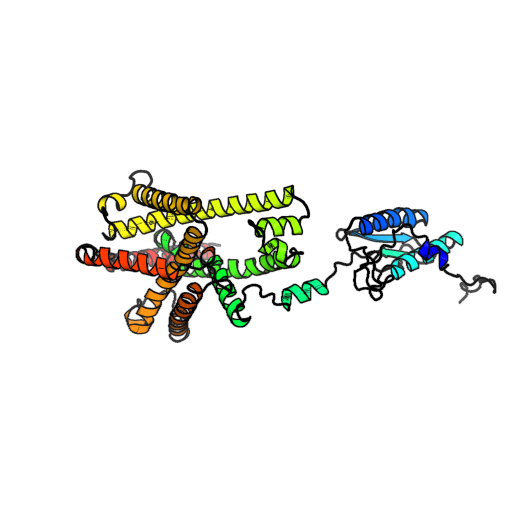8.024 1.00 78.75 353 ASP A CA 1
ATOM 2656 C C . ASP A 1 353 ? -31.427 -10.194 9.492 1.00 78.75 353 ASP A C 1
ATOM 2658 O O . ASP A 1 353 ? -32.273 -9.350 9.756 1.00 78.75 353 ASP A O 1
ATOM 2662 N N . MET A 1 354 ? -30.728 -10.830 10.440 1.00 77.25 354 MET A N 1
ATOM 2663 C CA . MET A 1 354 ? -30.897 -10.598 11.878 1.00 77.25 354 MET A CA 1
ATOM 2664 C C . MET A 1 354 ? -29.984 -9.481 12.404 1.00 77.25 354 MET A C 1
ATOM 2666 O O . MET A 1 354 ? -30.326 -8.806 13.370 1.00 77.25 354 MET A O 1
ATOM 2670 N N . VAL A 1 355 ? -28.806 -9.301 11.796 1.00 77.94 355 VAL A N 1
ATOM 2671 C CA . VAL A 1 355 ? -27.799 -8.325 12.255 1.00 77.94 355 VAL A CA 1
ATOM 2672 C C . VAL A 1 355 ? -27.879 -7.003 11.496 1.00 77.94 355 VAL A C 1
ATOM 2674 O O . VAL A 1 355 ? -27.627 -5.949 12.076 1.00 77.94 355 VAL A O 1
ATOM 2677 N N . LEU A 1 356 ? -28.180 -7.035 10.194 1.00 79.69 356 LEU A N 1
ATOM 2678 C CA . LEU A 1 356 ? -28.147 -5.836 9.358 1.00 79.69 356 LEU A CA 1
ATOM 2679 C C . LEU A 1 356 ? -29.537 -5.185 9.279 1.00 79.69 356 LEU A C 1
ATOM 2681 O O . LEU A 1 356 ? -30.518 -5.898 9.072 1.00 79.69 356 LEU A O 1
ATOM 2685 N N . PRO A 1 357 ? -29.635 -3.842 9.339 1.00 74.19 357 PRO A N 1
ATOM 2686 C CA . PRO A 1 357 ? -30.907 -3.144 9.182 1.00 74.19 357 PRO A CA 1
ATOM 2687 C C . PRO A 1 357 ? -31.588 -3.474 7.848 1.00 74.19 357 PRO A C 1
ATOM 2689 O O . PRO A 1 357 ? -30.941 -3.472 6.794 1.00 74.19 357 PRO A O 1
ATOM 2692 N N . HIS A 1 358 ? -32.908 -3.684 7.877 1.00 67.12 358 HIS A N 1
ATOM 2693 C CA . HIS A 1 358 ? -33.698 -3.964 6.673 1.00 67.12 358 HIS A CA 1
ATOM 2694 C C . HIS A 1 358 ? -33.686 -2.790 5.676 1.00 67.12 358 HIS A C 1
ATOM 2696 O O . HIS A 1 358 ? -33.609 -3.005 4.468 1.00 67.12 358 HIS A O 1
ATOM 2702 N N . ALA A 1 359 ? -33.667 -1.547 6.170 1.00 66.25 359 ALA A N 1
ATOM 2703 C CA . ALA A 1 359 ? -33.640 -0.321 5.366 1.00 66.25 359 ALA A CA 1
ATOM 2704 C C . ALA A 1 359 ? -32.211 0.114 4.972 1.00 66.25 359 ALA A C 1
ATOM 2706 O O . ALA A 1 359 ? -31.808 1.259 5.204 1.00 66.25 359 ALA A O 1
ATOM 2707 N N . ARG A 1 360 ? -31.409 -0.799 4.409 1.00 75.06 360 ARG A N 1
ATOM 2708 C CA . ARG A 1 360 ? -30.058 -0.477 3.916 1.00 75.06 360 ARG A CA 1
ATOM 2709 C C . ARG A 1 360 ? -30.106 0.065 2.488 1.00 75.06 360 ARG A C 1
ATOM 2711 O O . ARG A 1 360 ? -30.624 -0.590 1.589 1.00 75.06 360 ARG A O 1
ATOM 2718 N N . GLN A 1 361 ? -29.516 1.240 2.275 1.00 73.12 361 GLN A N 1
ATOM 2719 C CA . GLN A 1 361 ? -29.424 1.854 0.944 1.00 73.12 361 GLN A CA 1
ATOM 2720 C C . GLN A 1 361 ? -28.464 1.090 0.015 1.00 73.12 361 GLN A C 1
ATOM 2722 O O . GLN A 1 361 ? -28.673 1.066 -1.194 1.00 73.12 361 GLN A O 1
ATOM 2727 N N . PHE A 1 362 ? -27.439 0.432 0.573 1.00 77.62 362 PHE A N 1
ATOM 2728 C CA . PHE A 1 362 ? -26.503 -0.420 -0.161 1.00 77.62 362 PHE A CA 1
ATOM 2729 C C . PHE A 1 362 ? -26.688 -1.892 0.236 1.00 77.62 362 PHE A C 1
ATOM 2731 O O . PHE A 1 362 ? -26.495 -2.271 1.394 1.00 77.62 362 PHE A O 1
ATOM 2738 N N . ASN A 1 363 ? -27.089 -2.732 -0.722 1.00 80.38 363 ASN A N 1
ATOM 2739 C CA . ASN A 1 363 ? -27.407 -4.141 -0.498 1.00 80.38 363 ASN A CA 1
ATOM 2740 C C . ASN A 1 363 ? -26.765 -5.028 -1.575 1.00 80.38 363 ASN A C 1
ATOM 2742 O O . ASN A 1 363 ? -27.195 -5.014 -2.721 1.00 80.38 363 ASN A O 1
ATOM 2746 N N . LEU A 1 364 ? -25.801 -5.866 -1.182 1.00 81.56 364 LEU A N 1
ATOM 2747 C CA . LEU A 1 364 ? -25.128 -6.852 -2.050 1.00 81.56 364 LEU A CA 1
ATOM 2748 C C . LEU A 1 364 ? -25.973 -8.117 -2.329 1.00 81.56 364 LEU A C 1
ATOM 2750 O O . LEU A 1 364 ? -25.463 -9.148 -2.759 1.00 81.56 364 LEU A O 1
ATOM 2754 N N . GLY A 1 365 ? -27.274 -8.081 -2.044 1.00 82.44 365 GLY A N 1
ATOM 2755 C CA . GLY A 1 365 ? -28.184 -9.201 -2.256 1.00 82.44 365 GLY A CA 1
ATOM 2756 C C . GLY A 1 365 ? -27.904 -10.411 -1.357 1.00 82.44 365 GLY A C 1
ATOM 2757 O O . GLY A 1 365 ? -27.139 -10.356 -0.389 1.00 82.44 365 GLY A O 1
ATOM 2758 N N . LYS A 1 366 ? -28.579 -11.521 -1.676 1.00 81.62 366 LYS A N 1
ATOM 2759 C CA . LYS A 1 366 ? -28.546 -12.769 -0.894 1.00 81.62 366 LYS A CA 1
ATOM 2760 C C . LYS A 1 366 ? -27.420 -13.729 -1.287 1.00 81.62 366 LYS A C 1
ATOM 2762 O O . LYS A 1 366 ? -27.188 -14.682 -0.562 1.00 81.62 366 LYS A O 1
ATOM 2767 N N . ILE A 1 367 ? -26.730 -13.485 -2.404 1.00 85.00 367 ILE A N 1
ATOM 2768 C CA . ILE A 1 367 ? -25.663 -14.365 -2.916 1.00 85.00 367 ILE A CA 1
ATOM 2769 C C . ILE A 1 367 ? -24.295 -13.711 -2.710 1.00 85.00 367 ILE A C 1
ATOM 2771 O O . ILE A 1 367 ? -23.475 -14.221 -1.949 1.00 85.00 367 ILE A O 1
ATOM 2775 N N . PHE A 1 368 ? -24.073 -12.539 -3.315 1.00 87.25 368 PHE A N 1
ATOM 2776 C CA . PHE A 1 368 ? -22.796 -11.826 -3.203 1.00 87.25 368 PHE A CA 1
ATOM 2777 C C . PHE A 1 368 ? -22.509 -11.378 -1.770 1.00 87.25 368 PHE A C 1
ATOM 2779 O O . PHE A 1 368 ? -21.379 -11.489 -1.311 1.00 87.25 368 PHE A O 1
ATOM 2786 N N . GLY A 1 369 ? -23.531 -10.946 -1.026 1.00 86.06 369 GLY A N 1
ATOM 2787 C CA . GLY A 1 369 ? -23.386 -10.572 0.378 1.00 86.06 369 GLY A CA 1
ATOM 2788 C C . GLY A 1 369 ? -22.743 -11.668 1.246 1.00 86.06 369 GLY A C 1
ATOM 2789 O O . GLY A 1 369 ? -21.678 -11.431 1.815 1.00 86.06 369 GLY A O 1
ATOM 2790 N N . PRO A 1 370 ? -23.362 -12.855 1.387 1.00 88.75 370 PRO A N 1
ATOM 2791 C CA . PRO A 1 370 ? -22.763 -13.962 2.133 1.00 88.75 370 PRO A CA 1
ATOM 2792 C C . PRO A 1 370 ? -21.401 -14.406 1.595 1.00 88.75 370 PRO A C 1
ATOM 2794 O O . PRO A 1 370 ? -20.503 -14.643 2.399 1.00 88.75 370 PRO A O 1
ATOM 2797 N N . PHE A 1 371 ? -21.225 -14.464 0.269 1.00 92.56 371 PHE A N 1
ATOM 2798 C CA . PHE A 1 371 ? -19.942 -14.816 -0.342 1.00 92.56 371 PHE A CA 1
ATOM 2799 C C . PHE A 1 371 ? -18.817 -13.883 0.123 1.00 92.56 371 PHE A C 1
ATOM 2801 O O . PHE A 1 371 ? -17.803 -14.365 0.622 1.00 92.56 371 PHE A O 1
ATOM 2808 N N . CYS A 1 372 ? -19.015 -12.562 0.041 1.00 90.75 372 CYS A N 1
ATOM 2809 C CA . CYS A 1 372 ? -18.025 -11.582 0.486 1.00 90.75 372 CYS A CA 1
ATOM 2810 C C . CYS A 1 372 ? -17.683 -11.743 1.970 1.00 90.75 372 CYS A C 1
ATOM 2812 O O . CYS A 1 372 ? -16.514 -11.663 2.339 1.00 90.75 372 CYS A O 1
ATOM 2814 N N . ASN A 1 373 ? -18.681 -12.000 2.821 1.00 91.31 373 ASN A N 1
ATOM 2815 C CA . ASN A 1 373 ? -18.439 -12.152 4.251 1.00 91.31 373 ASN A CA 1
ATOM 2816 C C . ASN A 1 373 ? -17.634 -13.420 4.572 1.00 91.31 373 ASN A C 1
ATOM 2818 O O . ASN A 1 373 ? -16.706 -13.360 5.373 1.00 91.31 373 ASN A O 1
ATOM 2822 N N . ILE A 1 374 ? -17.979 -14.553 3.950 1.00 92.62 374 ILE A N 1
ATOM 2823 C CA . ILE A 1 374 ? -17.264 -15.824 4.144 1.00 92.62 374 ILE A CA 1
ATOM 2824 C C . ILE A 1 374 ? -15.841 -15.702 3.601 1.00 92.62 374 ILE A C 1
ATOM 2826 O O . ILE A 1 374 ? -14.885 -16.017 4.306 1.00 92.62 374 ILE A O 1
ATOM 2830 N N . PHE A 1 375 ? -15.700 -15.189 2.375 1.00 93.44 375 PHE A N 1
ATOM 2831 C CA . PHE A 1 375 ? -14.403 -14.992 1.741 1.00 93.44 375 PHE A CA 1
ATOM 2832 C C . PHE A 1 375 ? -13.499 -14.094 2.588 1.00 93.44 375 PHE A C 1
ATOM 2834 O O . PHE A 1 375 ? -12.364 -14.470 2.848 1.00 93.44 375 PHE A O 1
ATOM 2841 N N . CYS A 1 376 ? -14.009 -12.962 3.086 1.00 91.12 376 CYS A N 1
ATOM 2842 C CA . CYS A 1 376 ? -13.249 -12.050 3.941 1.00 91.12 376 CYS A CA 1
ATOM 2843 C C . CYS A 1 376 ? -12.705 -12.752 5.194 1.00 91.12 376 CYS A C 1
ATOM 2845 O O . CYS A 1 376 ? -11.514 -12.648 5.478 1.00 91.12 376 CYS A O 1
ATOM 2847 N N . VAL A 1 377 ? -13.543 -13.513 5.906 1.00 92.69 377 VAL A N 1
ATOM 2848 C CA . VAL A 1 377 ? -13.119 -14.231 7.119 1.00 92.69 377 VAL A CA 1
ATOM 2849 C C . VAL A 1 377 ? -12.067 -15.291 6.789 1.00 92.69 377 VAL A C 1
ATOM 2851 O O . VAL A 1 377 ? -11.010 -15.311 7.414 1.00 92.69 377 VAL A O 1
ATOM 2854 N N . CYS A 1 378 ? -12.310 -16.137 5.784 1.00 92.62 378 CYS A N 1
ATOM 2855 C CA . CYS A 1 378 ? -11.358 -17.177 5.386 1.00 92.62 378 CYS A CA 1
ATOM 2856 C C . CYS A 1 378 ? -10.022 -16.589 4.907 1.00 92.62 378 CYS A C 1
ATOM 2858 O O . CYS A 1 378 ? -8.961 -17.084 5.286 1.00 92.62 378 CYS A O 1
ATOM 2860 N N . TRP A 1 379 ? -10.075 -15.521 4.108 1.00 89.75 379 TRP A N 1
ATOM 2861 C CA . TRP A 1 379 ? -8.901 -14.843 3.565 1.00 89.75 379 TRP A CA 1
ATOM 2862 C C . TRP A 1 379 ? -8.056 -14.211 4.669 1.00 89.75 379 TRP A C 1
ATOM 2864 O O . TRP A 1 379 ? -6.853 -14.451 4.740 1.00 89.75 379 TRP A O 1
ATOM 2874 N N . VAL A 1 380 ? -8.681 -13.471 5.590 1.00 89.31 380 VAL A N 1
ATOM 2875 C CA . VAL A 1 380 ? -7.965 -12.866 6.721 1.00 89.31 380 VAL A CA 1
ATOM 2876 C C . VAL A 1 380 ? -7.387 -13.936 7.649 1.00 89.31 380 VAL A C 1
ATOM 2878 O O . VAL A 1 3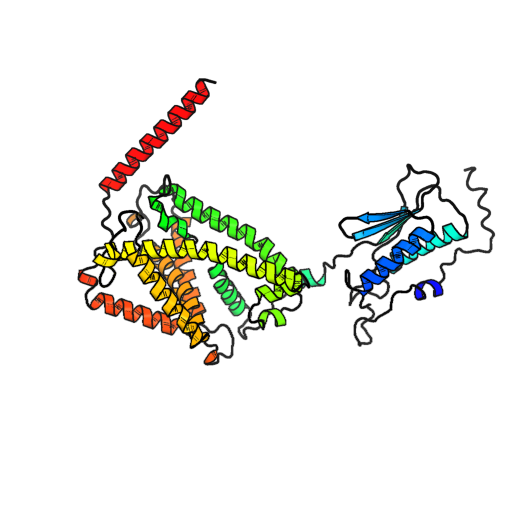80 ? -6.262 -13.773 8.114 1.00 89.31 380 VAL A O 1
ATOM 2881 N N . CYS A 1 381 ? -8.084 -15.052 7.889 1.00 89.12 381 CYS A N 1
ATOM 2882 C CA . CYS A 1 381 ? -7.536 -16.160 8.680 1.00 89.12 381 CYS A CA 1
ATOM 2883 C C . CYS A 1 381 ? -6.291 -16.782 8.031 1.00 89.12 381 CYS A C 1
ATOM 2885 O O . CYS A 1 381 ? -5.299 -17.011 8.724 1.00 89.12 381 CYS A O 1
ATOM 2887 N N . LEU A 1 382 ? -6.319 -17.014 6.713 1.00 88.50 382 LEU A N 1
ATOM 2888 C CA . LEU A 1 382 ? -5.160 -17.506 5.965 1.00 88.50 382 LEU A CA 1
ATOM 2889 C C . LEU A 1 382 ? -3.978 -16.538 6.093 1.00 88.50 382 LEU A C 1
ATOM 2891 O O . LEU A 1 382 ? -2.888 -16.943 6.497 1.00 88.50 382 LEU A O 1
ATOM 2895 N N . TYR A 1 383 ? -4.200 -15.253 5.812 1.00 85.06 383 TYR A N 1
ATOM 2896 C CA . TYR A 1 383 ? -3.135 -14.255 5.889 1.00 85.06 383 TYR A CA 1
ATOM 2897 C C . TYR A 1 383 ? -2.636 -14.028 7.308 1.00 85.06 383 TYR A C 1
ATOM 2899 O O . TYR A 1 383 ? -1.448 -13.803 7.486 1.00 85.06 383 TYR A O 1
ATOM 2907 N N . THR A 1 384 ? -3.483 -14.172 8.325 1.00 85.94 384 THR A N 1
ATOM 2908 C CA . THR A 1 384 ? -3.044 -14.118 9.725 1.00 85.94 384 THR A CA 1
ATOM 2909 C C . THR A 1 384 ? -1.988 -15.174 10.020 1.00 85.94 384 THR A C 1
ATOM 2911 O O . THR A 1 384 ? -0.979 -14.865 10.650 1.00 85.94 384 THR A O 1
ATOM 2914 N N . ALA A 1 385 ? -2.179 -16.400 9.528 1.00 85.75 385 ALA A N 1
ATOM 2915 C CA . ALA A 1 385 ? -1.188 -17.457 9.684 1.00 85.75 385 ALA A CA 1
ATOM 2916 C C . ALA A 1 385 ? 0.093 -17.160 8.887 1.00 85.75 385 ALA A C 1
ATOM 2918 O O . ALA A 1 385 ? 1.191 -17.303 9.419 1.00 85.75 385 ALA A O 1
ATOM 2919 N N . LEU A 1 386 ? -0.038 -16.693 7.642 1.00 83.62 386 LEU A N 1
ATOM 2920 C CA . LEU A 1 386 ? 1.108 -16.408 6.771 1.00 83.62 386 LEU A CA 1
ATOM 2921 C C . LEU A 1 386 ? 1.943 -15.213 7.247 1.00 83.62 386 LEU A C 1
ATOM 2923 O O . LEU A 1 386 ? 3.165 -15.276 7.209 1.00 83.62 386 LEU A O 1
ATOM 2927 N N . PHE A 1 387 ? 1.312 -14.160 7.770 1.00 81.06 387 PHE A N 1
ATOM 2928 C CA . PHE A 1 387 ? 1.995 -13.009 8.371 1.00 81.06 387 PHE A CA 1
ATOM 2929 C C . PHE A 1 387 ? 2.711 -13.344 9.681 1.00 81.06 387 PHE A C 1
ATOM 2931 O O . PHE A 1 387 ? 3.464 -12.512 10.177 1.00 81.06 387 PHE A O 1
ATOM 2938 N N . CYS A 1 388 ? 2.482 -14.524 10.260 1.00 81.38 388 CYS A N 1
ATOM 2939 C CA . CYS A 1 388 ? 3.263 -15.015 11.393 1.00 81.38 388 CYS A CA 1
ATOM 2940 C C . CYS A 1 388 ? 4.505 -15.806 10.951 1.00 81.38 388 CYS A C 1
ATOM 2942 O O . CYS A 1 388 ? 5.312 -16.172 11.803 1.00 81.38 388 CYS A O 1
ATOM 2944 N N . LEU A 1 389 ? 4.657 -16.093 9.653 1.00 83.00 389 LEU A N 1
ATOM 2945 C CA . LEU A 1 389 ? 5.825 -16.778 9.107 1.00 83.00 389 LEU A CA 1
ATOM 2946 C C . LEU A 1 389 ? 6.959 -15.779 8.808 1.00 83.00 389 LEU A C 1
ATOM 2948 O O . LEU A 1 389 ? 6.703 -14.591 8.574 1.00 83.00 389 LEU A O 1
ATOM 2952 N N . PRO A 1 390 ? 8.223 -16.240 8.822 1.00 79.88 390 PRO A N 1
ATOM 2953 C CA . PRO A 1 390 ? 9.359 -15.426 8.408 1.00 79.88 390 PRO A CA 1
ATOM 2954 C C . PRO A 1 390 ? 9.334 -15.168 6.895 1.00 79.88 390 PRO A C 1
ATOM 2956 O O . PRO A 1 390 ? 8.936 -16.030 6.111 1.00 79.88 390 PRO A O 1
ATOM 2959 N N . ILE A 1 391 ? 9.790 -13.980 6.491 1.00 76.69 391 ILE A N 1
ATOM 2960 C CA . ILE A 1 391 ? 9.829 -13.561 5.080 1.00 76.69 391 ILE A CA 1
ATOM 2961 C C . ILE A 1 391 ? 10.940 -14.303 4.320 1.00 76.69 391 ILE A C 1
ATOM 2963 O O . ILE A 1 391 ? 10.749 -14.645 3.157 1.00 76.69 391 ILE A O 1
ATOM 2967 N N . PHE A 1 392 ? 12.058 -14.602 4.991 1.00 79.31 392 PHE A N 1
ATOM 2968 C CA . PHE A 1 392 ? 13.217 -15.295 4.427 1.00 79.31 392 PHE A CA 1
ATOM 2969 C C . PHE A 1 392 ? 13.516 -16.603 5.173 1.00 79.31 392 PHE A C 1
ATOM 2971 O O . PHE A 1 392 ? 13.258 -16.721 6.374 1.00 79.31 392 PHE A O 1
ATOM 2978 N N . LEU A 1 393 ? 14.070 -17.580 4.457 1.00 78.69 393 LEU A N 1
ATOM 2979 C CA . LEU A 1 393 ? 14.611 -18.823 4.998 1.00 78.69 393 LEU A CA 1
ATOM 2980 C C . LEU A 1 393 ? 16.103 -18.958 4.644 1.00 78.69 393 LEU A C 1
ATOM 2982 O O . LEU A 1 393 ? 16.461 -18.720 3.490 1.00 78.69 393 LEU A O 1
ATOM 2986 N N . PRO A 1 394 ? 16.957 -19.423 5.578 1.00 80.00 394 PRO A N 1
ATOM 2987 C CA . PRO A 1 394 ? 16.651 -19.755 6.974 1.00 80.00 394 PRO A CA 1
ATOM 2988 C C . PRO A 1 394 ? 16.360 -18.504 7.820 1.00 80.00 394 PRO A C 1
ATOM 2990 O O . PRO A 1 394 ? 16.950 -17.454 7.609 1.00 80.00 394 PRO A O 1
ATOM 2993 N N . ALA A 1 395 ? 15.435 -18.618 8.778 1.00 76.88 395 ALA A N 1
ATOM 2994 C CA . ALA A 1 395 ? 15.092 -17.509 9.665 1.00 76.88 395 ALA A CA 1
ATOM 2995 C C . ALA A 1 395 ? 16.103 -17.418 10.814 1.00 76.88 395 ALA A C 1
ATOM 2997 O O . ALA A 1 395 ? 16.165 -18.310 11.664 1.00 76.88 395 ALA A O 1
ATOM 2998 N N . GLU A 1 396 ? 16.878 -16.340 10.843 1.00 76.38 396 GLU A N 1
ATOM 2999 C CA . GLU A 1 396 ? 17.757 -16.008 11.963 1.00 76.38 396 GLU A CA 1
ATOM 3000 C C . GLU A 1 396 ? 17.020 -15.154 13.003 1.00 76.38 396 GLU A C 1
ATOM 3002 O O . GLU A 1 396 ? 15.994 -14.542 12.715 1.00 76.38 396 GLU A O 1
ATOM 3007 N N . VAL A 1 397 ? 17.529 -15.115 14.239 1.00 74.38 397 VAL A N 1
ATOM 3008 C CA . VAL A 1 397 ? 16.901 -14.383 15.359 1.00 74.38 397 VAL A CA 1
ATOM 3009 C C . VAL A 1 397 ? 16.746 -12.892 15.040 1.00 74.38 397 VAL A C 1
ATOM 3011 O O . VAL A 1 397 ? 15.763 -12.273 15.438 1.00 74.38 397 VAL A O 1
ATOM 3014 N N . GLU A 1 398 ? 17.696 -12.322 14.302 1.00 68.31 398 GLU A N 1
ATOM 3015 C CA . GLU A 1 398 ? 17.708 -10.898 13.958 1.00 68.31 398 GLU A CA 1
ATOM 3016 C C . GLU A 1 398 ? 16.677 -10.539 12.874 1.00 68.31 398 GLU A C 1
ATOM 3018 O O . GLU A 1 398 ? 16.131 -9.435 12.907 1.00 68.31 398 GLU A O 1
ATOM 3023 N N . ASP A 1 399 ? 16.319 -11.493 12.006 1.00 65.31 399 ASP A N 1
ATOM 3024 C CA . ASP A 1 399 ? 15.404 -11.305 10.868 1.00 65.31 399 ASP A CA 1
ATOM 3025 C C . ASP A 1 399 ? 14.053 -12.022 11.039 1.00 65.31 399 ASP A C 1
ATOM 3027 O O . ASP A 1 399 ? 13.203 -12.031 10.139 1.00 65.31 399 ASP A O 1
ATOM 3031 N N . MET A 1 400 ? 13.820 -12.641 12.201 1.00 71.19 400 MET A N 1
ATOM 3032 C CA . MET A 1 400 ? 12.581 -13.360 12.462 1.00 71.19 400 MET A CA 1
ATOM 3033 C C . MET A 1 400 ? 11.403 -12.394 12.618 1.00 71.19 400 MET A C 1
ATOM 3035 O O . MET A 1 400 ? 11.472 -11.344 13.257 1.00 71.19 400 MET A O 1
ATOM 3039 N N . ASN A 1 401 ? 10.263 -12.793 12.065 1.00 76.50 401 ASN A N 1
ATOM 3040 C CA . ASN A 1 401 ? 9.019 -12.065 12.213 1.00 76.50 401 ASN A CA 1
ATOM 3041 C C . ASN A 1 401 ? 8.355 -12.391 13.565 1.00 76.50 401 ASN A C 1
ATOM 3043 O O . ASN A 1 401 ? 7.785 -13.468 13.748 1.00 76.50 401 ASN A O 1
ATOM 3047 N N . TYR A 1 402 ? 8.401 -11.450 14.513 1.00 81.31 402 TYR A N 1
ATOM 3048 C CA . TYR A 1 402 ? 7.858 -11.626 15.868 1.00 81.31 402 TYR A CA 1
ATOM 3049 C C . TYR A 1 402 ? 6.386 -11.210 16.019 1.00 81.31 402 TYR A C 1
ATOM 3051 O O . TYR A 1 402 ? 5.881 -11.137 17.142 1.00 81.31 402 TYR A O 1
ATOM 3059 N N . VAL A 1 403 ? 5.666 -10.955 14.921 1.00 83.75 403 VAL A N 1
ATOM 3060 C CA . VAL A 1 403 ? 4.266 -10.485 14.942 1.00 83.75 403 VAL A CA 1
ATOM 3061 C C . VAL A 1 403 ? 3.362 -11.335 15.834 1.00 83.75 403 VAL A C 1
ATOM 3063 O O . VAL A 1 403 ? 2.575 -10.781 16.599 1.00 83.75 403 VAL A O 1
ATOM 3066 N N . SER A 1 404 ? 3.487 -12.663 15.792 1.00 84.00 404 SER A N 1
ATOM 3067 C CA . SER A 1 404 ? 2.662 -13.579 16.595 1.00 84.00 404 SER A CA 1
ATOM 3068 C C . SER A 1 404 ? 2.796 -13.331 18.103 1.00 84.00 404 SER A C 1
ATOM 3070 O O . SER A 1 404 ? 1.794 -13.312 18.823 1.00 84.00 404 SER A O 1
ATOM 3072 N N . VAL A 1 405 ? 4.018 -13.072 18.578 1.00 84.06 405 VAL A N 1
ATOM 3073 C CA . VAL A 1 405 ? 4.318 -12.777 19.986 1.00 84.06 405 VAL A CA 1
ATOM 3074 C C . VAL A 1 405 ? 3.725 -11.431 20.387 1.00 84.06 405 VAL A C 1
ATOM 3076 O O . VAL A 1 405 ? 3.102 -11.322 21.445 1.00 84.06 405 VAL A O 1
ATOM 3079 N N . VAL A 1 406 ? 3.869 -10.416 19.531 1.00 83.62 406 VAL A N 1
ATOM 3080 C CA . VAL A 1 406 ? 3.333 -9.076 19.806 1.00 83.62 406 VAL A CA 1
ATOM 3081 C C . VAL A 1 406 ? 1.801 -9.104 19.847 1.00 83.62 406 VAL A C 1
ATOM 3083 O O . VAL A 1 406 ? 1.208 -8.591 20.797 1.00 83.62 406 VAL A O 1
ATOM 3086 N N . VAL A 1 407 ? 1.152 -9.781 18.892 1.00 84.50 407 VAL A N 1
ATOM 3087 C CA . VAL A 1 407 ? -0.310 -9.963 18.881 1.00 84.50 407 VAL A CA 1
ATOM 3088 C C . VAL A 1 407 ? -0.787 -10.671 20.148 1.00 84.50 407 VAL A C 1
ATOM 3090 O O . VAL A 1 407 ? -1.739 -10.208 20.780 1.00 84.50 407 VAL A O 1
ATOM 3093 N N . ALA A 1 408 ? -0.124 -11.757 20.555 1.00 86.44 408 ALA A N 1
ATOM 3094 C CA . ALA A 1 408 ? -0.467 -12.472 21.783 1.00 86.44 408 ALA A CA 1
ATOM 3095 C C . ALA A 1 408 ? -0.319 -11.578 23.029 1.00 86.44 408 ALA A C 1
ATOM 3097 O O . ALA A 1 408 ? -1.197 -11.578 23.896 1.00 86.44 408 ALA A O 1
ATOM 3098 N N . GLY A 1 409 ? 0.743 -10.769 23.095 1.00 87.75 409 GLY A N 1
ATOM 3099 C CA . GLY A 1 409 ? 0.963 -9.797 24.168 1.00 87.75 409 GLY A CA 1
ATOM 3100 C C . GLY A 1 409 ? -0.126 -8.723 24.230 1.00 87.75 409 GLY A C 1
ATOM 3101 O O . GLY A 1 409 ? -0.698 -8.478 25.294 1.00 87.75 409 GLY A O 1
ATOM 3102 N N . CYS A 1 410 ? -0.482 -8.124 23.092 1.00 85.31 410 CYS A N 1
ATOM 3103 C CA . CYS A 1 410 ? -1.563 -7.140 23.012 1.00 85.31 410 CYS A CA 1
ATOM 3104 C C . CYS A 1 410 ? -2.923 -7.747 23.385 1.00 85.31 410 CYS A C 1
ATOM 3106 O O . CYS A 1 410 ? -3.672 -7.145 24.158 1.00 85.31 410 CYS A O 1
ATOM 3108 N N . ALA A 1 411 ? -3.229 -8.953 22.901 1.00 86.88 411 ALA A N 1
ATOM 3109 C CA . ALA A 1 411 ? -4.455 -9.663 23.255 1.00 86.88 411 ALA A CA 1
ATOM 3110 C C . ALA A 1 411 ? -4.535 -9.937 24.765 1.00 86.88 411 ALA A C 1
ATOM 3112 O O . ALA A 1 411 ? -5.580 -9.713 25.378 1.00 86.88 411 ALA A O 1
ATOM 3113 N N . LEU A 1 412 ? -3.424 -10.347 25.385 1.00 90.75 412 LEU A N 1
ATOM 3114 C CA . LEU A 1 412 ? -3.348 -10.558 26.829 1.00 90.75 412 LEU A CA 1
ATOM 3115 C C . LEU A 1 412 ? -3.626 -9.264 27.608 1.00 90.75 412 LEU A C 1
ATOM 3117 O O . LEU A 1 412 ? -4.417 -9.282 28.552 1.00 90.75 412 LEU A O 1
ATOM 3121 N N . ILE A 1 413 ? -3.043 -8.135 27.192 1.00 88.25 413 ILE A N 1
ATOM 3122 C CA . ILE A 1 413 ? -3.302 -6.823 27.808 1.00 88.25 413 ILE A CA 1
ATOM 3123 C C . ILE A 1 413 ? -4.790 -6.469 27.713 1.00 88.25 413 ILE A C 1
ATOM 3125 O O . ILE A 1 413 ? -5.390 -6.081 28.717 1.00 88.25 413 ILE A O 1
ATOM 3129 N N . ILE A 1 414 ? -5.412 -6.656 26.545 1.00 86.94 414 ILE A N 1
ATOM 3130 C CA . ILE A 1 414 ? -6.844 -6.389 26.341 1.00 86.94 414 ILE A CA 1
ATOM 3131 C C . ILE A 1 414 ? -7.698 -7.255 27.276 1.00 86.94 414 ILE A C 1
ATOM 3133 O O . ILE A 1 414 ? -8.606 -6.742 27.934 1.00 86.94 414 ILE A O 1
ATOM 3137 N N . VAL A 1 415 ? -7.391 -8.551 27.386 1.00 89.56 415 VAL A N 1
ATOM 3138 C CA . VAL A 1 415 ? -8.097 -9.484 28.278 1.00 89.56 415 VAL A CA 1
ATOM 3139 C C . VAL A 1 415 ? -7.957 -9.053 29.741 1.00 89.56 415 VAL A C 1
ATOM 3141 O O . VAL A 1 415 ? -8.956 -8.981 30.462 1.00 89.56 415 VAL A O 1
ATOM 3144 N N . ILE A 1 416 ? -6.750 -8.691 30.180 1.00 90.19 416 ILE A N 1
ATOM 3145 C CA . ILE A 1 416 ? -6.506 -8.201 31.543 1.00 90.19 416 ILE A CA 1
ATOM 3146 C C . ILE A 1 416 ? -7.298 -6.912 31.802 1.00 90.19 416 ILE A C 1
ATOM 3148 O O . ILE A 1 416 ? -7.984 -6.803 32.821 1.00 90.19 416 ILE A O 1
ATOM 3152 N N . MET A 1 417 ? -7.269 -5.945 30.882 1.00 85.56 417 MET A N 1
ATOM 3153 C CA . MET A 1 417 ? -8.027 -4.691 31.006 1.00 85.56 417 MET A CA 1
ATOM 3154 C C . MET A 1 417 ? -9.545 -4.926 31.042 1.00 85.56 417 MET A C 1
ATOM 3156 O O . MET A 1 417 ? -10.266 -4.279 31.809 1.00 85.56 417 MET A O 1
ATOM 3160 N N . TRP A 1 418 ? -10.041 -5.889 30.264 1.00 87.50 418 TRP A N 1
ATOM 3161 C CA . TRP A 1 418 ? -11.451 -6.270 30.259 1.00 87.50 418 TRP A CA 1
ATOM 3162 C C . TRP A 1 418 ? -11.902 -6.830 31.614 1.00 87.50 418 TRP A C 1
ATOM 3164 O O . TRP A 1 418 ? -12.882 -6.346 32.199 1.00 87.50 418 TRP A O 1
ATOM 3174 N N . PHE A 1 419 ? -11.167 -7.813 32.145 1.00 88.88 419 PHE A N 1
ATOM 3175 C CA . PHE A 1 419 ? -11.520 -8.492 33.396 1.00 88.88 419 PHE A CA 1
ATOM 3176 C C . PHE A 1 419 ? -11.223 -7.670 34.655 1.00 88.88 419 PHE A C 1
ATOM 3178 O O . PHE A 1 419 ? -11.949 -7.810 35.641 1.00 88.88 419 PHE A O 1
ATOM 3185 N N . SER A 1 420 ? -10.230 -6.779 34.619 1.00 84.38 420 SER A N 1
ATOM 3186 C CA . SER A 1 420 ? -9.876 -5.899 35.746 1.00 84.38 420 SER A CA 1
ATOM 3187 C C . SER A 1 420 ? -10.926 -4.829 36.058 1.00 84.38 420 SER A C 1
ATOM 3189 O O . SER A 1 420 ? -10.967 -4.325 37.178 1.00 84.38 420 SER A O 1
ATOM 3191 N N . GLY A 1 421 ? -11.831 -4.507 35.127 1.00 76.19 421 GLY A N 1
ATOM 3192 C CA . GLY A 1 421 ? -12.942 -3.605 35.441 1.00 76.19 421 GLY A CA 1
ATOM 3193 C C . GLY A 1 421 ? -13.750 -3.109 34.252 1.00 76.19 421 GLY A C 1
ATOM 3194 O O . GLY A 1 421 ? -14.930 -2.794 34.425 1.00 76.19 421 GLY A O 1
ATOM 3195 N N . LYS A 1 422 ? -13.177 -3.093 33.041 1.00 81.56 422 LYS A N 1
ATOM 3196 C CA . LYS A 1 422 ? -13.845 -2.500 31.873 1.00 81.56 422 LYS A CA 1
ATOM 3197 C C . LYS A 1 422 ? -15.130 -3.204 31.463 1.00 81.56 422 LYS A C 1
ATOM 3199 O O . LYS A 1 422 ? -16.051 -2.519 31.030 1.00 81.56 422 LYS A O 1
ATOM 3204 N N . ARG A 1 423 ? -15.276 -4.500 31.755 1.00 80.94 423 ARG A N 1
ATOM 3205 C CA . ARG A 1 423 ? -16.549 -5.226 31.587 1.00 80.94 423 ARG A CA 1
ATOM 3206 C C . ARG A 1 423 ? -17.749 -4.584 32.304 1.00 80.94 423 ARG A C 1
ATOM 3208 O O . ARG A 1 423 ? -18.881 -4.870 31.946 1.00 80.94 423 ARG A O 1
ATOM 3215 N N . LYS A 1 424 ? -17.512 -3.794 33.363 1.00 79.94 424 LYS A N 1
ATOM 3216 C CA . LYS A 1 424 ? -18.564 -3.137 34.160 1.00 79.94 424 LYS A CA 1
ATOM 3217 C C . LYS A 1 424 ? -18.824 -1.691 33.738 1.00 79.94 424 LYS A C 1
ATOM 3219 O O . LYS A 1 424 ? -19.883 -1.164 34.048 1.00 79.94 424 LYS A O 1
ATOM 3224 N N . THR A 1 425 ? -17.847 -1.038 33.108 1.00 78.44 425 THR A N 1
ATOM 3225 C CA . THR A 1 425 ? -17.904 0.399 32.794 1.00 78.44 425 THR A CA 1
ATOM 3226 C C . THR A 1 425 ? -18.125 0.677 31.318 1.00 78.44 425 THR A C 1
ATOM 3228 O O . THR A 1 425 ? -18.614 1.749 30.987 1.00 78.44 425 THR A O 1
ATOM 3231 N N . PHE A 1 426 ? -17.722 -0.241 30.435 1.00 79.81 426 PHE A N 1
ATOM 3232 C CA . PHE A 1 426 ? -17.901 -0.087 28.999 1.00 79.81 426 PHE A CA 1
ATOM 3233 C C . PHE A 1 426 ? -19.379 -0.254 28.657 1.00 79.81 426 PHE A C 1
ATOM 3235 O O . PHE A 1 426 ? -19.939 -1.347 28.761 1.00 79.81 426 PHE A O 1
ATOM 3242 N N . VAL A 1 427 ? -19.998 0.850 28.262 1.00 67.88 427 VAL A N 1
ATOM 3243 C CA . VAL A 1 427 ? -21.357 0.881 27.738 1.00 67.88 427 VAL A CA 1
ATOM 3244 C C . VAL A 1 427 ? -21.169 1.214 26.272 1.00 67.88 427 VAL A C 1
ATOM 3246 O O . VAL A 1 427 ? -20.676 2.294 25.961 1.00 67.88 427 VAL A O 1
ATOM 3249 N N . GLY A 1 428 ? -21.453 0.252 25.390 1.00 69.62 428 GLY A N 1
ATOM 3250 C CA . GLY A 1 428 ? -21.316 0.450 23.947 1.00 69.62 428 GLY A CA 1
ATOM 3251 C C . GLY A 1 428 ? -22.103 1.673 23.452 1.00 69.62 428 GLY A C 1
ATOM 3252 O O . GLY A 1 428 ? -22.877 2.260 24.215 1.00 69.62 428 GLY A O 1
ATOM 3253 N N . PRO A 1 429 ? -21.945 2.057 22.176 1.00 65.44 429 PRO A N 1
ATOM 3254 C CA . PRO A 1 429 ? -22.539 3.280 21.654 1.00 65.44 429 PRO A CA 1
ATOM 3255 C C . PRO A 1 429 ? -24.052 3.301 21.903 1.00 65.44 429 PRO A C 1
ATOM 3257 O O . PRO A 1 429 ? -24.774 2.380 21.514 1.00 65.44 429 PRO A O 1
ATOM 3260 N N . ILE A 1 430 ? -24.531 4.357 22.564 1.00 61.50 430 ILE A N 1
ATOM 3261 C CA . ILE A 1 430 ? -25.960 4.572 22.804 1.00 61.50 430 ILE A CA 1
ATOM 3262 C C . ILE A 1 430 ? -26.567 5.049 21.484 1.00 61.50 430 ILE A C 1
ATOM 3264 O O . ILE A 1 430 ? -26.519 6.231 21.146 1.00 61.50 430 ILE A O 1
ATOM 3268 N N . ILE A 1 431 ? -27.091 4.110 20.702 1.00 61.56 431 ILE A N 1
ATOM 3269 C CA . ILE A 1 431 ? -27.731 4.400 19.420 1.00 61.56 431 ILE A CA 1
ATOM 3270 C C . ILE A 1 431 ? -29.181 4.811 19.693 1.00 61.56 431 ILE A C 1
ATOM 3272 O O . ILE A 1 431 ? -30.020 3.967 20.006 1.00 61.56 431 ILE A O 1
ATOM 3276 N N . ASN A 1 432 ? -29.489 6.105 19.567 1.00 61.50 432 ASN A N 1
ATOM 3277 C CA . ASN A 1 432 ? -30.873 6.572 19.602 1.00 61.50 432 ASN A CA 1
ATOM 3278 C C . ASN A 1 432 ? -31.528 6.340 18.228 1.00 61.50 432 ASN A C 1
ATOM 3280 O O . ASN A 1 432 ? -31.387 7.147 17.307 1.00 61.50 432 ASN A O 1
ATOM 3284 N N . MET A 1 433 ? -32.200 5.195 18.090 1.00 59.59 433 MET A N 1
ATOM 3285 C CA . MET A 1 433 ? -32.833 4.763 16.839 1.00 59.59 433 MET A CA 1
ATOM 3286 C C . MET A 1 433 ? -33.930 5.728 16.367 1.00 59.59 433 MET A C 1
ATOM 3288 O O . MET A 1 433 ? -34.021 5.973 15.168 1.00 59.59 433 MET A O 1
ATOM 3292 N N . GLU A 1 434 ? -34.690 6.337 17.282 1.00 59.44 434 GLU A N 1
ATOM 3293 C CA . GLU A 1 434 ? -35.741 7.310 16.939 1.00 59.44 434 GLU A CA 1
ATOM 3294 C C . GLU A 1 434 ? -35.156 8.580 16.318 1.00 59.44 434 GLU A C 1
ATOM 3296 O O . GLU A 1 434 ? -35.668 9.096 15.329 1.00 59.44 434 GLU A O 1
ATOM 3301 N N . LEU A 1 435 ? -34.036 9.061 16.858 1.00 61.47 435 LEU A N 1
ATOM 3302 C CA . LEU A 1 435 ? -33.344 10.247 16.349 1.00 61.47 435 LEU A CA 1
ATOM 3303 C C . LEU A 1 435 ? -32.730 9.987 14.964 1.00 61.47 435 LEU A C 1
ATOM 3305 O O . LEU A 1 435 ? -32.760 10.858 14.095 1.00 61.47 435 LEU A O 1
ATOM 3309 N N . LEU A 1 436 ? -32.228 8.770 14.729 1.00 60.44 436 LEU A N 1
ATOM 3310 C CA . LEU A 1 436 ? -31.746 8.329 13.416 1.00 60.44 436 LEU A CA 1
ATOM 3311 C C . LEU A 1 436 ? -32.877 8.185 12.389 1.00 60.44 436 LEU A C 1
ATOM 3313 O O . LEU A 1 436 ? -32.674 8.487 11.212 1.00 60.44 436 LEU A O 1
ATOM 3317 N N . GLU A 1 437 ? -34.053 7.718 12.803 1.00 61.16 437 GLU A N 1
ATOM 3318 C CA . GLU A 1 437 ? -35.235 7.643 11.939 1.00 61.16 437 GLU A CA 1
ATOM 3319 C C . GLU A 1 437 ? -35.796 9.035 11.628 1.00 61.16 437 GLU A C 1
ATOM 3321 O O . GLU A 1 437 ? -36.055 9.333 10.461 1.00 61.16 437 GLU A O 1
ATOM 3326 N N . ALA A 1 438 ? -35.869 9.926 12.618 1.00 60.19 438 ALA A N 1
ATOM 3327 C CA . ALA A 1 438 ? -36.270 11.319 12.426 1.00 60.19 438 ALA A CA 1
ATOM 3328 C C . ALA A 1 438 ? -35.315 12.073 11.481 1.00 60.19 438 ALA A C 1
ATOM 3330 O O . ALA A 1 438 ? -35.765 12.742 10.551 1.00 60.19 438 ALA A O 1
ATOM 3331 N N . ALA A 1 439 ? -33.997 11.900 11.646 1.00 58.28 439 ALA A N 1
ATOM 3332 C CA . ALA A 1 439 ? -32.997 12.493 10.757 1.00 58.28 439 ALA A CA 1
ATOM 3333 C C . ALA A 1 439 ? -33.098 11.960 9.315 1.00 58.28 439 ALA A C 1
ATOM 3335 O O . ALA A 1 439 ? -32.866 12.705 8.361 1.00 58.28 439 ALA A O 1
ATOM 3336 N N . LYS A 1 440 ? -33.480 10.687 9.125 1.00 57.81 440 LYS A N 1
ATOM 3337 C CA . LYS A 1 440 ? -33.743 10.126 7.789 1.00 57.81 440 LYS A CA 1
ATOM 3338 C C . LYS A 1 440 ? -34.958 10.768 7.128 1.00 57.81 440 LYS A C 1
ATOM 3340 O O . LYS A 1 440 ? -34.870 11.088 5.948 1.00 57.81 440 LYS A O 1
ATOM 3345 N N . ILE A 1 441 ? -36.055 10.960 7.862 1.00 60.28 441 ILE A N 1
ATOM 3346 C CA . ILE A 1 441 ? -37.271 11.605 7.336 1.00 60.28 441 ILE A CA 1
ATOM 3347 C C . ILE A 1 441 ? -36.947 13.039 6.903 1.00 60.28 441 ILE A C 1
ATOM 3349 O O . ILE A 1 441 ? -37.225 13.421 5.771 1.00 60.28 441 ILE A O 1
ATOM 3353 N N . GLN A 1 442 ? -36.239 13.786 7.751 1.00 57.56 442 GLN A N 1
ATOM 3354 C CA . GLN A 1 442 ? -35.864 15.172 7.471 1.00 57.56 442 GLN A CA 1
ATOM 3355 C C . GLN A 1 442 ? -34.915 15.305 6.263 1.00 57.56 442 GLN A C 1
ATOM 3357 O O . GLN A 1 442 ? -35.038 16.239 5.471 1.00 57.56 442 GLN A O 1
ATOM 3362 N N . HIS A 1 443 ? -33.993 14.352 6.074 1.00 57.34 443 HIS A N 1
ATOM 3363 C CA . HIS A 1 443 ? -33.136 14.305 4.884 1.00 57.34 443 HIS A CA 1
ATOM 3364 C C . HIS A 1 443 ? -33.892 13.932 3.604 1.00 57.34 443 HIS A C 1
ATOM 3366 O O . HIS A 1 443 ? -33.581 14.483 2.548 1.00 57.34 443 HIS A O 1
ATOM 3372 N N . VAL A 1 444 ? -34.865 13.017 3.682 1.00 59.25 444 VAL A N 1
ATOM 3373 C CA . VAL A 1 444 ? -35.721 12.655 2.540 1.00 59.25 444 VAL A CA 1
ATOM 3374 C C . VAL A 1 444 ? -36.572 13.849 2.117 1.00 59.25 444 VAL A C 1
ATOM 3376 O O . VAL A 1 444 ? -36.648 14.131 0.923 1.00 59.25 444 VAL A O 1
ATOM 3379 N N . ASP A 1 445 ? -37.130 14.604 3.063 1.00 58.31 445 ASP A N 1
ATOM 3380 C CA . ASP A 1 445 ? -37.889 15.822 2.760 1.00 58.31 445 ASP A CA 1
ATOM 3381 C C . ASP A 1 445 ? -37.013 16.889 2.085 1.00 58.31 445 ASP A C 1
ATOM 3383 O O . ASP A 1 445 ? -37.437 17.506 1.108 1.00 58.31 445 ASP A O 1
ATOM 3387 N N . ALA A 1 446 ? -35.761 17.055 2.528 1.00 59.09 446 ALA A N 1
ATOM 3388 C CA . ALA A 1 446 ? -34.818 17.997 1.924 1.00 59.09 446 ALA A CA 1
ATOM 3389 C C . ALA A 1 446 ? -34.377 17.593 0.499 1.00 59.09 446 ALA A C 1
ATOM 3391 O O . ALA A 1 446 ? -34.338 18.445 -0.391 1.00 59.09 446 ALA A O 1
ATOM 3392 N N . GLU A 1 447 ? -34.075 16.309 0.250 1.00 58.97 447 GLU A N 1
ATOM 3393 C CA . GLU A 1 447 ? -33.789 15.799 -1.108 1.00 58.97 447 GLU A CA 1
ATOM 3394 C C . GLU A 1 447 ? -35.022 15.965 -2.014 1.00 58.97 447 GLU A C 1
ATOM 3396 O O . GLU A 1 447 ? -34.900 16.410 -3.157 1.00 58.97 447 GLU A O 1
ATOM 3401 N N . THR A 1 448 ? -36.221 15.681 -1.497 1.00 60.91 448 THR A N 1
ATOM 3402 C CA . THR A 1 448 ? -37.477 15.804 -2.253 1.00 60.91 448 THR A CA 1
ATOM 3403 C C . THR A 1 448 ? -37.756 17.261 -2.624 1.00 60.91 448 THR A C 1
ATOM 3405 O O . THR A 1 448 ? -38.024 17.548 -3.789 1.00 60.91 448 THR A O 1
ATOM 3408 N N . GLN A 1 449 ? -37.597 18.201 -1.686 1.00 54.59 449 GLN A N 1
ATOM 3409 C CA . GLN A 1 449 ? -37.728 19.637 -1.958 1.00 54.59 449 GLN A CA 1
ATOM 3410 C C . GLN A 1 449 ? -36.699 20.139 -2.977 1.00 54.59 449 GLN A C 1
ATOM 3412 O O . GLN A 1 449 ? -37.058 20.881 -3.890 1.00 54.59 449 GLN A O 1
ATOM 3417 N N . ALA A 1 450 ? -35.438 19.711 -2.875 1.00 62.16 450 ALA A N 1
ATOM 3418 C CA . ALA A 1 450 ? -34.402 20.093 -3.835 1.00 62.16 450 ALA A CA 1
ATOM 3419 C C . ALA A 1 450 ? -34.700 19.577 -5.254 1.00 62.16 450 ALA A C 1
ATOM 3421 O O . ALA A 1 450 ? -34.436 20.274 -6.232 1.00 62.16 450 ALA A O 1
ATOM 3422 N N . THR A 1 451 ? -35.279 18.379 -5.368 1.00 64.50 451 THR A N 1
ATOM 3423 C CA . THR A 1 451 ? -35.635 17.774 -6.661 1.00 64.50 451 THR A CA 1
ATOM 3424 C C . THR A 1 451 ? -36.850 18.462 -7.290 1.00 64.50 451 THR A C 1
ATOM 3426 O O . THR A 1 451 ? -36.855 18.706 -8.494 1.00 64.50 451 THR A O 1
ATOM 3429 N N . VAL A 1 452 ? -37.849 18.835 -6.481 1.00 64.75 452 VAL A N 1
ATOM 3430 C CA . VAL A 1 452 ? -39.014 19.615 -6.935 1.00 64.75 452 VAL A CA 1
ATOM 3431 C C . VAL A 1 452 ? -38.579 20.993 -7.441 1.00 64.75 452 VAL A C 1
ATOM 3433 O O . VAL A 1 452 ? -38.917 21.357 -8.561 1.00 64.75 452 VAL A O 1
ATOM 3436 N N . LEU A 1 453 ? -37.737 21.705 -6.686 1.00 60.34 453 LEU A N 1
ATOM 3437 C CA . LEU A 1 453 ? -37.205 23.015 -7.089 1.00 60.34 453 LEU A CA 1
ATOM 3438 C C . LEU A 1 453 ? -36.326 22.950 -8.350 1.00 60.34 453 LEU A C 1
ATOM 3440 O O . LEU A 1 453 ? -36.268 23.909 -9.119 1.00 60.34 453 LEU A O 1
ATOM 3444 N N . ALA A 1 454 ? -35.614 21.840 -8.566 1.00 63.38 454 ALA A N 1
ATOM 3445 C CA . ALA A 1 454 ? -34.840 21.621 -9.786 1.00 63.38 454 ALA A CA 1
ATOM 3446 C C . ALA A 1 454 ? -35.748 21.361 -11.001 1.00 63.38 454 ALA A C 1
ATOM 3448 O O . ALA A 1 454 ? -35.496 21.919 -12.065 1.00 63.38 454 ALA A O 1
ATOM 3449 N N . GLY A 1 455 ? -36.820 20.579 -10.829 1.00 58.91 455 GLY A N 1
ATOM 3450 C CA . GLY A 1 455 ? -37.809 20.322 -11.879 1.00 58.91 455 GLY A CA 1
ATOM 3451 C C . GLY A 1 455 ? -38.648 21.552 -12.243 1.00 58.91 455 GLY A C 1
ATOM 3452 O O . GLY A 1 455 ? -38.947 21.762 -13.414 1.00 58.91 455 GLY A O 1
ATOM 3453 N N . GLU A 1 456 ? -38.972 22.413 -11.274 1.00 61.28 456 GLU A N 1
ATOM 3454 C CA . GLU A 1 456 ? -39.650 23.693 -11.537 1.00 61.28 456 GLU A CA 1
ATOM 3455 C C . GLU A 1 456 ? -38.775 24.643 -12.374 1.00 61.28 456 GLU A C 1
ATOM 3457 O O . GLU A 1 456 ? -39.270 25.267 -13.309 1.00 61.28 456 GLU A O 1
ATOM 3462 N N . LYS A 1 457 ? -37.456 24.676 -12.136 1.00 53.34 457 LYS A N 1
ATOM 3463 C CA . LYS A 1 457 ? -36.508 25.458 -12.954 1.00 53.34 457 LYS A CA 1
ATOM 3464 C C . LYS A 1 457 ? -36.304 24.926 -14.375 1.00 53.34 457 LYS A C 1
ATOM 3466 O O . LYS A 1 457 ? -35.882 25.688 -15.244 1.00 53.34 457 LYS A O 1
ATOM 3471 N N . GLU A 1 458 ? -36.557 23.641 -14.616 1.00 55.84 458 GLU A N 1
ATOM 3472 C CA . GLU A 1 458 ? -36.556 23.059 -15.966 1.00 55.84 458 GLU A CA 1
ATOM 3473 C C . GLU A 1 458 ? -37.866 23.318 -16.722 1.00 55.84 458 GLU A C 1
ATOM 3475 O O . GLU A 1 458 ? -37.866 23.264 -17.944 1.00 55.84 458 GLU A O 1
ATOM 3480 N N . LEU A 1 459 ? -38.964 23.618 -16.020 1.00 56.44 459 LEU A N 1
ATOM 3481 C CA . LEU A 1 459 ? -40.254 23.980 -16.621 1.00 56.44 459 LEU A CA 1
ATOM 3482 C C . LEU A 1 459 ? -40.386 25.487 -16.909 1.00 56.44 459 LEU A C 1
ATOM 3484 O O . LEU A 1 459 ? -41.229 25.878 -17.714 1.00 56.44 459 LEU A O 1
ATOM 3488 N N . GLU A 1 460 ? -39.580 26.328 -16.252 1.00 50.97 460 GLU A N 1
ATOM 3489 C CA . GLU A 1 460 ? -39.527 27.784 -16.475 1.00 50.97 460 GLU A CA 1
ATOM 3490 C C . GLU A 1 460 ? -38.546 28.229 -17.583 1.00 50.97 460 GLU A C 1
ATOM 3492 O O . GLU A 1 460 ? -38.535 29.411 -17.933 1.00 50.97 460 GLU A O 1
ATOM 3497 N N . ASN A 1 461 ? -37.753 27.314 -18.155 1.00 42.84 461 ASN A N 1
ATOM 3498 C CA . ASN A 1 461 ? -36.912 27.546 -19.344 1.00 42.84 461 ASN A CA 1
ATOM 3499 C C . ASN A 1 461 ? -37.484 26.823 -20.565 1.00 42.84 461 ASN A C 1
ATOM 3501 O O . ASN A 1 461 ? -37.272 27.333 -21.691 1.00 42.84 461 ASN A O 1
#